Protein AF-0000000083318500 (afdb_homodimer)

Organism: Saccharibacillus brassicae (NCBI:txid2583377)

Nearest PDB structures (foldseek):
  2w7z-assembly1_A  TM=9.744E-01  e=2.035E-15  Enterococcus faecalis
  6fls-assembly1_A  TM=9.112E-01  e=9.725E-14  Clostridium botulinum
  4yc5-assembly1_A  TM=7.510E-01  e=2.225E-07  synthetic construct
  2bm6-assembly1_A  TM=4.290E-01  e=2.551E-08  Mycobacterium tuberculosis H37Rv
  4yei-assembly3_C  TM=3.466E-01  e=3.302E-08  synthetic construct

Solvent-accessible surface area (backbone atoms only — not comparable to full-atom values): 18486 Å² total; per-residue (Å²): 124,87,67,83,58,53,71,46,74,69,56,74,90,74,35,43,79,44,66,82,78,86,74,44,58,58,32,77,48,61,42,29,30,36,44,71,29,77,47,67,63,41,72,19,42,44,24,36,38,37,34,30,38,39,32,45,28,38,38,34,69,26,33,42,28,44,21,37,37,34,20,28,38,38,39,45,26,36,38,39,49,23,37,27,37,41,22,37,38,35,17,28,37,38,34,48,25,37,30,34,45,15,30,36,31,52,14,39,38,31,20,32,38,39,35,48,24,40,28,32,42,16,32,34,30,45,18,38,36,35,26,29,36,41,31,50,24,40,29,36,43,17,31,30,39,52,19,44,68,39,66,44,44,51,39,47,25,35,40,31,53,18,31,38,33,69,26,63,32,53,73,28,45,47,48,63,34,45,63,79,40,69,43,66,44,66,88,27,33,37,50,18,31,31,30,51,89,53,21,50,66,53,32,49,80,46,36,35,40,72,98,124,86,68,83,57,53,72,46,74,71,57,72,92,74,35,43,80,43,65,82,77,85,74,45,58,57,33,76,48,60,42,29,30,36,45,72,30,77,45,68,63,41,74,19,43,44,24,36,38,36,34,31,37,39,32,45,30,36,39,35,69,26,34,41,28,45,20,37,36,34,21,27,38,36,37,44,26,36,38,40,48,23,36,28,37,40,22,36,39,35,18,29,37,36,34,48,25,36,30,36,44,15,29,34,30,54,12,38,38,30,19,32,38,39,35,47,24,40,28,34,43,17,32,34,30,46,18,40,37,34,27,30,35,41,32,51,24,39,29,35,41,16,32,31,39,51,20,43,66,39,67,44,42,51,39,48,24,34,39,32,54,17,32,38,33,70,26,64,31,53,74,28,46,48,47,64,34,46,63,78,40,69,41,66,43,67,87,28,32,36,50,18,31,32,30,52,87,53,21,48,66,53,32,50,80,45,36,35,39,71,97

Radius of gyration: 33.33 Å; Cα contacts (8 Å, |Δi|>4): 1406; chains: 2; bounding box: 39×99×61 Å

pLDDT: mean 95.99, std 6.58, range [42.66, 98.94]

Secondary structure (DSSP, 8-state):
----PPPP---GGGSEEES-----TT-EEEEEEEES-EEES-B--S-EEEEEEEES-EEES-B-TT-EEEEEEEES-B-TT-B-TT-EEEEEEEES-B-TT-B-TT-EEEEEEEES-B-TT-B-TT-EEEEEEEES-B-TT-B-TT-EEEEEEEES-B-TTEE-TT---TT-B-TTSB-S-EE--GGG-TT-EE-GGGGGGTGGGGT-EE-/----PPPP---GGGSEEES-----TT-EEEEEEEES-EEES-B--S-EEEEEEEES-EEES-B-TT-EEEEEEEES-B-TT-B-TT-EEEEEEEES-B-TT-B-TT-EEEEEEEES-B-TT-B-TT-EEEEEEEES-B-TT-B-TT-EEEEEEEES-B-TTEE-TT---TT-B-TTSB-S-EE--GGG-TT-EE-GGGGGGTGGGGT-EE-

InterPro domains:
  IPR001646 Pentapeptide repeat [PF13599] (89-164)
  IPR052949 Peptide antibiotic immunity-related [PTHR42999] (43-199)

Structure (mmCIF, N/CA/C/O backbone):
data_AF-0000000083318500-model_v1
#
loop_
_entity.id
_entity.type
_entity.pdbx_description
1 polymer 'Pentapeptide repeat-containing protein'
#
loop_
_atom_site.group_PDB
_atom_site.id
_atom_site.type_symbol
_atom_site.label_atom_id
_atom_site.label_alt_id
_atom_site.label_comp_id
_atom_site.label_asym_id
_atom_site.label_entity_id
_atom_site.label_seq_id
_atom_site.pdbx_PDB_ins_code
_atom_site.Cartn_x
_atom_site.Cartn_y
_atom_site.Cartn_z
_atom_site.occupancy
_atom_site.B_iso_or_equiv
_atom_site.auth_seq_id
_atom_site.auth_comp_id
_atom_site.auth_asym_id
_atom_site.auth_atom_id
_atom_site.pdbx_PDB_model_num
ATOM 1 N N . MET A 1 1 ? 16.219 15.797 8.562 1 42.66 1 MET A N 1
ATOM 2 C CA . MET A 1 1 ? 16.812 17.094 8.867 1 42.66 1 MET A CA 1
ATOM 3 C C . MET A 1 1 ? 15.867 17.953 9.695 1 42.66 1 MET A C 1
ATOM 5 O O . MET A 1 1 ? 14.688 18.078 9.359 1 42.66 1 MET A O 1
ATOM 9 N N . THR A 1 2 ? 16.25 18.094 10.883 1 51.34 2 THR A N 1
ATOM 10 C CA . THR A 1 2 ? 15.492 18.906 11.828 1 51.34 2 THR A CA 1
ATOM 11 C C . THR A 1 2 ? 15.18 20.281 11.219 1 51.34 2 THR A C 1
ATOM 13 O O . THR A 1 2 ? 16.094 21 10.797 1 51.34 2 THR A O 1
ATOM 16 N N . GLN A 1 3 ? 14.188 20.406 10.422 1 66.38 3 GLN A N 1
ATOM 17 C CA . GLN A 1 3 ? 13.758 21.641 9.773 1 66.38 3 GLN A CA 1
ATOM 18 C C . GLN A 1 3 ? 13.789 22.812 10.75 1 66.38 3 GLN A C 1
ATOM 20 O O . GLN A 1 3 ? 13.359 22.672 11.898 1 66.38 3 GLN A O 1
ATOM 25 N N . LYS A 1 4 ? 14.609 23.719 10.344 1 83.44 4 LYS A N 1
ATOM 26 C CA . LYS A 1 4 ? 14.789 24.844 11.258 1 83.44 4 LYS A CA 1
ATOM 27 C C . LYS A 1 4 ? 13.539 25.719 11.297 1 83.44 4 LYS A C 1
ATOM 29 O O . LYS A 1 4 ? 13.094 26.219 10.258 1 83.44 4 LYS A O 1
ATOM 34 N N . ILE A 1 5 ? 12.578 25.734 12.234 1 97.19 5 ILE A N 1
ATOM 35 C CA . ILE A 1 5 ? 11.453 26.609 12.547 1 97.19 5 ILE A CA 1
ATOM 36 C C . ILE A 1 5 ? 11.914 27.703 13.516 1 97.19 5 ILE A C 1
ATOM 38 O O . ILE A 1 5 ? 12.469 27.406 14.57 1 97.19 5 ILE A O 1
ATOM 42 N N . THR A 1 6 ? 11.648 28.953 13.117 1 97.94 6 THR A N 1
ATOM 43 C CA . THR A 1 6 ? 12 30.078 13.961 1 97.94 6 THR A CA 1
ATOM 44 C C . THR A 1 6 ? 10.898 30.375 14.969 1 97.94 6 THR A C 1
ATOM 46 O O . THR A 1 6 ? 9.734 30.547 14.602 1 97.94 6 THR A O 1
ATOM 49 N N . ALA A 1 7 ? 11.25 30.375 16.234 1 97.5 7 ALA A N 1
ATOM 50 C CA . ALA A 1 7 ? 10.281 30.641 17.297 1 97.5 7 ALA A CA 1
ATOM 51 C C . ALA A 1 7 ? 9.883 32.094 17.328 1 97.5 7 ALA A C 1
ATOM 53 O O . ALA A 1 7 ? 10.602 32.969 16.812 1 97.5 7 ALA A O 1
ATOM 54 N N . PRO A 1 8 ? 8.742 32.344 17.922 1 98.44 8 PRO A N 1
ATOM 55 C CA . PRO A 1 8 ? 8.336 33.75 18.062 1 98.44 8 PRO A CA 1
ATOM 56 C C . PRO A 1 8 ? 9.344 34.562 18.875 1 98.44 8 PRO A C 1
ATOM 58 O O . PRO A 1 8 ? 9.898 34.094 19.859 1 98.44 8 PRO A O 1
ATOM 61 N N . ARG A 1 9 ? 9.516 35.781 18.391 1 97.56 9 ARG A N 1
ATOM 62 C CA . ARG A 1 9 ? 10.375 36.719 19.125 1 97.56 9 ARG A CA 1
ATOM 63 C C . ARG A 1 9 ? 9.586 37.469 20.203 1 97.56 9 ARG A C 1
ATOM 65 O O . ARG A 1 9 ? 9.078 38.562 19.953 1 97.56 9 ARG A O 1
ATOM 72 N N . LEU A 1 10 ? 9.516 36.875 21.328 1 97 10 LEU A N 1
ATOM 73 C CA . LEU A 1 10 ? 8.672 37.375 22.406 1 97 10 LEU A CA 1
ATOM 74 C C . LEU A 1 10 ? 9.461 37.469 23.719 1 97 10 LEU A C 1
ATOM 76 O O . LEU A 1 10 ? 10.25 36.562 24.016 1 97 10 LEU A O 1
ATOM 80 N N . ARG A 1 11 ? 9.289 38.562 24.406 1 94.31 11 ARG A N 1
ATOM 81 C CA . ARG A 1 11 ? 9.695 38.719 25.797 1 94.31 11 ARG A CA 1
ATOM 82 C C . ARG A 1 11 ? 8.516 39.125 26.656 1 94.31 11 ARG A C 1
ATOM 84 O O . ARG A 1 11 ? 8.094 40.281 26.641 1 94.31 11 ARG A O 1
ATOM 91 N N . GLU A 1 12 ? 8.078 38.156 27.359 1 95 12 GLU A N 1
ATOM 92 C CA . GLU A 1 12 ? 6.848 38.375 28.109 1 95 12 GLU A CA 1
ATOM 93 C C . GLU A 1 12 ? 6.969 39.594 29.016 1 95 12 GLU A C 1
ATOM 95 O O . GLU A 1 12 ? 6.016 40.344 29.172 1 95 12 GLU A O 1
ATOM 100 N N . GLU A 1 13 ? 8.133 39.75 29.547 1 94.31 13 GLU A N 1
ATOM 101 C CA . GLU A 1 13 ? 8.352 40.812 30.531 1 94.31 13 GLU A CA 1
ATOM 102 C C . GLU A 1 13 ? 8.211 42.188 29.875 1 94.31 13 GLU A C 1
ATOM 104 O O . GLU A 1 13 ? 8.055 43.188 30.562 1 94.31 13 GLU A O 1
ATOM 109 N N . GLN A 1 14 ? 8.188 42.219 28.578 1 95.25 14 GLN A N 1
ATOM 110 C CA . GLN A 1 14 ? 8.141 43.5 27.859 1 95.25 14 GLN A CA 1
ATOM 111 C C . GLN A 1 14 ? 6.727 43.781 27.375 1 95.25 14 GLN A C 1
ATOM 113 O O . GLN A 1 14 ? 6.469 44.844 26.812 1 95.25 14 GLN A O 1
ATOM 118 N N . LEU A 1 15 ? 5.781 42.844 27.609 1 96.44 15 LEU A N 1
ATOM 119 C CA . LEU A 1 15 ? 4.422 43 27.094 1 96.44 15 LEU A CA 1
ATOM 120 C C . LEU A 1 15 ? 3.527 43.688 28.109 1 96.44 15 LEU A C 1
ATOM 122 O O . LEU A 1 15 ? 3.715 43.531 29.312 1 96.44 15 LEU A O 1
ATOM 126 N N . GLU A 1 16 ? 2.639 44.5 27.625 1 95.12 16 GLU A N 1
ATOM 127 C CA . GLU A 1 16 ? 1.655 45.156 28.469 1 95.12 16 GLU A CA 1
ATOM 128 C C . GLU A 1 16 ? 0.404 44.312 28.641 1 95.12 16 GLU A C 1
ATOM 130 O O . GLU A 1 16 ? -0.212 43.906 27.656 1 95.12 16 GLU A O 1
ATOM 135 N N . ALA A 1 17 ? 0.038 44.125 29.906 1 93.12 17 ALA A N 1
ATOM 136 C CA . ALA A 1 17 ? -1.149 43.344 30.188 1 93.12 17 ALA A CA 1
ATOM 137 C C . ALA A 1 17 ? -2.424 44.094 29.828 1 93.12 17 ALA A C 1
ATOM 139 O O . ALA A 1 17 ? -2.529 45.312 30.078 1 93.12 17 ALA A O 1
ATOM 140 N N . GLU A 1 18 ? -3.258 43.344 29.141 1 86.75 18 GLU A N 1
ATOM 141 C CA . GLU A 1 18 ? -4.559 43.906 28.766 1 86.75 18 GLU A CA 1
ATOM 142 C C . GLU A 1 18 ? -5.656 42.844 28.875 1 86.75 18 GLU A C 1
ATOM 144 O O . GLU A 1 18 ? -5.469 41.719 28.422 1 86.75 18 GLU A O 1
ATOM 149 N N . THR A 1 19 ? -6.766 43.156 29.562 1 74.94 19 THR A N 1
ATOM 150 C CA . THR A 1 19 ? -7.832 42.188 29.734 1 74.94 19 THR A CA 1
ATOM 151 C C . THR A 1 19 ? -8.984 42.469 28.781 1 74.94 19 THR A C 1
ATOM 153 O O . THR A 1 19 ? -9.75 41.562 28.422 1 74.94 19 THR A O 1
ATOM 156 N N . ASP A 1 20 ? -9.172 43.688 28.453 1 74.19 20 ASP A N 1
ATOM 157 C CA . ASP A 1 20 ? -10.32 44.062 27.641 1 74.19 20 ASP A CA 1
ATOM 158 C C . ASP A 1 20 ? -9.883 44.688 26.328 1 74.19 20 ASP A C 1
ATOM 160 O O . ASP A 1 20 ? -9.625 45.906 26.25 1 74.19 20 ASP A O 1
ATOM 164 N N . VAL A 1 21 ? -9.617 43.844 25.422 1 76.19 21 VAL A N 1
ATOM 165 C CA . VAL A 1 21 ? -9.195 44.406 24.141 1 76.19 21 VAL A CA 1
ATOM 166 C C . VAL A 1 21 ? -10.352 44.312 23.141 1 76.19 21 VAL A C 1
ATOM 168 O O . VAL A 1 21 ? -10.992 43.281 22.984 1 76.19 21 VAL A O 1
ATOM 171 N N . TYR A 1 22 ? -10.781 45.469 22.656 1 77.81 22 TYR A N 1
ATOM 172 C CA . TYR A 1 22 ? -11.75 45.5 21.562 1 77.81 22 TYR A CA 1
ATOM 173 C C . TYR A 1 22 ? -11.055 45.375 20.203 1 77.81 22 TYR A C 1
ATOM 175 O O . TYR A 1 22 ? -10.203 46.219 19.875 1 77.81 22 TYR A O 1
ATOM 183 N N . VAL A 1 23 ? -11.383 44.281 19.547 1 84.12 23 VAL A N 1
ATOM 184 C CA . VAL A 1 23 ? -10.75 44.094 18.25 1 84.12 23 VAL A CA 1
ATOM 185 C C . VAL A 1 23 ? -11.734 44.438 17.141 1 84.12 23 VAL A C 1
ATOM 187 O O . VAL A 1 23 ? -12.789 43.812 17.016 1 84.12 23 VAL A O 1
ATOM 190 N N . GLU A 1 24 ? -11.414 45.469 16.406 1 89.88 24 GLU A N 1
ATOM 191 C CA . GLU A 1 24 ? -12.18 45.844 15.219 1 89.88 24 GLU A CA 1
ATOM 192 C C . GLU A 1 24 ? -11.406 45.562 13.945 1 89.88 24 GLU A C 1
ATOM 194 O O . GLU A 1 24 ? -10.219 45.219 13.992 1 89.88 24 GLU A O 1
ATOM 199 N N . SER A 1 25 ? -12.125 45.656 12.805 1 94.12 25 SER A N 1
ATOM 200 C CA . SER A 1 25 ? -11.445 45.438 11.531 1 94.12 25 SER A CA 1
ATOM 201 C C . SER A 1 25 ? -10.266 46.406 11.375 1 94.12 25 SER A C 1
ATOM 203 O O . SER A 1 25 ? -10.367 47.594 11.734 1 94.12 25 SER A O 1
ATOM 205 N N . ARG A 1 26 ? -9.125 45.969 11.023 1 95.5 26 ARG A N 1
ATOM 206 C CA . ARG A 1 26 ? -7.902 46.719 10.711 1 95.5 26 ARG A CA 1
ATOM 207 C C . ARG A 1 26 ? -7.234 47.219 11.984 1 95.5 26 ARG A C 1
ATOM 209 O O . ARG A 1 26 ? -6.348 48.094 11.93 1 95.5 26 ARG A O 1
ATOM 216 N N . ALA A 1 27 ? -7.77 46.562 13.039 1 93.19 27 ALA A N 1
ATOM 217 C CA . ALA A 1 27 ? -7.109 46.938 14.281 1 93.19 27 ALA A CA 1
ATOM 218 C C . ALA A 1 27 ? -5.668 46.438 14.312 1 93.19 27 ALA A C 1
ATOM 220 O O . ALA A 1 27 ? -5.352 45.406 13.719 1 93.19 27 ALA A O 1
ATOM 221 N N . GLU A 1 28 ? -4.789 47.25 14.914 1 95.88 28 GLU A N 1
ATOM 222 C CA . GLU A 1 28 ? -3.404 46.875 15.148 1 95.88 28 GLU A CA 1
ATOM 223 C C . GLU A 1 28 ? -3.111 46.75 16.641 1 95.88 28 GLU A C 1
ATOM 225 O O . GLU A 1 28 ? -3.219 47.75 17.375 1 95.88 28 GLU A O 1
ATOM 230 N N . ILE A 1 29 ? -2.805 45.688 17.047 1 94.81 29 ILE A N 1
ATOM 231 C CA . ILE A 1 29 ? -2.516 45.438 18.453 1 94.81 29 ILE A CA 1
ATOM 232 C C . ILE A 1 29 ? -1.095 44.906 18.594 1 94.81 29 ILE A C 1
ATOM 234 O O . ILE A 1 29 ? -0.723 43.938 17.938 1 94.81 29 ILE A O 1
ATOM 238 N N . ALA A 1 30 ? -0.296 45.562 19.391 1 96.19 30 ALA A N 1
ATOM 239 C CA . ALA A 1 30 ? 1.088 45.125 19.547 1 96.19 30 ALA A CA 1
ATOM 240 C C . ALA A 1 30 ? 1.514 45.156 21 1 96.19 30 ALA A C 1
ATOM 242 O O . ALA A 1 30 ? 0.96 45.938 21.797 1 96.19 30 ALA A O 1
ATOM 243 N N . ASP A 1 31 ? 2.41 44.281 21.359 1 97.31 31 ASP A N 1
ATOM 244 C CA . ASP A 1 31 ? 3.088 44.281 22.656 1 97.31 31 ASP A CA 1
ATOM 245 C C . ASP A 1 31 ? 2.086 44.156 23.797 1 97.31 31 ASP A C 1
ATOM 247 O O . ASP A 1 31 ? 2.117 44.938 24.75 1 97.31 31 ASP A O 1
ATOM 251 N N . ARG A 1 32 ? 1.298 43.125 23.625 1 96.44 32 ARG A N 1
ATOM 252 C CA . ARG A 1 32 ? 0.253 42.969 24.625 1 96.44 32 ARG A CA 1
ATOM 253 C C . ARG A 1 32 ? 0.259 41.531 25.172 1 96.44 32 ARG A C 1
ATOM 255 O O . ARG A 1 32 ? 0.624 40.594 24.469 1 96.44 32 ARG A O 1
ATOM 262 N N . LEU A 1 33 ? -0.005 41.406 26.375 1 97.19 33 LEU A N 1
ATOM 263 C CA . LEU A 1 33 ? -0.391 40.156 27.031 1 97.19 33 LEU A CA 1
ATOM 264 C C . LEU A 1 33 ? -1.884 40.156 27.344 1 97.19 33 LEU A C 1
ATOM 266 O O . LEU A 1 33 ? -2.35 40.906 28.188 1 97.19 33 LEU A O 1
ATOM 270 N N . ILE A 1 34 ? -2.564 39.406 26.656 1 94.56 34 ILE A N 1
ATOM 271 C CA . ILE A 1 34 ? -4.008 39.312 26.844 1 94.56 34 ILE A CA 1
ATOM 272 C C . ILE A 1 34 ? -4.348 38 27.531 1 94.56 34 ILE A C 1
ATOM 274 O O . ILE A 1 34 ? -4.191 36.906 26.953 1 94.56 34 ILE A O 1
ATOM 278 N N . GLU A 1 35 ? -4.793 38.094 28.734 1 93.31 35 GLU A N 1
ATOM 279 C CA . GLU A 1 35 ? -4.98 36.875 29.547 1 93.31 35 GLU A CA 1
ATOM 280 C C . GLU A 1 35 ? -6.414 36.781 30.047 1 93.31 35 GLU A C 1
ATOM 282 O O . GLU A 1 35 ? -7.047 37.781 30.359 1 93.31 35 GLU A O 1
ATOM 287 N N . GLN A 1 36 ? -6.895 35.562 30.062 1 91.75 36 GLN A N 1
ATOM 288 C CA . GLN A 1 36 ? -8.148 35.219 30.719 1 91.75 36 GLN A CA 1
ATOM 289 C C . GLN A 1 36 ? -9.297 36.094 30.188 1 91.75 36 GLN A C 1
ATOM 291 O O . GLN A 1 36 ? -10.055 36.656 30.969 1 91.75 36 GLN A O 1
ATOM 296 N N . ALA A 1 37 ? -9.266 36.125 28.938 1 88.5 37 ALA A N 1
ATOM 297 C CA . ALA A 1 37 ? -10.305 36.906 28.297 1 88.5 37 ALA A CA 1
ATOM 298 C C . ALA A 1 37 ? -11.195 36.062 27.406 1 88.5 37 ALA A C 1
ATOM 300 O O . ALA A 1 37 ? -10.805 34.969 27.016 1 88.5 37 ALA A O 1
ATOM 301 N N . GLU A 1 38 ? -12.461 36.5 27.219 1 90.88 38 GLU A N 1
ATOM 302 C CA . GLU A 1 38 ? -13.422 35.844 26.344 1 90.88 38 GLU A CA 1
ATOM 303 C C . GLU A 1 38 ? -13.914 36.812 25.266 1 90.88 38 GLU A C 1
ATOM 305 O O . GLU A 1 38 ? -14.383 37.906 25.562 1 90.88 38 GLU A O 1
ATOM 310 N N . TRP A 1 39 ? -13.711 36.469 24.094 1 88.56 39 TRP A N 1
ATOM 311 C CA . TRP A 1 39 ? -14.188 37.219 22.938 1 88.56 39 TRP A CA 1
ATOM 312 C C . TRP A 1 39 ? -15.312 36.469 22.234 1 88.56 39 TRP A C 1
ATOM 314 O O . TRP A 1 39 ? -15.133 35.344 21.781 1 88.56 39 TRP A O 1
ATOM 324 N N . THR A 1 40 ? -16.469 37 22.188 1 90.75 40 THR A N 1
ATOM 325 C CA . THR A 1 40 ? -17.609 36.375 21.547 1 90.75 40 THR A CA 1
ATOM 326 C C . THR A 1 40 ? -18.234 37.312 20.5 1 90.75 40 THR A C 1
ATOM 328 O O . THR A 1 40 ? -18.422 38.5 20.766 1 90.75 40 THR A O 1
ATOM 331 N N . GLY A 1 41 ? -18.484 36.781 19.375 1 89.94 41 GLY A N 1
ATOM 332 C CA . GLY A 1 41 ? -19.266 37.5 18.375 1 89.94 41 GLY A CA 1
ATOM 333 C C . GLY A 1 41 ? -18.453 38.562 17.641 1 89.94 41 GLY A C 1
ATOM 334 O O . GLY A 1 41 ? -19 39.594 17.219 1 89.94 41 GLY A O 1
ATOM 335 N N . PHE A 1 42 ? -17.203 38.375 17.609 1 87.19 42 PHE A N 1
ATOM 336 C CA . PHE A 1 42 ? -16.359 39.312 16.891 1 87.19 42 PHE A CA 1
ATOM 337 C C . PHE A 1 42 ? -16.375 39.062 15.391 1 87.19 42 PHE A C 1
ATOM 339 O O . PHE A 1 42 ? -16.375 37.906 14.969 1 87.19 42 PHE A O 1
ATOM 346 N N . ASP A 1 43 ? -16.5 40.031 14.703 1 92.25 43 ASP A N 1
ATOM 347 C CA . ASP A 1 43 ? -16.312 40.031 13.258 1 92.25 43 ASP A CA 1
ATOM 348 C C . ASP A 1 43 ? -15.297 41.094 12.828 1 92.25 43 ASP A C 1
ATOM 350 O O . ASP A 1 43 ? -15.648 42.25 12.664 1 92.25 43 ASP A O 1
ATOM 354 N N . ALA A 1 44 ? -14.102 40.719 12.828 1 93.12 44 ALA A N 1
ATOM 355 C CA . ALA A 1 44 ? -13.016 41.656 12.516 1 93.12 44 ALA A CA 1
ATOM 356 C C . ALA A 1 44 ? -12.164 41.125 11.367 1 93.12 44 ALA A C 1
ATOM 358 O O . ALA A 1 44 ? -11.688 39.969 11.414 1 93.12 44 ALA A O 1
ATOM 359 N N . ASP A 1 45 ? -11.992 41.906 10.32 1 95.75 45 ASP A N 1
ATOM 360 C CA . ASP A 1 45 ? -11.148 41.531 9.188 1 95.75 45 ASP A CA 1
ATOM 361 C C . ASP A 1 45 ? -9.852 42.344 9.188 1 95.75 45 ASP A C 1
ATOM 363 O O . ASP A 1 45 ? -9.828 43.5 9.602 1 95.75 45 ASP A O 1
ATOM 367 N N . ARG A 1 46 ? -8.781 41.781 8.828 1 97.56 46 ARG A N 1
ATOM 368 C CA . ARG A 1 46 ? -7.512 42.438 8.547 1 97.56 46 ARG A CA 1
ATOM 369 C C . ARG A 1 46 ? -6.938 43.094 9.797 1 97.56 46 ARG A C 1
ATOM 371 O O . ARG A 1 46 ? -6.363 44.156 9.727 1 97.56 46 ARG A O 1
ATOM 378 N N . ALA A 1 47 ? -7.312 42.5 10.898 1 95.94 47 ALA A N 1
ATOM 379 C CA . ALA A 1 47 ? -6.613 42.906 12.109 1 95.94 47 ALA A CA 1
ATOM 380 C C . ALA A 1 47 ? -5.188 42.375 12.141 1 95.94 47 ALA A C 1
ATOM 382 O O . ALA A 1 47 ? -4.859 41.438 11.406 1 95.94 47 ALA A O 1
ATOM 383 N N . SER A 1 48 ? -4.324 43.062 12.836 1 97.69 48 SER A N 1
ATOM 384 C CA . SER A 1 48 ? -2.938 42.625 12.945 1 97.69 48 SER A CA 1
ATOM 385 C C . SER A 1 48 ? -2.504 42.562 14.406 1 97.69 48 SER A C 1
ATOM 387 O O . SER A 1 48 ? -2.828 43.438 15.211 1 97.69 48 SER A O 1
ATOM 389 N N . PHE A 1 49 ? -1.861 41.531 14.734 1 96.94 49 PHE A N 1
ATOM 390 C CA . PHE A 1 49 ? -1.302 41.312 16.062 1 96.94 49 PHE A CA 1
ATOM 391 C C . PHE A 1 49 ? 0.201 41.062 15.977 1 96.94 49 PHE A C 1
ATOM 393 O O . PHE A 1 49 ? 0.661 40.188 15.234 1 96.94 49 PHE A O 1
ATOM 400 N N . ASP A 1 50 ? 0.938 41.906 16.672 1 98.25 50 ASP A N 1
ATOM 401 C CA . ASP A 1 50 ? 2.395 41.812 16.656 1 98.25 50 ASP A CA 1
ATOM 402 C C . ASP A 1 50 ? 2.961 41.75 18.078 1 98.25 50 ASP A C 1
ATOM 404 O O . ASP A 1 50 ? 2.74 42.688 18.875 1 98.25 50 ASP A O 1
ATOM 408 N N . ARG A 1 51 ? 3.689 40.688 18.375 1 98.38 51 ARG A N 1
ATOM 409 C CA . ARG A 1 51 ? 4.25 40.5 19.719 1 98.38 51 ARG A CA 1
ATOM 410 C C . ARG A 1 51 ? 3.15 40.469 20.766 1 98.38 51 ARG A C 1
ATOM 412 O O . ARG A 1 51 ? 3.146 41.312 21.672 1 98.38 51 ARG A O 1
ATOM 419 N N . VAL A 1 52 ? 2.391 39.531 20.641 1 97.62 52 VAL A N 1
ATOM 420 C CA . VAL A 1 52 ? 1.267 39.375 21.562 1 97.62 52 VAL A CA 1
ATOM 421 C C . VAL A 1 52 ? 1.243 37.969 22.125 1 97.62 52 VAL A C 1
ATOM 423 O O . VAL A 1 52 ? 1.552 37 21.422 1 97.62 52 VAL A O 1
ATOM 426 N N . ILE A 1 53 ? 0.987 37.812 23.344 1 98 53 ILE A N 1
ATOM 427 C CA . ILE A 1 53 ? 0.683 36.5 23.969 1 98 53 ILE A CA 1
ATOM 428 C C . ILE A 1 53 ? -0.796 36.469 24.344 1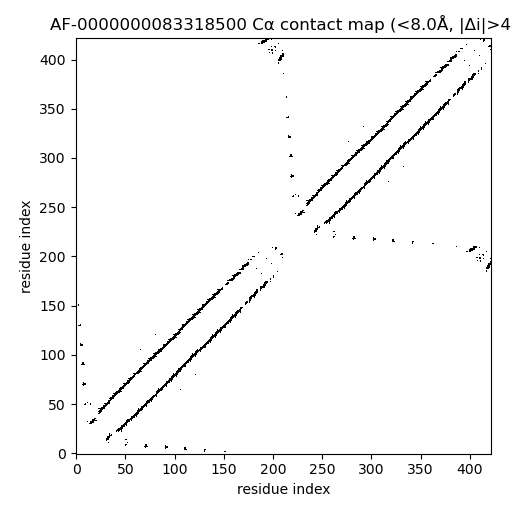 98 53 ILE A C 1
ATOM 430 O O . ILE A 1 53 ? -1.301 37.344 25.047 1 98 53 ILE A O 1
ATOM 434 N N . PHE A 1 54 ? -1.441 35.531 23.844 1 96.81 54 PHE A N 1
ATOM 435 C CA . PHE A 1 54 ? -2.779 35.188 24.312 1 96.81 54 PHE A CA 1
ATOM 436 C C . PHE A 1 54 ? -2.727 34 25.266 1 96.81 54 PHE A C 1
ATOM 438 O O . PHE A 1 54 ? -2.193 32.938 24.938 1 96.81 54 PHE A O 1
ATOM 445 N N . ARG A 1 55 ? -3.17 34.188 26.422 1 96.94 55 ARG A N 1
ATOM 446 C CA . ARG A 1 55 ? -3.115 33.125 27.422 1 96.94 55 ARG A CA 1
ATOM 447 C C . ARG A 1 55 ? -4.488 32.906 28.047 1 96.94 55 ARG A C 1
ATOM 449 O O . ARG A 1 55 ? -5.117 33.844 28.547 1 96.94 55 ARG A O 1
ATOM 456 N N . GLN A 1 56 ? -4.984 31.656 27.953 1 96.25 56 GLN A N 1
ATOM 457 C CA . GLN A 1 56 ? -6.266 31.266 28.531 1 96.25 56 GLN A CA 1
ATOM 458 C C . GLN A 1 56 ? -7.402 32.125 28 1 96.25 56 GLN A C 1
ATOM 460 O O . GLN A 1 56 ? -8.203 32.656 28.766 1 96.25 56 GLN A O 1
ATOM 465 N N . MET A 1 57 ? -7.348 32.188 26.734 1 94.06 57 MET A N 1
ATOM 466 C CA . MET A 1 57 ? -8.359 32.969 26.031 1 94.06 57 MET A CA 1
ATOM 467 C C . MET A 1 57 ? -9.344 32.062 25.297 1 94.06 57 MET A C 1
ATOM 469 O O . MET A 1 57 ? -8.961 31.016 24.781 1 94.06 57 MET A O 1
ATOM 473 N N . THR A 1 58 ? -10.617 32.5 25.266 1 95.25 58 THR A N 1
ATOM 474 C CA . THR A 1 58 ? -11.633 31.828 24.469 1 95.25 58 THR A CA 1
ATOM 475 C C . THR A 1 58 ? -12.25 32.781 23.453 1 95.25 58 THR A C 1
ATOM 477 O O . THR A 1 58 ? -12.609 33.906 23.797 1 95.25 58 THR A O 1
ATOM 480 N N . ILE A 1 59 ? -12.25 32.406 22.297 1 93.56 59 ILE A N 1
ATOM 481 C CA . ILE A 1 59 ? -12.984 33.094 21.25 1 93.56 59 ILE A CA 1
ATOM 482 C C . ILE A 1 59 ? -14.102 32.219 20.703 1 93.56 59 ILE A C 1
ATOM 484 O O . ILE A 1 59 ? -13.875 31.031 20.422 1 93.56 59 ILE A O 1
ATOM 488 N N . SER A 1 60 ? -15.281 32.75 20.609 1 93.56 60 SER A N 1
ATOM 489 C CA . SER A 1 60 ? -16.406 31.969 20.109 1 93.56 60 SER A CA 1
ATOM 490 C C . SER A 1 60 ? -17.281 32.781 19.156 1 93.56 60 SER A C 1
ATOM 492 O O . SER A 1 60 ? -17.328 34 19.25 1 93.56 60 SER A O 1
ATOM 494 N N . GLU A 1 61 ? -17.891 32.062 18.234 1 94.5 61 GLU A N 1
ATOM 495 C CA . GLU A 1 61 ? -18.844 32.625 17.297 1 94.5 61 GLU A CA 1
ATOM 496 C C . GLU A 1 61 ? -18.266 33.875 16.609 1 94.5 61 GLU A C 1
ATOM 498 O O . GLU A 1 61 ? -18.906 34.938 16.562 1 94.5 61 GLU A O 1
ATOM 503 N N . SER A 1 62 ? -17.062 33.781 16.234 1 95.25 62 SER A N 1
ATOM 504 C CA . SER A 1 62 ? -16.359 34.969 15.734 1 95.25 62 SER A CA 1
ATOM 505 C C . SER A 1 62 ? -15.68 34.656 14.391 1 95.25 62 SER A C 1
ATOM 507 O O . SER A 1 62 ? -15.461 33.5 14.039 1 95.25 62 SER A O 1
ATOM 509 N N . ALA A 1 63 ? -15.523 35.75 13.641 1 96.75 63 ALA A N 1
ATOM 510 C CA . ALA A 1 63 ? -14.781 35.719 12.383 1 96.75 63 ALA A CA 1
ATOM 511 C C . ALA A 1 63 ? -13.641 36.719 12.398 1 96.75 63 ALA A C 1
ATOM 513 O O . ALA A 1 63 ? -13.875 37.938 12.578 1 96.75 63 ALA A O 1
ATOM 514 N N . LEU A 1 64 ? -12.484 36.25 12.289 1 95.62 64 LEU A N 1
ATOM 515 C CA . LEU A 1 64 ? -11.289 37.094 12.188 1 95.62 64 LEU A CA 1
ATOM 516 C C . LEU A 1 64 ? -10.539 36.812 10.891 1 95.62 64 LEU A C 1
ATOM 518 O O . LEU A 1 64 ? -9.398 36.375 10.914 1 95.62 64 LEU A O 1
ATOM 522 N N . ARG A 1 65 ? -11.125 37.219 9.789 1 97.62 65 ARG A N 1
ATOM 523 C CA . ARG A 1 65 ? -10.617 36.875 8.469 1 97.62 65 ARG A CA 1
ATOM 524 C C . ARG A 1 65 ? -9.453 37.781 8.07 1 97.62 65 ARG A C 1
ATOM 526 O O . ARG A 1 65 ? -9.383 38.938 8.508 1 97.62 65 ARG A O 1
ATOM 533 N N . GLU A 1 66 ? -8.547 37.281 7.273 1 98.31 66 GLU A N 1
ATOM 534 C CA . GLU A 1 66 ? -7.414 38.031 6.719 1 98.31 66 GLU A CA 1
ATOM 535 C C . GLU A 1 66 ? -6.602 38.688 7.816 1 98.31 66 GLU A C 1
ATOM 537 O O . GLU A 1 66 ? -6.09 39.812 7.625 1 98.31 66 GLU A O 1
ATOM 542 N N . THR A 1 67 ? -6.582 38.094 8.984 1 97.75 67 THR A N 1
ATOM 543 C CA . THR A 1 67 ? -5.852 38.625 10.109 1 97.75 67 THR A CA 1
ATOM 544 C C . THR A 1 67 ? -4.391 38.188 10.086 1 97.75 67 THR A C 1
ATOM 546 O O . THR A 1 67 ? -4.07 37.125 9.555 1 97.75 67 THR A O 1
ATOM 549 N N . GLU A 1 68 ? -3.539 39.031 10.578 1 98.62 68 GLU A N 1
ATOM 550 C CA . GLU A 1 68 ? -2.105 38.75 10.594 1 98.62 68 GLU A CA 1
ATOM 551 C C . GLU A 1 68 ? -1.588 38.594 12.023 1 98.62 68 GLU A C 1
ATOM 553 O O . GLU A 1 68 ? -1.861 39.469 12.875 1 98.62 68 GLU A O 1
ATOM 558 N N . PHE A 1 69 ? -0.859 37.562 12.242 1 98.62 69 PHE A N 1
ATOM 559 C CA . PHE A 1 69 ? -0.192 37.344 13.516 1 98.62 69 PHE A CA 1
ATOM 560 C C . PHE A 1 69 ? 1.31 37.156 13.32 1 98.62 69 PHE A C 1
ATOM 562 O O . PHE A 1 69 ? 1.746 36.312 12.555 1 98.62 69 PHE A O 1
ATOM 569 N N . THR A 1 70 ? 2.059 38 13.883 1 98.75 70 THR A N 1
ATOM 570 C CA . THR A 1 70 ? 3.514 37.906 13.828 1 98.75 70 THR A CA 1
ATOM 571 C C . THR A 1 70 ? 4.109 37.938 15.234 1 98.75 70 THR A C 1
ATOM 573 O O . THR A 1 70 ? 3.84 38.844 16.031 1 98.75 70 THR A O 1
ATOM 576 N N . ASP A 1 71 ? 4.934 36.938 15.531 1 98.75 71 ASP A N 1
ATOM 577 C CA . ASP A 1 71 ? 5.504 36.812 16.875 1 98.75 71 ASP A CA 1
ATOM 578 C C . ASP A 1 71 ? 4.406 36.688 17.922 1 98.75 71 ASP A C 1
ATOM 580 O O . ASP A 1 71 ? 4.309 37.562 18.797 1 98.75 71 ASP A O 1
ATOM 584 N N . VAL A 1 72 ? 3.699 35.625 17.875 1 98.75 72 VAL A N 1
ATOM 585 C CA . VAL A 1 72 ? 2.541 35.5 18.75 1 98.75 72 VAL A CA 1
ATOM 586 C C . VAL A 1 72 ? 2.541 34.094 19.375 1 98.75 72 VAL A C 1
ATOM 588 O O . VAL A 1 72 ? 2.934 33.125 18.734 1 98.75 72 VAL A O 1
ATOM 591 N N . LEU A 1 73 ? 2.209 34 20.625 1 98.81 73 LEU A N 1
ATOM 592 C CA . LEU A 1 73 ? 1.978 32.75 21.344 1 98.81 73 LEU A CA 1
ATOM 593 C C . LEU A 1 73 ? 0.522 32.625 21.781 1 98.81 73 LEU A C 1
ATOM 595 O O . LEU A 1 73 ? -0.002 33.531 22.438 1 98.81 73 LEU A O 1
ATOM 599 N N . PHE A 1 74 ? -0.109 31.625 21.359 1 98.56 74 PHE A N 1
ATOM 600 C CA . PHE A 1 74 ? -1.386 31.219 21.938 1 98.56 74 PHE A CA 1
ATOM 601 C C . PHE A 1 74 ? -1.187 30.109 22.953 1 98.56 74 PHE A C 1
ATOM 603 O O . PHE A 1 74 ? -0.73 29.016 22.625 1 98.56 74 PHE A O 1
ATOM 610 N N . ASP A 1 75 ? -1.437 30.375 24.203 1 98.62 75 ASP A N 1
ATOM 611 C CA . ASP A 1 75 ? -1.2 29.438 25.312 1 98.62 75 ASP A CA 1
ATOM 612 C C . ASP A 1 75 ? -2.508 29.062 26 1 98.62 75 ASP A C 1
ATOM 614 O O . ASP A 1 75 ? -3.129 29.906 26.656 1 98.62 75 ASP A O 1
ATOM 618 N N . ARG A 1 76 ? -3.004 27.875 25.844 1 98.44 76 ARG A N 1
ATOM 619 C CA . ARG A 1 76 ? -4.219 27.375 26.484 1 98.44 76 ARG A CA 1
ATOM 620 C C . ARG A 1 76 ? -5.43 28.203 26.078 1 98.44 76 ARG A C 1
ATOM 622 O O . ARG A 1 76 ? -6.184 28.672 26.938 1 98.44 76 ARG A O 1
ATOM 629 N N . CYS A 1 77 ? -5.527 28.281 24.781 1 98.31 77 CYS A N 1
ATOM 630 C CA . CYS A 1 77 ? -6.652 29.031 24.234 1 98.31 77 CYS A CA 1
ATOM 631 C C . CYS A 1 77 ? -7.672 28.094 23.594 1 98.31 77 CYS A C 1
ATOM 633 O O . CYS A 1 77 ? -7.344 26.969 23.234 1 98.31 77 CYS A O 1
ATOM 635 N N . ASP A 1 78 ? -8.977 28.547 23.531 1 98.31 78 ASP A N 1
ATOM 636 C CA . ASP A 1 78 ? -10.039 27.844 22.828 1 98.31 78 ASP A CA 1
ATOM 637 C C . ASP A 1 78 ? -10.602 28.688 21.688 1 98.31 78 ASP A C 1
ATOM 639 O O . ASP A 1 78 ? -11.352 29.641 21.922 1 98.31 78 ASP A O 1
ATOM 643 N N . PHE A 1 79 ? -10.258 28.328 20.531 1 97.44 79 PHE A N 1
ATOM 644 C CA . PHE A 1 79 ? -10.711 29.031 19.328 1 97.44 79 PHE A CA 1
ATOM 645 C C . PHE A 1 79 ? -11.547 28.094 18.453 1 97.44 79 PHE A C 1
ATOM 647 O O . PHE A 1 79 ? -11.492 28.188 17.219 1 97.44 79 PHE A O 1
ATOM 654 N N . SER A 1 80 ? -12.266 27.203 19.062 1 97.88 80 SER A N 1
ATOM 655 C CA . SER A 1 80 ? -13.07 26.234 18.328 1 97.88 80 SER A CA 1
ATOM 656 C C . SER A 1 80 ? -14.133 26.922 17.484 1 97.88 80 SER A C 1
ATOM 658 O O . SER A 1 80 ? -14.805 27.844 17.938 1 97.88 80 SER A O 1
ATOM 660 N N . ASN A 1 81 ? -14.203 26.484 16.219 1 97.94 81 ASN A N 1
ATOM 661 C CA . ASN A 1 81 ? -15.211 26.922 15.25 1 97.94 81 ASN A CA 1
ATOM 662 C C . ASN A 1 81 ? -15.07 28.422 14.93 1 97.94 81 ASN A C 1
ATOM 664 O O . ASN A 1 81 ? -16.062 29.094 14.688 1 97.94 81 ASN A O 1
ATOM 668 N N . VAL A 1 82 ? -13.938 28.922 15.078 1 97.94 82 VAL A N 1
ATOM 669 C CA . VAL A 1 82 ? -13.68 30.312 14.695 1 97.94 82 VAL A CA 1
ATOM 670 C C . VAL A 1 82 ? -13.258 30.375 13.234 1 97.94 82 VAL A C 1
ATOM 672 O O . VAL A 1 82 ? -12.555 29.484 12.742 1 97.94 82 VAL A O 1
ATOM 675 N N . ASN A 1 83 ? -13.758 31.391 12.5 1 98.56 83 ASN A N 1
ATOM 676 C CA . ASN A 1 83 ? -13.406 31.594 11.102 1 98.56 83 ASN A CA 1
ATOM 677 C C . ASN A 1 83 ? -12.156 32.438 10.945 1 98.56 83 ASN A C 1
ATOM 679 O O . ASN A 1 83 ? -12.219 33.656 11.078 1 98.56 83 ASN A O 1
ATOM 683 N N . PHE A 1 84 ? -11 31.859 10.617 1 98.19 84 PHE A N 1
ATOM 684 C CA . PHE A 1 84 ? -9.734 32.562 10.398 1 98.19 84 PHE A CA 1
ATOM 685 C C . PHE A 1 84 ? -9.352 32.531 8.922 1 98.19 84 PHE A C 1
ATOM 687 O O . PHE A 1 84 ? -8.164 32.531 8.594 1 98.19 84 PHE A O 1
ATOM 694 N N . ALA A 1 85 ? -10.289 32.438 8.008 1 98.56 85 ALA A N 1
ATOM 695 C CA . ALA A 1 85 ? -10.016 32.281 6.578 1 98.56 85 ALA A CA 1
ATOM 696 C C . ALA A 1 85 ? -9 33.344 6.121 1 98.56 85 ALA A C 1
ATOM 698 O O . ALA A 1 85 ? -9.07 34.5 6.527 1 98.56 85 ALA A O 1
ATOM 699 N N . ASP A 1 86 ? -7.992 32.969 5.312 1 98.69 86 ASP A N 1
ATOM 700 C CA . ASP A 1 86 ? -6.961 33.781 4.711 1 98.69 86 ASP A CA 1
ATOM 701 C C . ASP A 1 86 ? -6.086 34.438 5.785 1 98.69 86 ASP A C 1
ATOM 703 O O . ASP A 1 86 ? -5.656 35.594 5.637 1 98.69 86 ASP A O 1
ATOM 707 N N . ILE A 1 87 ? -5.926 33.781 6.848 1 98.56 87 ILE A N 1
ATOM 708 C CA . ILE A 1 87 ? -5.082 34.219 7.957 1 98.56 87 ILE A CA 1
ATOM 709 C C . ILE A 1 87 ? -3.617 34.156 7.531 1 98.56 87 ILE A C 1
ATOM 711 O O . ILE A 1 87 ? -3.238 33.406 6.645 1 98.56 87 ILE A O 1
ATOM 715 N N . PHE A 1 88 ? -2.834 35.031 8.117 1 98.81 88 PHE A N 1
ATOM 716 C CA . PHE A 1 88 ? -1.386 35 7.953 1 98.81 88 PHE A CA 1
ATOM 717 C C . PHE A 1 88 ? -0.689 34.844 9.297 1 98.81 88 PHE A C 1
ATOM 719 O O . PHE A 1 88 ? -0.856 35.656 10.195 1 98.81 88 PHE A O 1
ATOM 726 N N . LEU A 1 89 ? 0.106 33.781 9.422 1 98.88 89 LEU A N 1
ATOM 727 C CA . LEU A 1 89 ? 0.872 33.5 10.633 1 98.88 89 LEU A CA 1
ATOM 728 C C . LEU A 1 89 ? 2.369 33.5 10.336 1 98.88 89 LEU A C 1
ATOM 730 O O . LEU A 1 89 ? 2.814 32.844 9.383 1 98.88 89 LEU A O 1
ATOM 734 N N . ASN A 1 90 ? 3.133 34.25 11.078 1 98.88 90 ASN A N 1
ATOM 735 C CA . ASN A 1 90 ? 4.59 34.25 11 1 98.88 90 ASN A CA 1
ATOM 736 C C . ASN A 1 90 ? 5.227 34.188 12.383 1 98.88 90 ASN A C 1
ATOM 738 O O . ASN A 1 90 ? 5.082 35.125 13.18 1 98.88 90 ASN A O 1
ATOM 742 N N . ARG A 1 91 ? 6.004 33.156 12.617 1 98.75 91 ARG A N 1
ATOM 743 C CA . ARG A 1 91 ? 6.582 32.938 13.938 1 98.75 91 ARG A CA 1
ATOM 744 C C . ARG A 1 91 ? 5.5 32.906 15.008 1 98.75 91 ARG A C 1
ATOM 746 O O . ARG A 1 91 ? 5.469 33.781 15.891 1 98.75 91 ARG A O 1
ATOM 753 N N . VAL A 1 92 ? 4.711 31.906 14.969 1 98.88 92 VAL A N 1
ATOM 754 C CA . VAL A 1 92 ? 3.572 31.75 15.867 1 98.88 92 VAL A CA 1
ATOM 755 C C . VAL A 1 92 ? 3.59 30.359 16.5 1 98.88 92 VAL A C 1
ATOM 757 O O . VAL A 1 92 ? 3.984 29.391 15.844 1 98.88 92 VAL A O 1
ATOM 760 N N . GLU A 1 93 ? 3.219 30.234 17.719 1 98.88 93 GLU A N 1
ATOM 761 C CA . GLU A 1 93 ? 3.062 28.953 18.406 1 98.88 93 GLU A CA 1
ATOM 762 C C . GLU A 1 93 ? 1.677 28.812 19.031 1 98.88 93 GLU A C 1
ATOM 764 O O . GLU A 1 93 ? 1.168 29.766 19.625 1 98.88 93 GLU A O 1
ATOM 769 N N . PHE A 1 94 ? 1.036 27.766 18.781 1 98.88 94 PHE A N 1
ATOM 770 C CA . PHE A 1 94 ? -0.149 27.328 19.516 1 98.88 94 PHE A CA 1
ATOM 771 C C . PHE A 1 94 ? 0.201 26.219 20.5 1 98.88 94 PHE A C 1
ATOM 773 O O . PHE A 1 94 ? 0.71 25.172 20.109 1 98.88 94 PHE A O 1
ATOM 780 N N . ARG A 1 95 ? 0.008 26.469 21.766 1 98.88 95 ARG A N 1
ATOM 781 C CA . ARG A 1 95 ? 0.301 25.484 22.797 1 98.88 95 ARG A CA 1
ATOM 782 C C . ARG A 1 95 ? -0.951 25.141 23.594 1 98.88 95 ARG A C 1
ATOM 784 O O . ARG A 1 95 ? -1.556 26 24.219 1 98.88 95 ARG A O 1
ATOM 791 N N . ASP A 1 96 ? -1.313 23.844 23.594 1 98.81 96 ASP A N 1
ATOM 792 C CA . ASP A 1 96 ? -2.438 23.375 24.391 1 98.81 96 ASP A CA 1
ATOM 793 C C . ASP A 1 96 ? -3.713 24.156 24.047 1 98.81 96 ASP A C 1
ATOM 795 O O . ASP A 1 96 ? -4.41 24.641 24.938 1 98.81 96 ASP A O 1
ATOM 799 N N . CYS A 1 97 ? -3.924 24.281 22.766 1 98.88 97 CYS A N 1
ATOM 800 C CA . CYS A 1 97 ? -5.094 25.016 22.312 1 98.88 97 CYS A CA 1
ATOM 801 C C . CYS A 1 97 ? -6.145 24.078 21.734 1 98.88 97 CYS A C 1
ATOM 803 O O . CYS A 1 97 ? -5.816 22.969 21.297 1 98.88 97 CYS A O 1
ATOM 805 N N . ARG A 1 98 ? -7.41 24.5 21.797 1 98.75 98 ARG A N 1
ATOM 806 C CA . ARG A 1 98 ? -8.523 23.844 21.109 1 98.75 98 ARG A CA 1
ATOM 807 C C . ARG A 1 98 ? -8.914 24.625 19.859 1 98.75 98 ARG A C 1
ATOM 809 O O . ARG A 1 98 ? -9.258 25.812 19.938 1 98.75 98 ARG A O 1
ATOM 816 N N . LEU A 1 99 ? -8.836 23.969 18.781 1 98.69 99 LEU A N 1
ATOM 817 C CA . LEU A 1 99 ? -9.102 24.578 17.469 1 98.69 99 LEU A CA 1
ATOM 818 C C . LEU A 1 99 ? -10.102 23.766 16.672 1 98.69 99 LEU A C 1
ATOM 820 O O . LEU A 1 99 ? -10.078 23.766 15.445 1 98.69 99 LEU A O 1
ATOM 824 N N . ILE A 1 100 ? -10.945 23.016 17.344 1 98.81 100 ILE A N 1
ATOM 825 C CA . ILE A 1 100 ? -11.883 22.094 16.719 1 98.81 100 ILE A CA 1
ATOM 826 C C . ILE A 1 100 ? -12.766 22.844 15.734 1 98.81 100 ILE A C 1
ATOM 828 O O . ILE A 1 100 ? -13.383 23.859 16.078 1 98.81 100 ILE A O 1
ATOM 832 N N . GLY A 1 101 ? -12.734 22.406 14.516 1 98.69 101 GLY A N 1
ATOM 833 C CA . GLY A 1 101 ? -13.656 22.938 13.531 1 98.69 101 GLY A CA 1
ATOM 834 C C . GLY A 1 101 ? -13.297 24.344 13.078 1 98.69 101 GLY A C 1
ATOM 835 O O . GLY A 1 101 ? -14.062 24.984 12.359 1 98.69 101 GLY A O 1
ATOM 836 N N . SER A 1 102 ? -12.211 24.859 13.5 1 98.75 102 SER A N 1
ATOM 837 C CA . SER A 1 102 ? -11.805 26.203 13.102 1 98.75 102 SER A CA 1
ATOM 838 C C . SER A 1 102 ? -11.414 26.25 11.633 1 98.75 102 SER A C 1
ATOM 840 O O . SER A 1 102 ? -10.961 25.25 11.07 1 98.75 102 SER A O 1
ATOM 842 N N . ASP A 1 103 ? -11.625 27.391 11.008 1 98.88 103 ASP A N 1
ATOM 843 C CA . ASP A 1 103 ? -11.391 27.531 9.57 1 98.88 103 ASP A CA 1
ATOM 844 C C . ASP A 1 103 ? -10.141 28.375 9.305 1 98.88 103 ASP A C 1
ATOM 846 O O . ASP A 1 103 ? -10.148 29.594 9.508 1 98.88 103 ASP A O 1
ATOM 850 N N . PHE A 1 104 ? -9.094 27.781 8.773 1 98.88 104 PHE A N 1
ATOM 851 C CA . PHE A 1 104 ? -7.875 28.484 8.398 1 98.88 104 PHE A CA 1
ATOM 852 C C . PHE A 1 104 ? -7.707 28.5 6.879 1 98.88 104 PHE A C 1
ATOM 854 O O . PHE A 1 104 ? -6.621 28.781 6.375 1 98.88 104 PHE A O 1
ATOM 861 N N . GLY A 1 105 ? -8.75 28.188 6.145 1 98.88 105 GLY A N 1
ATOM 862 C CA . GLY A 1 105 ? -8.68 28 4.703 1 98.88 105 GLY A CA 1
ATOM 863 C C . GLY A 1 105 ? -8.055 29.172 3.979 1 98.88 105 GLY A C 1
ATOM 864 O O . GLY A 1 105 ? -8.312 30.328 4.32 1 98.88 105 GLY A O 1
ATOM 865 N N . GLY A 1 106 ? -7.184 28.859 3.018 1 98.81 106 GLY A N 1
ATOM 866 C CA . GLY A 1 106 ? -6.582 29.906 2.203 1 98.81 106 GLY A CA 1
ATOM 867 C C . GLY A 1 106 ? -5.473 30.656 2.92 1 98.81 106 GLY A C 1
ATOM 868 O O . GLY A 1 106 ? -4.887 31.578 2.363 1 98.81 106 GLY A O 1
ATOM 869 N N . GLY A 1 107 ? -5.188 30.328 4.074 1 98.81 107 GLY A N 1
ATOM 870 C CA . GLY A 1 10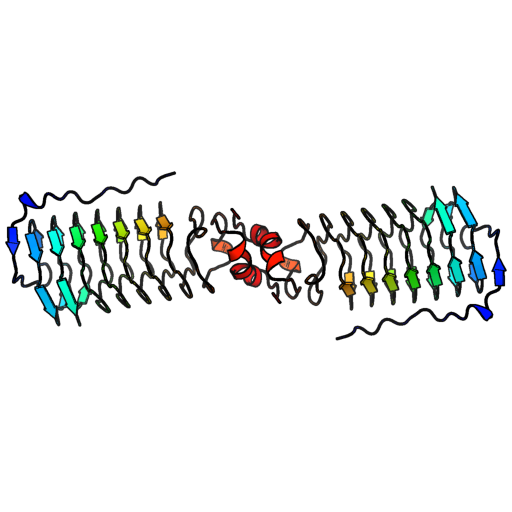7 ? -4.203 31.031 4.887 1 98.81 107 GLY A CA 1
ATOM 871 C C . GLY A 1 107 ? -2.773 30.75 4.469 1 98.81 107 GLY A C 1
ATOM 872 O O . GLY A 1 107 ? -2.533 29.953 3.553 1 98.81 107 GLY A O 1
ATOM 873 N N . ARG A 1 108 ? -1.833 31.469 5.137 1 98.88 108 ARG A N 1
ATOM 874 C CA . ARG A 1 108 ? -0.392 31.297 4.992 1 98.88 108 ARG A CA 1
ATOM 875 C C . ARG A 1 108 ? 0.288 31.203 6.355 1 98.88 108 ARG A C 1
ATOM 877 O O . ARG A 1 108 ? 0.078 32.062 7.215 1 98.88 108 ARG A O 1
ATOM 884 N N . MET A 1 109 ? 1.017 30.188 6.488 1 98.88 109 MET A N 1
ATOM 885 C CA . MET A 1 109 ? 1.706 29.969 7.754 1 98.88 109 MET A CA 1
ATOM 886 C C . MET A 1 109 ? 3.197 29.734 7.531 1 98.88 109 MET A C 1
ATOM 888 O O . MET A 1 109 ? 3.59 28.906 6.715 1 98.88 109 MET A O 1
ATOM 892 N N . GLN A 1 110 ? 3.979 30.5 8.172 1 98.69 110 GLN A N 1
ATOM 893 C CA . GLN A 1 110 ? 5.43 30.344 8.125 1 98.69 110 GLN A CA 1
ATOM 894 C C . GLN A 1 110 ? 6.031 30.359 9.531 1 98.69 110 GLN A C 1
ATOM 896 O O . GLN A 1 110 ? 5.691 31.234 10.344 1 98.69 110 GLN A O 1
ATOM 901 N N . HIS A 1 111 ? 6.875 29.406 9.797 1 98.75 111 HIS A N 1
ATOM 902 C CA . HIS A 1 111 ? 7.48 29.266 11.109 1 98.75 111 HIS A CA 1
ATOM 903 C C . HIS A 1 111 ? 6.414 29.156 12.203 1 98.75 111 HIS A C 1
ATOM 905 O O . HIS A 1 111 ? 6.359 30 13.102 1 98.75 111 HIS A O 1
ATOM 911 N N . VAL A 1 112 ? 5.648 28.109 12.125 1 98.88 112 VAL A N 1
ATOM 912 C CA . VAL A 1 112 ? 4.535 27.922 13.055 1 98.88 112 VAL A CA 1
ATOM 913 C C . VAL A 1 112 ? 4.621 26.531 13.688 1 98.88 112 VAL A C 1
ATOM 915 O O . VAL A 1 112 ? 4.965 25.562 13.023 1 98.88 112 VAL A O 1
ATOM 918 N N . VAL A 1 113 ? 4.363 26.453 14.961 1 98.88 113 VAL A N 1
ATOM 919 C CA . VAL A 1 113 ? 4.273 25.172 15.672 1 98.88 113 VAL A CA 1
ATOM 920 C C . VAL A 1 113 ? 2.912 25.047 16.344 1 98.88 113 VAL A C 1
ATOM 922 O O . VAL A 1 113 ? 2.475 25.969 17.047 1 98.88 113 VAL A O 1
ATOM 925 N N . PHE A 1 114 ? 2.225 24.031 16.078 1 98.88 114 PHE A N 1
ATOM 926 C CA . PHE A 1 114 ? 1.085 23.594 16.875 1 98.88 114 PHE A CA 1
ATOM 927 C C . PHE A 1 114 ? 1.486 22.469 17.828 1 98.88 114 PHE A C 1
ATOM 929 O O . PHE A 1 114 ? 1.876 21.375 17.375 1 98.88 114 PHE A O 1
ATOM 936 N N . ALA A 1 115 ? 1.481 22.688 19.109 1 98.88 115 ALA A N 1
ATOM 937 C CA . ALA A 1 115 ? 1.905 21.688 20.078 1 98.88 115 ALA A CA 1
ATOM 938 C C . ALA A 1 115 ? 0.778 21.359 21.062 1 98.88 115 ALA A C 1
ATOM 940 O O . ALA A 1 115 ? 0.202 22.25 21.672 1 98.88 115 ALA A O 1
ATOM 941 N N . ASP A 1 116 ? 0.449 20.062 21.172 1 98.88 116 ASP A N 1
ATOM 942 C CA . ASP A 1 116 ? -0.532 19.594 22.141 1 98.88 116 ASP A CA 1
ATOM 943 C C . ASP A 1 116 ? -1.889 20.266 21.922 1 98.88 116 ASP A C 1
ATOM 945 O O . ASP A 1 116 ? -2.529 20.703 22.875 1 98.88 116 ASP A O 1
ATOM 949 N N . CYS A 1 117 ? -2.268 20.328 20.656 1 98.94 117 CYS A N 1
ATOM 950 C CA . CYS A 1 117 ? -3.531 20.969 20.312 1 98.94 117 CYS A CA 1
ATOM 951 C C . CYS A 1 117 ? -4.562 19.922 19.875 1 98.94 117 CYS A C 1
ATOM 953 O O . CYS A 1 117 ? -4.203 18.828 19.453 1 98.94 117 CYS A O 1
ATOM 955 N N . ILE A 1 118 ? -5.824 20.234 20.094 1 98.94 118 ILE A N 1
ATOM 956 C CA . ILE A 1 118 ? -6.93 19.484 19.5 1 98.94 118 ILE A CA 1
ATOM 957 C C . ILE A 1 118 ? -7.539 20.297 18.344 1 98.94 118 ILE A C 1
ATOM 959 O O . ILE A 1 118 ? -8.18 21.328 18.578 1 98.94 118 ILE A O 1
ATOM 963 N N . ALA A 1 119 ? -7.332 19.891 17.219 1 98.88 119 ALA A N 1
ATOM 964 C CA . ALA A 1 119 ? -7.816 20.594 16.031 1 98.88 119 ALA A CA 1
ATOM 965 C C . ALA A 1 119 ? -8.609 19.672 15.125 1 98.88 119 ALA A C 1
ATOM 967 O O . ALA A 1 119 ? -8.461 19.719 13.898 1 98.88 119 ALA A O 1
ATOM 968 N N . ASP A 1 120 ? -9.43 18.828 15.711 1 98.94 120 ASP A N 1
ATOM 969 C CA . ASP A 1 120 ? -10.297 17.953 14.922 1 98.94 120 ASP A CA 1
ATOM 970 C C . ASP A 1 120 ? -11.219 18.766 14.016 1 98.94 120 ASP A C 1
ATOM 972 O O . ASP A 1 120 ? -11.742 19.812 14.43 1 98.94 120 ASP A O 1
ATOM 976 N N . TYR A 1 121 ? -11.32 18.297 12.758 1 98.88 121 TYR A N 1
ATOM 977 C CA . TYR A 1 121 ? -12.242 18.859 11.781 1 98.88 121 TYR A CA 1
ATOM 978 C C . TYR A 1 121 ? -11.836 20.281 11.406 1 98.88 121 TYR A C 1
ATOM 980 O O . TYR A 1 121 ? -12.625 21.031 10.836 1 98.88 121 TYR A O 1
ATOM 988 N N . ALA A 1 122 ? -10.711 20.719 11.789 1 98.88 122 ALA A N 1
ATOM 989 C CA . ALA A 1 122 ? -10.227 22.031 11.352 1 98.88 122 ALA A CA 1
ATOM 990 C C . ALA A 1 122 ? -10.008 22.062 9.844 1 98.88 122 ALA A C 1
ATOM 992 O O . ALA A 1 122 ? -9.648 21.062 9.242 1 98.88 122 ALA A O 1
ATOM 993 N N . ASN A 1 123 ? -10.273 23.188 9.273 1 98.94 123 ASN A N 1
ATOM 994 C CA . ASN A 1 123 ? -10.109 23.391 7.836 1 98.94 123 ASN A CA 1
ATOM 995 C C . ASN A 1 123 ? -8.781 24.078 7.516 1 98.94 123 ASN A C 1
ATOM 997 O O . ASN A 1 123 ? -8.547 25.219 7.91 1 98.94 123 ASN A O 1
ATOM 1001 N N . PHE A 1 124 ? -7.914 23.406 6.773 1 98.94 124 PHE A N 1
ATOM 1002 C CA . PHE A 1 124 ? -6.648 23.938 6.297 1 98.94 124 PHE A CA 1
ATOM 1003 C C . PHE A 1 124 ? -6.586 23.906 4.773 1 98.94 124 PHE A C 1
ATOM 1005 O O . PHE A 1 124 ? -5.504 23.812 4.191 1 98.94 124 PHE A O 1
ATOM 1012 N N . ARG A 1 125 ? -7.711 23.906 4.109 1 98.88 125 ARG A N 1
ATOM 1013 C CA . ARG A 1 125 ? -7.75 23.859 2.65 1 98.88 125 ARG A CA 1
ATOM 1014 C C . ARG A 1 125 ? -6.98 25.031 2.045 1 98.88 125 ARG A C 1
ATOM 1016 O O . ARG A 1 125 ? -7.105 26.172 2.502 1 98.88 125 ARG A O 1
ATOM 1023 N N . LEU A 1 126 ? -6.168 24.734 1.066 1 98.88 126 LEU A N 1
ATOM 1024 C CA . LEU A 1 126 ? -5.465 25.719 0.246 1 98.88 126 LEU A CA 1
ATOM 1025 C C . LEU A 1 126 ? -4.48 26.531 1.087 1 98.88 126 LEU A C 1
ATOM 1027 O O . LEU A 1 126 ? -3.992 27.562 0.648 1 98.88 126 LEU A O 1
ATOM 1031 N N . VAL A 1 127 ? -4.203 26.109 2.238 1 98.94 127 VAL A N 1
ATOM 1032 C CA . VAL A 1 127 ? -3.234 26.812 3.072 1 98.94 127 VAL A CA 1
ATOM 1033 C C . VAL A 1 127 ? -1.824 26.578 2.533 1 98.94 127 VAL A C 1
ATOM 1035 O O . VAL A 1 127 ? -1.507 25.484 2.061 1 98.94 127 VAL A O 1
ATOM 1038 N N . LYS A 1 128 ? -0.954 27.562 2.566 1 98.94 128 LYS A N 1
ATOM 1039 C CA . LYS A 1 128 ? 0.472 27.438 2.277 1 98.94 128 LYS A CA 1
ATOM 1040 C C . LYS A 1 128 ? 1.283 27.281 3.561 1 98.94 128 LYS A C 1
ATOM 1042 O O . LYS A 1 128 ? 1.417 28.25 4.328 1 98.94 128 LYS A O 1
ATOM 1047 N N . PHE A 1 129 ? 1.817 26.141 3.732 1 98.62 129 PHE A N 1
ATOM 1048 C CA . PHE A 1 129 ? 2.646 25.875 4.902 1 98.62 129 PHE A CA 1
ATOM 1049 C C . PHE A 1 129 ? 4.125 25.953 4.543 1 98.62 129 PHE A C 1
ATOM 1051 O O . PHE A 1 129 ? 4.59 25.281 3.619 1 98.62 129 PHE A O 1
ATOM 1058 N N . LYS A 1 130 ? 4.801 26.766 5.215 1 98.44 130 LYS A N 1
ATOM 1059 C CA . LYS A 1 130 ? 6.254 26.828 5.082 1 98.44 130 LYS A CA 1
ATOM 1060 C C . LYS A 1 130 ? 6.934 26.781 6.449 1 98.44 130 LYS A C 1
ATOM 1062 O O . LYS A 1 130 ? 6.836 27.734 7.227 1 98.44 130 LYS A O 1
ATOM 1067 N N . SER A 1 131 ? 7.684 25.703 6.75 1 98.31 131 SER A N 1
ATOM 1068 C CA . SER A 1 131 ? 8.344 25.516 8.039 1 98.31 131 SER A CA 1
ATOM 1069 C C . SER A 1 131 ? 7.328 25.469 9.18 1 98.31 131 SER A C 1
ATOM 1071 O O . SER A 1 131 ? 7.371 26.281 10.102 1 98.31 131 SER A O 1
ATOM 1073 N N . VAL A 1 132 ? 6.496 24.484 9.117 1 98.62 132 VAL A N 1
ATOM 1074 C CA . VAL A 1 132 ? 5.402 24.312 10.07 1 98.62 132 VAL A CA 1
ATOM 1075 C C . VAL A 1 132 ? 5.418 22.891 10.633 1 98.62 132 VAL A C 1
ATOM 1077 O O . VAL A 1 132 ? 5.742 21.938 9.914 1 98.62 132 VAL A O 1
ATOM 1080 N N . ARG A 1 133 ? 5.109 22.781 11.914 1 98.5 133 ARG A N 1
ATOM 1081 C CA . ARG A 1 133 ? 5.047 21.469 12.562 1 98.5 133 ARG A CA 1
ATOM 1082 C C . ARG A 1 133 ? 3.807 21.344 13.438 1 98.5 133 ARG A C 1
ATOM 1084 O O . ARG A 1 133 ? 3.488 22.266 14.203 1 98.5 133 ARG A O 1
ATOM 1091 N N . PHE A 1 134 ? 3.096 20.312 13.242 1 98.75 134 PHE A N 1
ATOM 1092 C CA . PHE A 1 134 ? 2.125 19.828 14.219 1 98.75 134 PHE A CA 1
ATOM 1093 C C . PHE A 1 134 ? 2.73 18.75 15.094 1 98.75 134 PHE A C 1
ATOM 1095 O O . PHE A 1 134 ? 3.314 17.781 14.594 1 98.75 134 PHE A O 1
ATOM 1102 N N . GLU A 1 135 ? 2.674 18.875 16.359 1 98.69 135 GLU A N 1
ATOM 1103 C CA . GLU A 1 135 ? 3.248 17.875 17.266 1 98.69 135 GLU A CA 1
ATOM 1104 C C . GLU A 1 135 ? 2.279 17.516 18.391 1 98.69 135 GLU A C 1
ATOM 1106 O O . GLU A 1 135 ? 1.732 18.406 19.047 1 98.69 135 GLU A O 1
ATOM 1111 N N . ASP A 1 136 ? 2.012 16.234 18.562 1 98.88 136 ASP A N 1
ATOM 1112 C CA . ASP A 1 136 ? 1.146 15.742 19.625 1 98.88 136 ASP A CA 1
ATOM 1113 C C . ASP A 1 136 ? -0.236 16.391 19.547 1 98.88 136 ASP A C 1
ATOM 1115 O O . ASP A 1 136 ? -0.754 16.875 20.562 1 98.88 136 ASP A O 1
ATOM 1119 N N . CYS A 1 137 ? -0.747 16.391 18.344 1 98.94 137 CYS A N 1
ATOM 1120 C CA . CYS A 1 137 ? -2.049 17 18.109 1 98.94 137 CYS A CA 1
ATOM 1121 C C . CYS A 1 137 ? -3.076 15.961 17.688 1 98.94 137 CYS A C 1
ATOM 1123 O O . CYS A 1 137 ? -2.715 14.914 17.141 1 98.94 137 CYS A O 1
ATOM 1125 N N . SER A 1 138 ? -4.32 16.188 18.062 1 98.94 138 SER A N 1
ATOM 1126 C CA . SER A 1 138 ? -5.434 15.508 17.406 1 98.94 138 SER A CA 1
ATOM 1127 C C . SER A 1 138 ? -5.93 16.297 16.203 1 98.94 138 SER A C 1
ATOM 1129 O O . SER A 1 138 ? -6.328 17.453 16.328 1 98.94 138 SER A O 1
ATOM 1131 N N . LEU A 1 139 ? -5.891 15.711 15.086 1 98.94 139 LEU A N 1
ATOM 1132 C CA . LEU A 1 139 ? -6.25 16.344 13.82 1 98.94 139 LEU A CA 1
ATOM 1133 C C . LEU A 1 139 ? -7.246 15.477 13.047 1 98.94 139 LEU A C 1
ATOM 1135 O O . LEU A 1 139 ? -7.234 15.453 11.812 1 98.94 139 LEU A O 1
ATOM 1139 N N . ILE A 1 140 ? -8.016 14.75 13.805 1 98.94 140 ILE A N 1
ATOM 1140 C CA . ILE A 1 140 ? -8.984 13.828 13.227 1 98.94 140 ILE A CA 1
ATOM 1141 C C . ILE A 1 140 ? -9.938 14.594 12.312 1 98.94 140 ILE A C 1
ATOM 1143 O O . ILE A 1 140 ? -10.492 15.625 12.711 1 98.94 140 ILE A O 1
ATOM 1147 N N . GLY A 1 141 ? -10.047 14.125 11.125 1 98.88 141 GLY A N 1
ATOM 1148 C CA . GLY A 1 141 ? -11.008 14.703 10.195 1 98.88 141 GLY A CA 1
ATOM 1149 C C . GLY A 1 141 ? -10.594 16.078 9.688 1 98.88 141 GLY A C 1
ATOM 1150 O O . GLY A 1 141 ? -11.398 16.766 9.062 1 98.88 141 GLY A O 1
ATOM 1151 N N . SER A 1 142 ? -9.453 16.5 9.914 1 98.94 142 SER A N 1
ATOM 1152 C CA . SER A 1 142 ? -8.977 17.797 9.406 1 98.94 142 SER A CA 1
ATOM 1153 C C . SER A 1 142 ? -8.828 17.766 7.887 1 98.94 142 SER A C 1
ATOM 1155 O O . SER A 1 142 ? -8.711 16.688 7.289 1 98.94 142 SER A O 1
ATOM 1157 N N . ASP A 1 143 ? -8.906 18.922 7.242 1 98.94 143 ASP A N 1
ATOM 1158 C CA . ASP A 1 143 ? -8.961 19.016 5.785 1 98.94 143 ASP A CA 1
ATOM 1159 C C . ASP A 1 143 ? -7.793 19.844 5.25 1 98.94 143 ASP A C 1
ATOM 1161 O O . ASP A 1 143 ? -7.715 21.047 5.504 1 98.94 143 ASP A O 1
ATOM 1165 N N . TYR A 1 144 ? -6.883 19.188 4.48 1 98.88 144 TYR A N 1
ATOM 1166 C CA . TYR A 1 144 ? -5.719 19.875 3.924 1 98.88 144 TYR A CA 1
ATOM 1167 C C . TYR A 1 144 ? -5.809 19.953 2.404 1 98.88 144 TYR A C 1
ATOM 1169 O O . TYR A 1 144 ? -4.793 20.094 1.722 1 98.88 144 TYR A O 1
ATOM 1177 N N . TYR A 1 145 ? -7.008 19.844 1.836 1 98.88 145 TYR A N 1
ATOM 1178 C CA . TYR A 1 145 ? -7.176 19.812 0.387 1 98.88 145 TYR A CA 1
ATOM 1179 C C . TYR A 1 145 ? -6.348 20.906 -0.287 1 98.88 145 TYR A C 1
ATOM 1181 O O . TYR A 1 145 ? -6.438 22.078 0.08 1 98.88 145 TYR A O 1
ATOM 1189 N N . ALA A 1 146 ? -5.465 20.547 -1.272 1 98.81 146 ALA A N 1
ATOM 1190 C CA . ALA A 1 146 ? -4.695 21.406 -2.158 1 98.81 146 ALA A CA 1
ATOM 1191 C C . ALA A 1 146 ? -3.795 22.344 -1.361 1 98.81 146 ALA A C 1
ATOM 1193 O O . ALA A 1 146 ? -3.447 23.438 -1.833 1 98.81 146 ALA A O 1
ATOM 1194 N N . ALA A 1 147 ? -3.49 22.031 -0.121 1 98.81 147 ALA A N 1
ATOM 1195 C CA . ALA A 1 147 ? -2.508 22.797 0.642 1 98.81 147 ALA A CA 1
ATOM 1196 C C . ALA A 1 147 ? -1.101 22.594 0.092 1 98.81 147 ALA A C 1
ATOM 1198 O O . ALA A 1 147 ? -0.816 21.562 -0.526 1 98.81 147 ALA A O 1
ATOM 1199 N N . SER A 1 148 ? -0.25 23.547 0.224 1 98.69 148 SER A N 1
ATOM 1200 C CA . SER A 1 148 ? 1.166 23.453 -0.112 1 98.69 148 SER A CA 1
ATOM 1201 C C . SER A 1 148 ? 2.018 23.25 1.137 1 98.69 148 SER A C 1
ATOM 1203 O O . SER A 1 148 ? 1.896 24 2.107 1 98.69 148 SER A O 1
ATOM 1205 N N . VAL A 1 149 ? 2.932 22.281 1.033 1 97.75 149 VAL A N 1
ATOM 1206 C CA . VAL A 1 149 ? 3.713 21.969 2.225 1 97.75 149 VAL A CA 1
ATOM 1207 C C . VAL A 1 149 ? 5.203 22.031 1.897 1 97.75 149 VAL A C 1
ATOM 1209 O O . VAL A 1 149 ? 5.676 21.328 1.002 1 97.75 149 VAL A O 1
ATOM 1212 N N . GLN A 1 150 ? 5.879 22.953 2.43 1 97.19 150 GLN A N 1
ATOM 1213 C CA . GLN A 1 150 ? 7.332 23.078 2.367 1 97.19 150 GLN A CA 1
ATOM 1214 C C . GLN A 1 150 ? 7.945 23.047 3.762 1 97.19 150 GLN A C 1
ATOM 1216 O O . GLN A 1 150 ? 7.625 23.891 4.609 1 97.19 150 GLN A O 1
ATOM 1221 N N . HIS A 1 151 ? 8.953 22.125 4.055 1 96.56 151 HIS A N 1
ATOM 1222 C CA . HIS A 1 151 ? 9.492 21.953 5.395 1 96.56 151 HIS A CA 1
ATOM 1223 C C . HIS A 1 151 ? 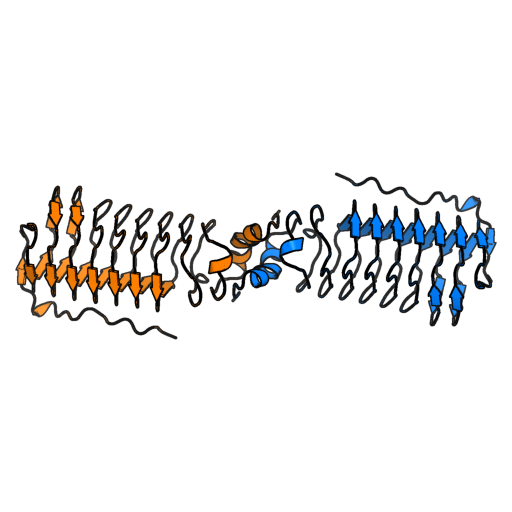8.383 21.766 6.426 1 96.56 151 HIS A C 1
ATOM 1225 O O . HIS A 1 1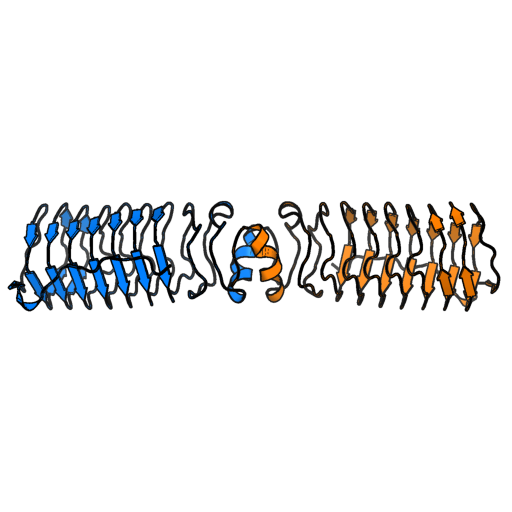51 ? 8.289 22.531 7.387 1 96.56 151 HIS A O 1
ATOM 1231 N N . PHE A 1 152 ? 7.66 20.797 6.211 1 97.56 152 PHE A N 1
ATOM 1232 C CA . PHE A 1 152 ? 6.41 20.547 6.926 1 97.56 152 PHE A CA 1
ATOM 1233 C C . PHE A 1 152 ? 6.438 19.203 7.617 1 97.56 152 PHE A C 1
ATOM 1235 O O . PHE A 1 152 ? 6.922 18.219 7.051 1 97.56 152 PHE A O 1
ATOM 1242 N N . GLN A 1 153 ? 5.816 19.125 8.93 1 96.62 153 GLN A N 1
ATOM 1243 C CA . GLN A 1 153 ? 5.887 17.875 9.664 1 96.62 153 GLN A CA 1
ATOM 1244 C C . GLN A 1 153 ? 4.625 17.641 10.492 1 96.62 153 GLN A C 1
ATOM 1246 O O . GLN A 1 153 ? 4.125 18.562 11.133 1 96.62 153 GLN A O 1
ATOM 1251 N N . TRP A 1 154 ? 4.086 16.422 10.398 1 97.62 154 TRP A N 1
ATOM 1252 C CA . TRP A 1 154 ? 3.24 15.844 11.438 1 97.62 154 TRP A CA 1
ATOM 1253 C C . TRP A 1 154 ? 4.039 14.906 12.344 1 97.62 154 TRP A C 1
ATOM 1255 O O . TRP A 1 154 ? 4.652 13.945 11.867 1 97.62 154 TRP A O 1
ATOM 1265 N N . GLU A 1 155 ? 4.105 15.195 13.57 1 98 155 GLU A N 1
ATOM 1266 C CA . GLU A 1 155 ? 4.84 14.367 14.523 1 98 155 GLU A CA 1
ATOM 1267 C C . GLU A 1 155 ? 3.932 13.867 15.641 1 98 155 GLU A C 1
ATOM 1269 O O . GLU A 1 155 ? 3.43 14.664 16.438 1 98 155 GLU A O 1
ATOM 1274 N N . ARG A 1 156 ? 3.689 12.57 15.719 1 98.62 156 ARG A N 1
ATOM 1275 C CA . ARG A 1 156 ? 2.881 11.945 16.766 1 98.62 156 ARG A CA 1
ATOM 1276 C C . ARG A 1 156 ? 1.487 12.562 16.812 1 98.62 156 ARG A C 1
ATOM 1278 O O . ARG A 1 156 ? 1.012 12.945 17.891 1 98.62 156 ARG A O 1
ATOM 1285 N N . CYS A 1 157 ? 0.872 12.656 15.672 1 98.81 157 CYS A N 1
ATOM 1286 C CA . CYS A 1 157 ? -0.468 13.219 15.562 1 98.81 157 CYS A CA 1
ATOM 1287 C C . CYS A 1 157 ? -1.494 12.141 15.25 1 98.81 157 CYS A C 1
ATOM 1289 O O . CYS A 1 157 ? -1.136 11.047 14.805 1 98.81 157 CYS A O 1
ATOM 1291 N N . LYS A 1 158 ? -2.666 12.359 15.578 1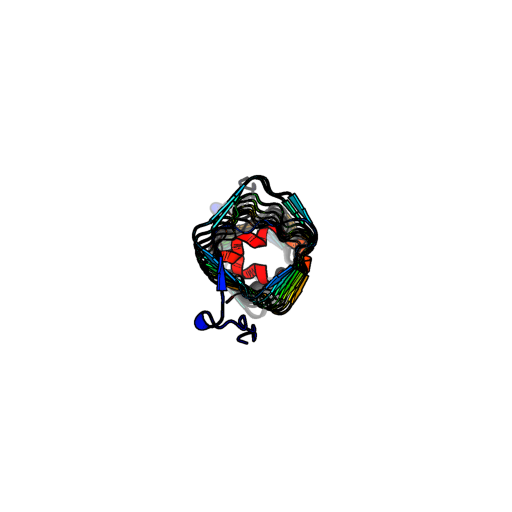 98.88 158 LYS A N 1
ATOM 1292 C CA . LYS A 1 158 ? -3.799 11.555 15.133 1 98.88 158 LYS A CA 1
ATOM 1293 C C . LYS A 1 158 ? -4.434 12.156 13.875 1 98.88 158 LYS A C 1
ATOM 1295 O O . LYS A 1 158 ? -5.055 13.211 13.938 1 98.88 158 LYS A O 1
ATOM 1300 N N . LEU A 1 159 ? -4.359 11.492 12.797 1 98.81 159 LEU A N 1
ATOM 1301 C CA . LEU A 1 159 ? -4.73 12.07 11.516 1 98.81 159 LEU A CA 1
ATOM 1302 C C . LEU A 1 159 ? -5.906 11.32 10.898 1 98.81 159 LEU A C 1
ATOM 1304 O O . LEU A 1 159 ? -6.203 11.484 9.711 1 98.81 159 LEU A O 1
ATOM 1308 N N . ASP A 1 160 ? -6.578 10.469 11.758 1 98.81 160 ASP A N 1
ATOM 1309 C CA . ASP A 1 160 ? -7.633 9.617 11.219 1 98.81 160 ASP A CA 1
ATOM 1310 C C . ASP A 1 160 ? -8.664 10.438 10.445 1 98.81 160 ASP A C 1
ATOM 1312 O O . ASP A 1 160 ? -9.117 11.477 10.93 1 98.81 160 ASP A O 1
ATOM 1316 N N . GLN A 1 161 ? -8.984 10.023 9.219 1 98.69 161 GLN A N 1
ATOM 1317 C CA . GLN A 1 161 ? -10.008 10.609 8.359 1 98.69 161 GLN A CA 1
ATOM 1318 C C . GLN A 1 161 ? -9.594 11.992 7.863 1 98.69 161 GLN A C 1
ATOM 1320 O O . GLN A 1 161 ? -10.438 12.781 7.441 1 98.69 161 GLN A O 1
ATOM 1325 N N . ALA A 1 162 ? -8.398 12.367 7.941 1 98.88 162 ALA A N 1
ATOM 1326 C CA . ALA A 1 162 ? -7.938 13.633 7.375 1 98.88 162 ALA A CA 1
ATOM 1327 C C . ALA A 1 162 ? -7.957 13.586 5.852 1 98.88 162 ALA A C 1
ATOM 1329 O O . ALA A 1 162 ? -7.82 12.516 5.25 1 98.88 162 ALA A O 1
ATOM 1330 N N . ASN A 1 163 ? -8.219 14.695 5.242 1 98.88 163 ASN A N 1
ATOM 1331 C CA . ASN A 1 163 ? -8.211 14.852 3.791 1 98.88 163 ASN A CA 1
ATOM 1332 C C . ASN A 1 163 ? -6.922 15.5 3.307 1 98.88 163 ASN A C 1
ATOM 1334 O O . ASN A 1 163 ? -6.695 16.688 3.545 1 98.88 163 ASN A O 1
ATOM 1338 N N . LEU A 1 164 ? -6.066 14.781 2.639 1 98.75 164 LEU A N 1
ATOM 1339 C CA . LEU A 1 164 ? -4.801 15.273 2.113 1 98.75 164 LEU A CA 1
ATOM 1340 C C . LEU A 1 164 ? -4.801 15.266 0.588 1 98.75 164 LEU A C 1
ATOM 1342 O O . LEU A 1 164 ? -3.742 15.195 -0.038 1 98.75 164 LEU A O 1
ATOM 1346 N N . SER A 1 165 ? -6.004 15.25 -0.017 1 98.44 165 SER A N 1
ATOM 1347 C CA . SER A 1 165 ? -6.09 15.273 -1.474 1 98.44 165 SER A CA 1
ATOM 1348 C C . SER A 1 165 ? -5.379 16.484 -2.055 1 98.44 165 SER A C 1
ATOM 1350 O O . SER A 1 165 ? -5.477 17.594 -1.51 1 98.44 165 SER A O 1
ATOM 1352 N N . GLU A 1 166 ? -4.652 16.312 -3.18 1 98.38 166 GLU A N 1
ATOM 1353 C CA . GLU A 1 166 ? -3.947 17.344 -3.918 1 98.38 166 GLU A CA 1
ATOM 1354 C C . GLU A 1 166 ? -2.812 17.938 -3.088 1 98.38 166 GLU A C 1
ATOM 1356 O O . GLU A 1 166 ? -2.418 19.094 -3.301 1 98.38 166 GLU A O 1
ATOM 1361 N N . VAL A 1 167 ? -2.371 17.297 -2.092 1 98.69 167 VAL A N 1
ATOM 1362 C CA . VAL A 1 167 ? -1.197 17.703 -1.327 1 98.69 167 VAL A CA 1
ATOM 1363 C C . VAL A 1 167 ? 0.005 16.859 -1.73 1 98.69 167 VAL A C 1
ATOM 1365 O O . VAL A 1 167 ? -0.03 15.625 -1.622 1 98.69 167 VAL A O 1
ATOM 1368 N N . LYS A 1 168 ? 1.098 17.438 -2.271 1 98.5 168 LYS A N 1
ATOM 1369 C CA . LYS A 1 168 ? 2.334 16.719 -2.572 1 98.5 168 LYS A CA 1
ATOM 1370 C C . LYS A 1 168 ? 3.07 16.328 -1.294 1 98.5 168 LYS A C 1
ATOM 1372 O O . LYS A 1 168 ? 3.645 17.188 -0.617 1 98.5 168 LYS A O 1
ATOM 1377 N N . LEU A 1 169 ? 3.154 15.094 -1.042 1 97.81 169 LEU A N 1
ATOM 1378 C CA . LEU A 1 169 ? 3.582 14.648 0.28 1 97.81 169 LEU A CA 1
ATOM 1379 C C . LEU A 1 169 ? 5.059 14.258 0.273 1 97.81 169 LEU A C 1
ATOM 1381 O O . LEU A 1 169 ? 5.574 13.75 1.271 1 97.81 169 LEU A O 1
ATOM 1385 N N . SER A 1 170 ? 5.684 14.469 -0.896 1 97.06 170 SER A N 1
ATOM 1386 C CA . SER A 1 170 ? 7.109 14.164 -0.956 1 97.06 170 SER A CA 1
ATOM 1387 C C . SER A 1 170 ? 7.867 14.836 0.183 1 97.06 170 SER A C 1
ATOM 1389 O O . SER A 1 170 ? 7.711 16.031 0.417 1 97.06 170 SER A O 1
ATOM 1391 N N . GLY A 1 171 ? 8.633 14.039 0.945 1 95.31 171 GLY A N 1
ATOM 1392 C CA . GLY A 1 171 ? 9.461 14.57 2.016 1 95.31 171 GLY A CA 1
ATOM 1393 C C . GLY A 1 171 ? 8.734 14.656 3.346 1 95.31 171 GLY A C 1
ATOM 1394 O O . GLY A 1 171 ? 9.328 15.031 4.359 1 95.31 171 GLY A O 1
ATOM 1395 N N . THR A 1 172 ? 7.516 14.359 3.387 1 96.75 172 THR A N 1
ATOM 1396 C CA . THR A 1 172 ? 6.777 14.367 4.645 1 96.75 172 THR A CA 1
ATOM 1397 C C . THR A 1 172 ? 6.875 13.008 5.332 1 96.75 172 THR A C 1
ATOM 1399 O O . THR A 1 172 ? 7.246 12.016 4.707 1 96.75 172 THR A O 1
ATOM 1402 N N . ASP A 1 173 ? 6.633 12.992 6.625 1 97.44 173 ASP A N 1
ATOM 1403 C CA . ASP A 1 173 ? 6.762 11.781 7.441 1 97.44 173 ASP A CA 1
ATOM 1404 C C . ASP A 1 173 ? 5.504 11.555 8.281 1 97.44 173 ASP A C 1
ATOM 1406 O O . ASP A 1 173 ? 5.191 12.344 9.172 1 97.44 173 ASP A O 1
ATOM 1410 N N . LEU A 1 174 ? 4.832 10.5 7.957 1 97.88 174 LEU A N 1
ATOM 1411 C CA . LEU A 1 174 ? 3.619 10.148 8.688 1 97.88 174 LEU A CA 1
ATOM 1412 C C . LEU A 1 174 ? 3.885 9.008 9.672 1 97.88 174 LEU A C 1
ATOM 1414 O O . LEU A 1 174 ? 2.982 8.586 10.398 1 97.88 174 LEU A O 1
ATOM 1418 N N . SER A 1 175 ? 5.109 8.539 9.75 1 97.75 175 SER A N 1
ATOM 1419 C CA . SER A 1 175 ? 5.43 7.262 10.391 1 97.75 175 SER A CA 1
ATOM 1420 C C . SER A 1 175 ? 5.113 7.297 11.875 1 97.75 175 SER A C 1
ATOM 1422 O O . SER A 1 175 ? 4.848 6.258 12.484 1 97.75 175 SER A O 1
ATOM 1424 N N . SER A 1 176 ? 5.168 8.453 12.539 1 98 176 SER A N 1
ATOM 1425 C CA . SER A 1 176 ? 4.922 8.539 13.969 1 98 176 SER A CA 1
ATOM 1426 C C . SER A 1 176 ? 3.445 8.789 14.266 1 98 176 SER A C 1
ATOM 1428 O O . SER A 1 176 ? 3.025 8.773 15.422 1 98 176 SER A O 1
ATOM 1430 N N . SER A 1 177 ? 2.697 9.109 13.273 1 98.31 177 SER A N 1
ATOM 1431 C CA . SER A 1 177 ? 1.296 9.477 13.445 1 98.31 177 SER A CA 1
ATOM 1432 C C . SER A 1 177 ? 0.382 8.266 13.281 1 98.31 177 SER A C 1
ATOM 1434 O O . SER A 1 177 ? 0.84 7.184 12.914 1 98.31 177 SER A O 1
ATOM 1436 N N . THR A 1 178 ? -0.846 8.414 13.664 1 98.44 178 THR A N 1
ATOM 1437 C CA . THR A 1 178 ? -1.79 7.301 13.609 1 98.44 178 THR A CA 1
ATOM 1438 C C . THR A 1 178 ? -3.008 7.672 12.766 1 98.44 178 THR A C 1
ATOM 1440 O O . THR A 1 178 ? -3.451 8.82 12.773 1 98.44 178 THR A O 1
ATOM 1443 N N . PHE A 1 179 ? -3.531 6.77 12.086 1 98.19 179 PHE A N 1
ATOM 1444 C CA . PHE A 1 179 ? -4.73 6.922 11.273 1 98.19 179 PHE A CA 1
ATOM 1445 C C . PHE A 1 179 ? -5.219 5.566 10.773 1 98.19 179 PHE A C 1
ATOM 1447 O O . PHE A 1 179 ? -4.414 4.68 10.484 1 98.19 179 PHE A O 1
ATOM 1454 N N . ASP A 1 180 ? -6.512 5.453 10.617 1 96.56 180 ASP A N 1
ATOM 1455 C CA . ASP A 1 180 ? -7.125 4.285 10 1 96.56 180 ASP A CA 1
ATOM 1456 C C . ASP A 1 180 ? -7.492 4.566 8.539 1 96.56 180 ASP A C 1
ATOM 1458 O O . ASP A 1 180 ? -7.605 3.641 7.734 1 96.56 180 ASP A O 1
ATOM 1462 N N . SER A 1 181 ? -7.707 5.801 8.297 1 96.88 181 SER A N 1
ATOM 1463 C CA . SER A 1 181 ? -8.117 6.219 6.957 1 96.88 181 SER A CA 1
ATOM 1464 C C . SER A 1 181 ? -7.613 7.621 6.637 1 96.88 181 SER A C 1
ATOM 1466 O O . SER A 1 181 ? -7.621 8.5 7.5 1 96.88 181 SER A O 1
ATOM 1468 N N . LEU A 1 182 ? -7.184 7.758 5.418 1 98 182 LEU A N 1
ATOM 1469 C CA . LEU A 1 182 ? -6.809 9.047 4.855 1 98 182 LEU A CA 1
ATOM 1470 C C . LEU A 1 182 ? -7.348 9.203 3.438 1 98 182 LEU A C 1
ATOM 1472 O O . LEU A 1 182 ? -7.52 8.211 2.725 1 98 182 LEU A O 1
ATOM 1476 N N . THR A 1 183 ? -7.711 10.344 3.08 1 98.44 183 THR A N 1
ATOM 1477 C CA . THR A 1 183 ? -7.977 10.641 1.677 1 98.44 183 THR A CA 1
ATOM 1478 C C . THR A 1 183 ? -6.742 11.227 1.004 1 98.44 183 THR A C 1
ATOM 1480 O O . THR A 1 183 ? -6.258 12.289 1.404 1 98.44 183 THR A O 1
ATOM 1483 N N . VAL A 1 184 ? -6.152 10.562 0.036 1 98.19 184 VAL A N 1
ATOM 1484 C CA . VAL A 1 184 ? -4.93 10.984 -0.642 1 98.19 184 VAL A CA 1
ATOM 1485 C C . VAL A 1 184 ? -5.008 10.625 -2.123 1 98.19 184 VAL A C 1
ATOM 1487 O O . VAL A 1 184 ? -5.715 9.688 -2.504 1 98.19 184 VAL A O 1
ATOM 1490 N N . ASN A 1 185 ? -4.379 11.391 -2.941 1 97.5 185 ASN A N 1
ATOM 1491 C CA . ASN A 1 185 ? -4.137 10.984 -4.324 1 97.5 185 ASN A CA 1
ATOM 1492 C C . ASN A 1 185 ? -2.879 10.133 -4.445 1 97.5 185 ASN A C 1
ATOM 1494 O O . ASN A 1 185 ? -1.816 10.508 -3.953 1 97.5 185 ASN A O 1
ATOM 1498 N N . PRO A 1 186 ? -2.979 8.984 -5.184 1 96.19 186 PRO A N 1
ATOM 1499 C CA . PRO A 1 186 ? -1.815 8.102 -5.301 1 96.19 186 PRO A CA 1
ATOM 1500 C C . PRO A 1 186 ? -0.583 8.82 -5.848 1 96.19 186 PRO A C 1
ATOM 1502 O O . PRO A 1 186 ? 0.536 8.562 -5.398 1 96.19 186 PRO A O 1
ATOM 1505 N N . GLU A 1 187 ? -0.764 9.719 -6.797 1 96.12 187 GLU A N 1
ATOM 1506 C CA . GLU A 1 187 ? 0.351 10.391 -7.457 1 96.12 187 GLU A CA 1
ATOM 1507 C C . GLU A 1 187 ? 1.079 11.328 -6.496 1 96.12 187 GLU A C 1
ATOM 1509 O O . GLU A 1 187 ? 2.201 11.758 -6.773 1 96.12 187 GLU A O 1
ATOM 1514 N N . ASP A 1 188 ? 0.457 11.68 -5.402 1 97.81 188 ASP A N 1
ATOM 1515 C CA . ASP A 1 188 ? 1.038 12.648 -4.477 1 97.81 188 ASP A CA 1
ATOM 1516 C C . ASP A 1 188 ? 1.753 11.945 -3.324 1 97.81 188 ASP A C 1
ATOM 1518 O O . ASP A 1 188 ? 2.322 12.602 -2.449 1 97.81 188 ASP A O 1
ATOM 1522 N N . LEU A 1 189 ? 1.86 10.648 -3.365 1 97.88 189 LEU A N 1
ATOM 1523 C CA . LEU A 1 189 ? 2.344 9.875 -2.227 1 97.88 189 LEU A CA 1
ATOM 1524 C C . LEU A 1 189 ? 3.852 9.664 -2.314 1 97.88 189 LEU A C 1
ATOM 1526 O O . LEU A 1 189 ? 4.492 9.32 -1.317 1 97.88 189 LEU A O 1
ATOM 1530 N N . ALA A 1 190 ? 4.359 9.805 -3.541 1 97.62 190 ALA A N 1
ATOM 1531 C CA . ALA A 1 190 ? 5.766 9.469 -3.758 1 97.62 190 ALA A CA 1
ATOM 1532 C C . ALA A 1 190 ? 6.672 10.273 -2.832 1 97.62 190 ALA A C 1
ATOM 1534 O O . ALA A 1 190 ? 6.566 11.5 -2.766 1 97.62 190 ALA A O 1
ATOM 1535 N N . GLY A 1 191 ? 7.566 9.547 -2.072 1 97.5 191 GLY A N 1
ATOM 1536 C CA . GLY A 1 191 ? 8.531 10.195 -1.203 1 97.5 191 GLY A CA 1
ATOM 1537 C C . GLY A 1 191 ? 8.039 10.367 0.219 1 97.5 191 GLY A C 1
ATOM 1538 O O . GLY A 1 191 ? 8.789 10.781 1.1 1 97.5 191 GLY A O 1
ATOM 1539 N N . CYS A 1 192 ? 6.82 10.109 0.485 1 97.88 192 CYS A N 1
ATOM 1540 C CA . CYS A 1 192 ? 6.262 10.188 1.83 1 97.88 192 CYS A CA 1
ATOM 1541 C C . CYS A 1 192 ? 6.672 8.977 2.66 1 97.88 192 CYS A C 1
ATOM 1543 O O . CYS A 1 192 ? 6.672 7.844 2.162 1 97.88 192 CYS A O 1
ATOM 1545 N N . ARG A 1 193 ? 7 9.141 3.852 1 98.19 193 ARG A N 1
ATOM 1546 C CA . ARG A 1 193 ? 7.441 8.07 4.738 1 98.19 193 ARG A CA 1
ATOM 1547 C C . ARG A 1 193 ? 6.297 7.586 5.621 1 98.19 193 ARG A C 1
ATOM 1549 O O . ARG A 1 193 ? 5.512 8.391 6.133 1 98.19 193 ARG A O 1
ATOM 1556 N N . ILE A 1 194 ? 6.16 6.289 5.805 1 98.06 194 ILE A N 1
ATOM 1557 C CA . ILE A 1 194 ? 5.168 5.68 6.684 1 98.06 194 ILE A CA 1
ATOM 1558 C C . ILE A 1 194 ? 5.809 4.535 7.465 1 98.06 194 ILE A C 1
ATOM 1560 O O . ILE A 1 194 ? 6.914 4.09 7.141 1 98.06 194 ILE A O 1
ATOM 1564 N N . SER A 1 195 ? 5.141 4.117 8.5 1 96.44 195 SER A N 1
ATOM 1565 C CA . SER A 1 195 ? 5.516 2.877 9.172 1 96.44 195 SER A CA 1
ATOM 1566 C C . SER A 1 195 ? 4.934 1.663 8.453 1 96.44 195 SER A C 1
ATOM 1568 O O . SER A 1 195 ? 3.979 1.791 7.684 1 96.44 195 SER A O 1
ATOM 1570 N N . SER A 1 196 ? 5.492 0.447 8.758 1 94.44 196 SER A N 1
ATOM 1571 C CA . SER A 1 196 ? 5.016 -0.778 8.125 1 94.44 196 SER A CA 1
ATOM 1572 C C . SER A 1 196 ? 3.564 -1.062 8.492 1 94.44 196 SER A C 1
ATOM 1574 O O . SER A 1 196 ? 2.799 -1.571 7.668 1 94.44 196 SER A O 1
ATOM 1576 N N . SER A 1 197 ? 3.223 -0.758 9.688 1 94 197 SER A N 1
ATOM 1577 C CA . SER A 1 197 ? 1.879 -1.04 10.18 1 94 197 SER A CA 1
ATOM 1578 C C . SER A 1 197 ? 0.841 -0.161 9.484 1 94 197 SER A C 1
ATOM 1580 O O . SER A 1 197 ? -0.357 -0.447 9.539 1 94 197 SER A O 1
ATOM 1582 N N . GLN A 1 198 ? 1.32 0.909 8.898 1 96 198 GLN A N 1
ATOM 1583 C CA . GLN A 1 198 ? 0.421 1.854 8.25 1 96 198 GLN A CA 1
ATOM 1584 C C . GLN A 1 198 ? 0.198 1.482 6.785 1 96 198 GLN A C 1
ATOM 1586 O O . GLN A 1 198 ? -0.683 2.037 6.125 1 96 198 GLN A O 1
ATOM 1591 N N . ALA A 1 199 ? 0.902 0.514 6.301 1 96.56 199 ALA A N 1
ATOM 1592 C CA . ALA A 1 199 ? 0.934 0.203 4.871 1 96.56 199 ALA A CA 1
ATOM 1593 C C . ALA A 1 199 ? -0.448 -0.205 4.371 1 96.56 199 ALA A C 1
ATOM 1595 O O . ALA A 1 199 ? -0.837 0.144 3.254 1 96.56 199 ALA A O 1
ATOM 1596 N N . SER A 1 200 ? -1.182 -0.941 5.102 1 95.44 200 SER A N 1
ATOM 1597 C CA . SER A 1 200 ? -2.477 -1.483 4.707 1 95.44 200 SER A CA 1
ATOM 1598 C C . SER A 1 200 ? -3.453 -0.37 4.344 1 95.44 200 SER A C 1
ATOM 1600 O O . SER A 1 200 ? -4.379 -0.583 3.559 1 95.44 200 SER A O 1
ATOM 1602 N N . VAL A 1 201 ? -3.229 0.805 4.867 1 95.25 201 VAL A N 1
ATOM 1603 C CA . VAL A 1 201 ? -4.121 1.935 4.637 1 95.25 201 VAL A CA 1
ATOM 1604 C C . VAL A 1 201 ? -4.023 2.379 3.178 1 95.25 201 VAL A C 1
ATOM 1606 O O . VAL A 1 201 ? -4.996 2.889 2.613 1 95.25 201 VAL A O 1
ATOM 1609 N N . PHE A 1 202 ? -2.938 2.076 2.496 1 97.06 202 PHE A N 1
ATOM 1610 C CA . PHE A 1 202 ? -2.646 2.695 1.21 1 97.06 202 PHE A CA 1
ATOM 1611 C C . PHE A 1 202 ? -2.803 1.689 0.076 1 97.06 202 PHE A C 1
ATOM 1613 O O . PHE A 1 202 ? -2.93 2.072 -1.089 1 97.06 202 PHE A O 1
ATOM 1620 N N . VAL A 1 203 ? -2.768 0.408 0.333 1 96.81 203 VAL A N 1
ATOM 1621 C CA . VAL A 1 203 ? -2.67 -0.586 -0.731 1 96.81 203 VAL A CA 1
ATOM 1622 C C . VAL A 1 203 ? -3.975 -0.623 -1.525 1 96.81 203 VAL A C 1
ATOM 1624 O O . VAL A 1 203 ? -3.992 -1.053 -2.682 1 96.81 203 VAL A O 1
ATOM 1627 N N . GLY A 1 204 ? -5.047 -0.18 -0.924 1 95.88 204 GLY A N 1
ATOM 1628 C CA . GLY A 1 204 ? -6.289 -0.051 -1.671 1 95.88 204 GLY A CA 1
ATOM 1629 C C . GLY A 1 204 ? -6.16 0.845 -2.889 1 95.88 204 GLY A C 1
ATOM 1630 O O . GLY A 1 204 ? -6.895 0.681 -3.867 1 95.88 204 GLY A O 1
ATOM 1631 N N . LEU A 1 205 ? -5.309 1.816 -2.832 1 95.31 205 LEU A N 1
ATOM 1632 C CA . LEU A 1 205 ? -5.07 2.727 -3.947 1 95.31 205 LEU A CA 1
ATOM 1633 C C . LEU A 1 205 ? -4.52 1.976 -5.156 1 95.31 205 LEU A C 1
ATOM 1635 O O . LEU A 1 205 ? -4.598 2.465 -6.285 1 95.31 205 LEU A O 1
ATOM 1639 N N . LEU A 1 206 ? -3.986 0.806 -4.969 1 95.81 206 LEU A N 1
ATOM 1640 C CA . LEU A 1 206 ? -3.492 -0.067 -6.027 1 95.81 206 LEU A CA 1
ATOM 1641 C C . LEU A 1 206 ? -4.574 -1.046 -6.477 1 95.81 206 LEU A C 1
ATOM 1643 O O . LEU A 1 206 ? -4.332 -1.889 -7.344 1 95.81 206 LEU A O 1
ATOM 1647 N N . GLY A 1 207 ? -5.742 -0.943 -5.848 1 96.81 207 GLY A N 1
ATOM 1648 C CA . GLY A 1 207 ? -6.832 -1.852 -6.172 1 96.81 207 GLY A CA 1
ATOM 1649 C C . GLY A 1 207 ? -6.75 -3.17 -5.426 1 96.81 207 GLY A C 1
ATOM 1650 O O . GLY A 1 207 ? -7.539 -4.082 -5.68 1 96.81 207 GLY A O 1
ATOM 1651 N N . LEU A 1 208 ? -5.746 -3.371 -4.59 1 97.81 208 LEU A N 1
ATOM 1652 C CA . LEU A 1 208 ? -5.641 -4.586 -3.787 1 97.81 208 LEU A CA 1
ATOM 1653 C C . LEU A 1 208 ? -6.777 -4.664 -2.771 1 97.81 208 LEU A C 1
ATOM 1655 O O . LEU A 1 208 ? -7.258 -3.637 -2.289 1 97.81 208 LEU A O 1
ATOM 1659 N N . ILE A 1 209 ? -7.223 -5.777 -2.523 1 97.5 209 ILE A N 1
ATOM 1660 C CA . ILE A 1 209 ? -8.242 -6.039 -1.516 1 97.5 209 ILE A CA 1
ATOM 1661 C C . ILE A 1 209 ? -7.602 -6.668 -0.281 1 97.5 209 ILE A C 1
ATOM 1663 O O . ILE A 1 209 ? -6.941 -7.703 -0.377 1 97.5 209 ILE A O 1
ATOM 1667 N N . VAL A 1 210 ? -7.746 -6.051 0.823 1 95.38 210 VAL A N 1
ATOM 1668 C CA . VAL A 1 210 ? -7.113 -6.547 2.041 1 95.38 210 VAL A CA 1
ATOM 1669 C C . VAL A 1 210 ? -8.133 -7.328 2.871 1 95.38 210 VAL A C 1
ATOM 1671 O O . VAL A 1 210 ? -9.242 -6.852 3.111 1 95.38 210 VAL A O 1
ATOM 1674 N N . ASP A 1 211 ? -7.777 -8.555 3.197 1 85.12 211 ASP A N 1
ATOM 1675 C CA . ASP A 1 211 ? -8.594 -9.359 4.094 1 85.12 211 ASP A CA 1
ATOM 1676 C C . ASP A 1 211 ? -8.328 -9.008 5.555 1 85.12 211 ASP A C 1
ATOM 1678 O O . ASP A 1 211 ? -7.207 -8.633 5.91 1 85.12 211 ASP A O 1
ATOM 1682 N N . MET B 1 1 ? -15.148 -18.75 -4.383 1 42.88 1 MET B N 1
ATOM 1683 C CA . MET B 1 1 ? -15.789 -19.844 -5.102 1 42.88 1 MET B CA 1
ATOM 1684 C C . MET B 1 1 ? -14.781 -20.953 -5.402 1 42.88 1 MET B C 1
ATOM 1686 O O . MET B 1 1 ? -13.688 -20.688 -5.887 1 42.88 1 MET B O 1
ATOM 1690 N N . THR B 1 2 ? -14.984 -22 -4.711 1 51.59 2 THR B N 1
ATOM 1691 C CA . THR B 1 2 ? -14.156 -23.188 -4.887 1 51.59 2 THR B CA 1
ATOM 1692 C C . THR B 1 2 ? -14.047 -23.562 -6.359 1 51.59 2 THR B C 1
ATOM 1694 O O . THR B 1 2 ? -15.062 -23.75 -7.031 1 51.59 2 THR B O 1
ATOM 1697 N N . GLN B 1 3 ? -13.203 -22.953 -7.109 1 66.25 3 GLN B N 1
ATOM 1698 C CA . GLN B 1 3 ? -12.977 -23.203 -8.531 1 66.25 3 GLN B CA 1
ATOM 1699 C C . GLN B 1 3 ? -12.961 -24.703 -8.812 1 66.25 3 GLN B C 1
ATOM 1701 O O . GLN B 1 3 ? -12.359 -25.484 -8.062 1 66.25 3 GLN B O 1
ATOM 1706 N N . LYS B 1 4 ? -13.906 -25.016 -9.648 1 83.75 4 LYS B N 1
ATOM 1707 C CA . LYS B 1 4 ? -14.039 -26.438 -9.922 1 83.75 4 LYS B CA 1
ATOM 1708 C C . LYS B 1 4 ? -12.875 -26.953 -10.766 1 83.75 4 LYS B C 1
ATOM 1710 O O . LYS B 1 4 ? -12.625 -26.438 -11.859 1 83.75 4 LYS B O 1
ATOM 1715 N N . ILE B 1 5 ? -11.789 -27.609 -10.352 1 97.19 5 ILE B N 1
ATOM 1716 C CA . ILE B 1 5 ? -10.703 -28.328 -11 1 97.19 5 ILE B CA 1
ATOM 1717 C C . ILE B 1 5 ? -11.086 -29.797 -11.156 1 97.19 5 ILE B C 1
ATOM 1719 O O . ILE B 1 5 ? -11.453 -30.453 -10.18 1 97.19 5 ILE B O 1
ATOM 1723 N N . THR B 1 6 ? -10.977 -30.281 -12.398 1 97.94 6 THR B N 1
ATOM 1724 C CA . THR B 1 6 ? -11.281 -31.688 -12.672 1 97.94 6 THR B CA 1
ATOM 1725 C C . THR B 1 6 ? -10.055 -32.562 -12.445 1 97.94 6 THR B C 1
ATOM 1727 O O . THR B 1 6 ? -8.992 -32.312 -13 1 97.94 6 THR B O 1
ATOM 1730 N N . ALA B 1 7 ? -10.211 -33.562 -11.594 1 97.44 7 ALA B N 1
ATOM 1731 C CA . ALA B 1 7 ? -9.117 -34.469 -11.281 1 97.44 7 ALA B CA 1
ATOM 1732 C C . ALA B 1 7 ? -8.828 -35.406 -12.453 1 97.44 7 ALA B C 1
ATOM 1734 O O . ALA B 1 7 ? -9.695 -35.594 -13.312 1 97.44 7 ALA B O 1
ATOM 1735 N N . PRO B 1 8 ? -7.637 -35.938 -12.453 1 98.44 8 PRO B N 1
ATOM 1736 C CA . PRO B 1 8 ? -7.328 -36.938 -13.492 1 98.44 8 PRO B CA 1
ATOM 1737 C C . PRO B 1 8 ? -8.25 -38.125 -13.445 1 98.44 8 PRO B C 1
ATOM 1739 O O . PRO B 1 8 ? -8.602 -38.625 -12.367 1 98.44 8 PRO B O 1
ATOM 1742 N N . ARG B 1 9 ? -8.594 -38.562 -14.656 1 97.56 9 ARG B N 1
ATOM 1743 C CA . ARG B 1 9 ? -9.398 -39.781 -14.758 1 97.56 9 ARG B CA 1
ATOM 1744 C C . ARG B 1 9 ? -8.508 -41.031 -14.789 1 97.56 9 ARG B C 1
ATOM 1746 O O . ARG B 1 9 ? -8.133 -41.5 -15.859 1 97.56 9 ARG B O 1
ATOM 1753 N N . LEU B 1 10 ? -8.219 -41.5 -13.617 1 97.06 10 LEU B N 1
ATOM 1754 C CA . LEU B 1 10 ? -7.266 -42.594 -13.469 1 97.06 10 LEU B CA 1
ATOM 1755 C C . LEU B 1 10 ? -7.836 -43.688 -12.578 1 97.06 10 LEU B C 1
ATOM 1757 O O . LEU B 1 10 ? -8.492 -43.406 -11.578 1 97.06 10 LEU B O 1
ATOM 1761 N N . ARG B 1 11 ? -7.664 -44.875 -13.023 1 92.44 11 ARG B N 1
ATOM 1762 C CA . ARG B 1 11 ? -7.852 -46.062 -12.203 1 92.44 11 ARG B CA 1
ATOM 1763 C C . ARG B 1 11 ? -6.582 -46.906 -12.172 1 92.44 11 ARG B C 1
ATOM 1765 O O . ARG B 1 11 ? -6.27 -47.625 -13.141 1 92.44 11 ARG B O 1
ATOM 1772 N N . GLU B 1 12 ? -5.973 -46.844 -11.055 1 95.12 12 GLU B N 1
ATOM 1773 C CA . GLU B 1 12 ? -4.656 -47.438 -10.961 1 95.12 12 GLU B CA 1
ATOM 1774 C C . GLU B 1 12 ? -4.723 -48.938 -11.289 1 95.12 12 GLU B C 1
ATOM 1776 O O . GLU B 1 12 ? -3.824 -49.469 -11.938 1 95.12 12 GLU B O 1
ATOM 1781 N N . GLU B 1 13 ? -5.801 -49.531 -10.875 1 94.25 13 GLU B N 1
ATOM 1782 C CA . GLU B 1 13 ? -5.941 -51 -11.047 1 94.25 13 GLU B CA 1
ATOM 1783 C C . GLU B 1 13 ? -6.016 -51.375 -12.523 1 94.25 13 GLU B C 1
ATOM 1785 O O . GLU B 1 13 ? -5.836 -52.531 -12.883 1 94.25 13 GLU B O 1
ATOM 1790 N N . GLN B 1 14 ? -6.211 -50.406 -13.359 1 95.19 14 GLN B N 1
ATOM 1791 C CA . GLN B 1 14 ? -6.379 -50.656 -14.789 1 95.19 14 GLN B CA 1
ATOM 1792 C C . GLN B 1 14 ? -5.094 -50.375 -15.555 1 95.19 14 GLN B C 1
ATOM 1794 O O . GLN B 1 14 ? -5.02 -50.625 -16.766 1 95.19 14 GLN B O 1
ATOM 1799 N N . LEU B 1 15 ? -4.035 -49.875 -14.859 1 96.5 15 LEU B N 1
ATOM 1800 C CA . LEU B 1 15 ? -2.795 -49.469 -15.516 1 96.5 15 LEU B CA 1
ATOM 1801 C C . LEU B 1 15 ? -1.805 -50.625 -15.562 1 96.5 15 LEU B C 1
ATOM 1803 O O . LEU B 1 15 ? -1.781 -51.469 -14.664 1 96.5 15 LEU B O 1
ATOM 1807 N N . GLU B 1 16 ? -1.063 -50.719 -16.625 1 95.19 16 GLU B N 1
ATOM 1808 C CA . GLU B 1 16 ? -0.014 -51.719 -16.781 1 95.19 16 GLU B CA 1
ATOM 1809 C C . GLU B 1 16 ? 1.316 -51.188 -16.219 1 95.19 16 GLU B C 1
ATOM 1811 O O . GLU B 1 16 ? 1.794 -50.125 -16.625 1 95.19 16 GLU B O 1
ATOM 1816 N N . ALA B 1 17 ? 1.904 -52 -15.367 1 93.06 17 ALA B N 1
ATOM 1817 C CA . ALA B 1 17 ? 3.184 -51.625 -14.773 1 93.06 17 ALA B CA 1
ATOM 1818 C C . ALA B 1 17 ? 4.316 -51.75 -15.789 1 93.06 17 ALA B C 1
ATOM 1820 O O . ALA B 1 17 ? 4.363 -52.719 -16.578 1 93.06 17 ALA B O 1
ATOM 1821 N N . GLU B 1 18 ? 5.09 -50.688 -15.789 1 86.62 18 GLU B N 1
ATOM 1822 C CA . GLU B 1 18 ? 6.266 -50.656 -16.656 1 86.62 18 GLU B CA 1
ATOM 1823 C C . GLU B 1 18 ? 7.445 -50 -15.961 1 86.62 18 GLU B C 1
ATOM 1825 O O . GLU B 1 18 ? 7.289 -48.938 -15.359 1 86.62 18 GLU B O 1
ATOM 1830 N N . THR B 1 19 ? 8.633 -50.656 -15.922 1 75 19 THR B N 1
ATOM 1831 C CA . THR B 1 19 ? 9.781 -50.062 -15.234 1 75 19 THR B CA 1
ATOM 1832 C C . THR B 1 19 ? 10.75 -49.438 -16.234 1 75 19 THR B C 1
ATOM 1834 O O . THR B 1 19 ? 11.5 -48.531 -15.883 1 75 19 THR B O 1
ATOM 1837 N N . ASP B 1 20 ? 10.805 -49.938 -17.406 1 74.25 20 ASP B N 1
ATOM 1838 C CA . ASP B 1 20 ? 11.781 -49.469 -18.375 1 74.25 20 ASP B CA 1
ATOM 1839 C C . ASP B 1 20 ? 11.094 -48.906 -19.609 1 74.25 20 ASP B C 1
ATOM 1841 O O . ASP B 1 20 ? 10.719 -49.656 -20.531 1 74.25 20 ASP B O 1
ATOM 1845 N N . VAL B 1 21 ? 10.742 -47.688 -19.5 1 76.12 21 VAL B N 1
ATOM 1846 C CA . VAL B 1 21 ? 10.086 -47.094 -20.656 1 76.12 21 VAL B CA 1
ATOM 1847 C C . VAL B 1 21 ? 11.062 -46.219 -21.422 1 76.12 21 VAL B C 1
ATOM 1849 O O . VAL B 1 21 ? 11.75 -45.375 -20.812 1 76.12 21 VAL B O 1
ATOM 1852 N N . TYR B 1 22 ? 11.32 -46.531 -22.656 1 77.5 22 TYR B N 1
ATOM 1853 C CA . TYR B 1 22 ? 12.094 -45.656 -23.531 1 77.5 22 TYR B CA 1
ATOM 1854 C C . TYR B 1 22 ? 11.195 -44.625 -24.188 1 77.5 22 TYR B C 1
ATOM 1856 O O . TYR B 1 22 ? 10.242 -44.969 -24.891 1 77.5 22 TYR B O 1
ATOM 1864 N N . VAL B 1 23 ? 11.5 -43.375 -23.812 1 83.69 23 VAL B N 1
ATOM 1865 C CA . VAL B 1 23 ? 10.68 -42.312 -24.375 1 83.69 23 VAL B CA 1
ATOM 1866 C C . VAL B 1 23 ? 11.438 -41.625 -25.5 1 83.69 23 VAL B C 1
ATOM 1868 O O . VAL B 1 23 ? 12.5 -41.031 -25.266 1 83.69 23 VAL B O 1
ATOM 1871 N N . GLU B 1 24 ? 10.938 -41.75 -26.703 1 89.62 24 GLU B N 1
ATOM 1872 C CA . GLU B 1 24 ? 11.469 -41.031 -27.859 1 89.62 24 GLU B CA 1
ATOM 1873 C C . GLU B 1 24 ? 10.523 -39.906 -28.297 1 89.62 24 GLU B C 1
ATOM 1875 O O . GLU B 1 24 ? 9.391 -39.844 -27.812 1 89.62 24 GLU B O 1
ATOM 1880 N N . SER B 1 25 ? 11.055 -39.062 -29.188 1 94 25 SER B N 1
ATOM 1881 C CA . SER B 1 25 ? 10.195 -38 -29.734 1 94 25 SER B CA 1
ATOM 1882 C C . SER B 1 25 ? 8.938 -38.594 -30.359 1 94 25 SER B C 1
ATOM 1884 O O . SER B 1 25 ? 9 -39.594 -31.047 1 94 25 SER B O 1
ATOM 1886 N N . ARG B 1 26 ? 7.781 -38.125 -30.094 1 95.38 26 ARG B N 1
ATOM 1887 C CA . ARG B 1 26 ? 6.473 -38.469 -30.641 1 95.38 26 ARG B CA 1
ATOM 1888 C C . ARG B 1 26 ? 5.977 -39.812 -30.125 1 95.38 26 ARG B C 1
ATOM 1890 O O . ARG B 1 26 ? 5.027 -40.375 -30.672 1 95.38 26 ARG B O 1
ATOM 1897 N N . ALA B 1 27 ? 6.723 -40.156 -29.062 1 93.12 27 ALA B N 1
ATOM 1898 C CA . ALA B 1 27 ? 6.238 -41.406 -28.453 1 93.12 27 ALA B CA 1
ATOM 1899 C C . ALA B 1 27 ? 4.863 -41.188 -27.812 1 93.12 27 ALA B C 1
ATOM 1901 O O . ALA B 1 27 ? 4.535 -40.094 -27.359 1 93.12 27 ALA B O 1
ATOM 1902 N N . GLU B 1 28 ? 4.023 -42.25 -27.922 1 95.88 28 GLU B N 1
ATOM 1903 C CA . GLU B 1 28 ? 2.73 -42.25 -27.25 1 95.88 28 GLU B CA 1
ATOM 1904 C C . GLU B 1 28 ? 2.684 -43.344 -26.188 1 95.88 28 GLU B C 1
ATOM 1906 O O . GLU B 1 28 ? 2.822 -44.531 -26.484 1 95.88 28 GLU B O 1
ATOM 1911 N N . ILE B 1 29 ? 2.533 -43 -25.062 1 94.81 29 ILE B N 1
ATOM 1912 C CA . ILE B 1 29 ? 2.492 -43.938 -23.938 1 94.81 29 ILE B CA 1
ATOM 1913 C C . ILE B 1 29 ? 1.158 -43.781 -23.203 1 94.81 29 ILE B C 1
ATOM 1915 O O . ILE B 1 29 ? 0.765 -42.688 -22.812 1 94.81 29 ILE B O 1
ATOM 1919 N N . ALA B 1 30 ? 0.43 -44.875 -23.094 1 96.25 30 ALA B N 1
ATOM 1920 C CA . ALA B 1 30 ? -0.87 -44.812 -22.438 1 96.25 30 ALA B CA 1
ATOM 1921 C C . ALA B 1 30 ? -1.06 -45.969 -21.484 1 96.25 30 ALA B C 1
ATOM 1923 O O . ALA B 1 30 ? -0.452 -47.031 -21.656 1 96.25 30 ALA B O 1
ATOM 1924 N N . ASP B 1 31 ? -1.817 -45.75 -20.438 1 97.31 31 ASP B N 1
ATOM 1925 C CA . ASP B 1 31 ? -2.279 -46.781 -19.516 1 97.31 31 ASP B CA 1
ATOM 1926 C C . ASP B 1 31 ? -1.103 -47.5 -18.859 1 97.31 31 ASP B C 1
ATOM 1928 O O . ASP B 1 31 ? -1.049 -48.719 -18.859 1 97.31 31 ASP B O 1
ATOM 1932 N N . ARG B 1 32 ? -0.263 -46.656 -18.328 1 96.44 32 ARG B N 1
ATOM 1933 C CA . ARG B 1 32 ? 0.939 -47.25 -17.734 1 96.44 32 ARG B CA 1
ATOM 1934 C C . ARG B 1 32 ? 1.137 -46.75 -16.297 1 96.44 32 ARG B C 1
ATOM 1936 O O . ARG B 1 32 ? 0.73 -45.625 -15.961 1 96.44 32 ARG B O 1
ATOM 1943 N N . LEU B 1 33 ? 1.602 -47.562 -15.484 1 97.19 33 LEU B N 1
ATOM 1944 C CA . LEU B 1 33 ? 2.188 -47.219 -14.195 1 97.19 33 LEU B CA 1
ATOM 1945 C C . LEU B 1 33 ? 3.707 -47.344 -14.234 1 97.19 33 LEU B C 1
ATOM 1947 O O . LEU B 1 33 ? 4.242 -48.438 -14.367 1 97.19 33 LEU B O 1
ATOM 1951 N N . ILE B 1 34 ? 4.328 -46.312 -14.219 1 94.56 34 ILE B N 1
ATOM 1952 C CA . ILE B 1 34 ? 5.785 -46.281 -14.266 1 94.56 34 ILE B CA 1
ATOM 1953 C C . ILE B 1 34 ? 6.34 -45.938 -12.883 1 94.56 34 ILE B C 1
ATOM 1955 O O . ILE B 1 34 ? 6.172 -44.812 -12.406 1 94.56 34 ILE B O 1
ATOM 1959 N N . GLU B 1 35 ? 6.969 -46.906 -12.289 1 93.25 35 GLU B N 1
ATOM 1960 C CA . GLU B 1 35 ? 7.383 -46.719 -10.898 1 93.25 35 GLU B CA 1
ATOM 1961 C C . GLU B 1 35 ? 8.883 -46.938 -10.742 1 93.25 35 GLU B C 1
ATOM 1963 O O . GLU B 1 35 ? 9.477 -47.781 -11.43 1 93.25 35 GLU B O 1
ATOM 1968 N N . GLN B 1 36 ? 9.461 -46.094 -9.875 1 91.62 36 GLN B N 1
ATOM 1969 C CA . GLN B 1 36 ? 10.828 -46.312 -9.422 1 91.62 36 GLN B CA 1
ATOM 1970 C C . GLN B 1 36 ? 11.797 -46.375 -10.602 1 91.62 36 GLN B C 1
ATOM 1972 O O . GLN B 1 36 ? 12.633 -47.281 -10.672 1 91.62 36 GLN B O 1
ATOM 1977 N N . ALA B 1 37 ? 11.57 -45.438 -11.398 1 88.56 37 ALA B N 1
ATOM 1978 C CA . ALA B 1 37 ? 12.422 -45.375 -12.578 1 88.56 37 ALA B CA 1
ATOM 1979 C C . ALA B 1 37 ? 13.227 -44.094 -12.625 1 88.56 37 ALA B C 1
ATOM 1981 O O . ALA B 1 37 ? 12.875 -43.094 -11.969 1 88.56 37 ALA B O 1
ATOM 1982 N N . GLU B 1 38 ? 14.398 -44.125 -13.281 1 90.94 38 GLU B N 1
ATOM 1983 C CA . GLU B 1 38 ? 15.266 -42.969 -13.5 1 90.94 38 GLU B CA 1
ATOM 1984 C C . GLU B 1 38 ? 15.5 -42.75 -14.984 1 90.94 38 GLU B C 1
ATOM 1986 O O . GLU B 1 38 ? 15.906 -43.656 -15.711 1 90.94 38 GLU B O 1
ATOM 1991 N N . TRP B 1 39 ? 15.156 -41.625 -15.43 1 88.62 39 TRP B N 1
ATOM 1992 C CA . TRP B 1 39 ? 15.383 -41.188 -16.797 1 88.62 39 TRP B CA 1
ATOM 1993 C C . TRP B 1 39 ? 16.438 -40.094 -16.859 1 88.62 39 TRP B C 1
ATOM 1995 O O . TRP B 1 39 ? 16.266 -39.031 -16.266 1 88.62 39 TRP B O 1
ATOM 2005 N N . THR B 1 40 ? 17.531 -40.312 -17.469 1 90.81 40 THR B N 1
ATOM 2006 C CA . THR B 1 40 ? 18.594 -39.344 -17.562 1 90.81 40 THR B CA 1
ATOM 2007 C C . THR B 1 40 ? 18.984 -39.094 -19.031 1 90.81 40 THR B C 1
ATOM 2009 O O . THR B 1 40 ? 19.109 -40.031 -19.812 1 90.81 40 THR B O 1
ATOM 2012 N N . GLY B 1 41 ? 19.078 -37.875 -19.375 1 90.12 41 GLY B N 1
ATOM 2013 C CA . GLY B 1 41 ? 19.625 -37.531 -20.688 1 90.12 41 GLY B CA 1
ATOM 2014 C C . GLY B 1 41 ? 18.625 -37.688 -21.812 1 90.12 41 GLY B C 1
ATOM 2015 O O . GLY B 1 41 ? 19.016 -37.969 -22.953 1 90.12 41 GLY B O 1
ATOM 2016 N N . PHE B 1 42 ? 17.406 -37.656 -21.5 1 87.38 42 PHE B N 1
ATOM 2017 C CA . PHE B 1 42 ? 16.375 -37.781 -22.531 1 87.38 42 PHE B CA 1
ATOM 2018 C C . PHE B 1 42 ? 16.172 -36.469 -23.266 1 87.38 42 PHE B C 1
ATOM 2020 O O . PHE B 1 42 ? 16.188 -35.375 -22.656 1 87.38 42 PHE B O 1
ATOM 2027 N N . ASP B 1 43 ? 16.094 -36.562 -24.469 1 92.25 43 ASP B N 1
ATOM 2028 C CA . ASP B 1 43 ? 15.672 -35.469 -25.344 1 92.25 43 ASP B CA 1
ATOM 2029 C C . ASP B 1 43 ? 14.523 -35.906 -26.25 1 92.25 43 ASP B C 1
ATOM 2031 O O . ASP B 1 43 ? 14.75 -36.531 -27.297 1 92.25 43 ASP B O 1
ATOM 2035 N N . ALA B 1 44 ? 13.383 -35.781 -25.75 1 92.94 44 ALA B N 1
ATOM 2036 C CA . ALA B 1 44 ? 12.188 -36.219 -26.469 1 92.94 44 ALA B CA 1
ATOM 2037 C C . ALA B 1 44 ? 11.195 -35.062 -26.656 1 92.94 44 ALA B C 1
ATOM 2039 O O . ALA B 1 44 ? 10.805 -34.406 -25.672 1 92.94 44 ALA B O 1
ATOM 2040 N N . ASP B 1 45 ? 10.812 -34.781 -27.891 1 95.62 45 ASP B N 1
ATOM 2041 C CA . ASP B 1 45 ? 9.828 -33.719 -28.188 1 95.62 45 ASP B CA 1
ATOM 2042 C C . ASP B 1 45 ? 8.484 -34.344 -28.578 1 95.62 45 ASP B C 1
ATOM 2044 O O . ASP B 1 45 ? 8.438 -35.406 -29.203 1 95.62 45 ASP B O 1
ATOM 2048 N N . ARG B 1 46 ? 7.422 -33.781 -28.188 1 97.5 46 ARG B N 1
ATOM 2049 C CA . ARG B 1 46 ? 6.074 -34.094 -28.672 1 97.5 46 ARG B CA 1
ATOM 2050 C C . ARG B 1 46 ? 5.656 -35.5 -28.281 1 97.5 46 ARG B C 1
ATOM 2052 O O . ARG B 1 46 ? 4.977 -36.188 -29.062 1 97.5 46 ARG B O 1
ATOM 2059 N N . ALA B 1 47 ? 6.258 -35.938 -27.219 1 95.88 47 ALA B N 1
ATOM 2060 C CA . ALA B 1 47 ? 5.73 -37.188 -26.672 1 95.88 47 ALA B CA 1
ATOM 2061 C C . ALA B 1 47 ? 4.383 -36.938 -25.984 1 95.88 47 ALA B C 1
ATOM 2063 O O . ALA B 1 47 ? 4.031 -35.812 -25.656 1 95.88 47 ALA B O 1
ATOM 2064 N N . SER B 1 48 ? 3.57 -38 -25.953 1 97.69 48 SER B N 1
ATOM 2065 C CA . SER B 1 48 ? 2.26 -37.906 -25.328 1 97.69 48 SER B CA 1
ATOM 2066 C C . SER B 1 48 ? 2.07 -39 -24.281 1 97.69 48 SER B C 1
ATOM 2068 O O . SER B 1 48 ? 2.453 -40.125 -24.5 1 97.69 48 SER B O 1
ATOM 2070 N N . PHE B 1 49 ? 1.565 -38.625 -23.188 1 96.94 49 PHE B N 1
ATOM 2071 C CA . PHE B 1 49 ? 1.244 -39.531 -22.094 1 96.94 49 PHE B CA 1
ATOM 2072 C C . PHE B 1 49 ? -0.23 -39.438 -21.719 1 96.94 49 PHE B C 1
ATOM 2074 O O . PHE B 1 49 ? -0.732 -38.344 -21.453 1 96.94 49 PHE B O 1
ATOM 2081 N N . ASP B 1 50 ? -0.913 -40.531 -21.781 1 98.25 50 ASP B N 1
ATOM 2082 C CA . ASP B 1 50 ? -2.342 -40.562 -21.5 1 98.25 50 ASP B CA 1
ATOM 2083 C C . ASP B 1 50 ? -2.668 -41.656 -20.484 1 98.25 50 ASP B C 1
ATOM 2085 O O . ASP B 1 50 ? -2.377 -42.844 -20.703 1 98.25 50 ASP B O 1
ATOM 2089 N N . ARG B 1 51 ? -3.256 -41.25 -19.344 1 98.38 51 ARG B N 1
ATOM 2090 C CA . ARG B 1 51 ? -3.58 -42.188 -18.266 1 98.38 51 ARG B CA 1
ATOM 2091 C C . ARG B 1 51 ? -2.33 -42.906 -17.766 1 98.38 51 ARG B C 1
ATOM 2093 O O . ARG B 1 51 ? -2.248 -44.125 -17.828 1 98.38 51 ARG B O 1
ATOM 2100 N N . VAL B 1 52 ? -1.521 -42.156 -17.266 1 97.62 52 VAL B N 1
ATOM 2101 C CA . VAL B 1 52 ? -0.258 -42.688 -16.766 1 97.62 52 VAL B CA 1
ATOM 2102 C C . VAL B 1 52 ? -0.028 -42.188 -15.328 1 97.62 52 VAL B C 1
ATOM 2104 O O . VAL B 1 52 ? -0.366 -41.062 -14.984 1 97.62 52 VAL B O 1
ATOM 2107 N N . ILE B 1 53 ? 0.43 -43 -14.477 1 98.06 53 ILE B N 1
ATOM 2108 C CA . ILE B 1 53 ? 0.933 -42.656 -13.156 1 98.06 53 ILE B CA 1
ATOM 2109 C C . ILE B 1 53 ? 2.453 -42.781 -13.125 1 98.06 53 ILE B C 1
ATOM 2111 O O . ILE B 1 53 ? 2.986 -43.844 -13.453 1 98.06 53 ILE B O 1
ATOM 2115 N N . PHE B 1 54 ? 3.092 -41.75 -12.836 1 96.75 54 PHE B N 1
ATOM 2116 C CA . PHE B 1 54 ? 4.512 -41.781 -12.5 1 96.75 54 PHE B CA 1
ATOM 2117 C C . PHE B 1 54 ? 4.711 -41.781 -10.992 1 96.75 54 PHE B C 1
ATOM 2119 O O . PHE B 1 54 ? 4.211 -40.875 -10.305 1 96.75 54 PHE B O 1
ATOM 2126 N N . ARG B 1 55 ? 5.32 -42.75 -10.5 1 96.94 55 ARG B N 1
ATOM 2127 C CA . ARG B 1 55 ? 5.52 -42.844 -9.055 1 96.94 55 ARG B CA 1
ATOM 2128 C C . ARG B 1 55 ? 6.992 -43.062 -8.719 1 96.94 55 ARG B C 1
ATOM 2130 O O . ARG B 1 55 ? 7.617 -44 -9.219 1 96.94 55 ARG B O 1
ATOM 2137 N N . GLN B 1 56 ? 7.562 -42.156 -7.914 1 96.25 56 GLN B N 1
ATOM 2138 C CA . GLN B 1 56 ? 8.953 -42.25 -7.469 1 96.25 56 GLN B CA 1
ATOM 2139 C C . GLN B 1 56 ? 9.906 -42.281 -8.656 1 96.25 56 GLN B C 1
ATOM 2141 O O . GLN B 1 56 ? 10.789 -43.156 -8.711 1 96.25 56 GLN B O 1
ATOM 2146 N N . MET B 1 57 ? 9.648 -41.375 -9.484 1 94.19 57 MET B N 1
ATOM 2147 C CA . MET B 1 57 ? 10.469 -41.25 -10.688 1 94.19 57 MET B CA 1
ATOM 2148 C C . MET B 1 57 ? 11.391 -40.062 -10.609 1 94.19 57 MET B C 1
ATOM 2150 O O . MET B 1 57 ? 11.016 -39 -10.07 1 94.19 57 MET B O 1
ATOM 2154 N N . THR B 1 58 ? 12.609 -40.219 -11.164 1 95.31 58 THR B N 1
ATOM 2155 C CA . THR B 1 58 ? 13.531 -39.094 -11.312 1 95.31 58 THR B CA 1
ATOM 2156 C C . THR B 1 58 ? 13.906 -38.875 -12.781 1 95.31 58 THR B C 1
ATOM 2158 O O . THR B 1 58 ? 14.219 -39.844 -13.484 1 95.31 58 THR B O 1
ATOM 2161 N N . ILE B 1 59 ? 13.758 -37.75 -13.227 1 93.56 59 ILE B N 1
ATOM 2162 C CA . ILE B 1 59 ? 14.258 -37.344 -14.531 1 93.56 59 ILE B CA 1
ATOM 2163 C C . ILE B 1 59 ? 15.336 -36.281 -14.367 1 93.56 59 ILE B C 1
ATOM 2165 O O . ILE B 1 59 ? 15.164 -35.344 -13.609 1 93.56 59 ILE B O 1
ATOM 2169 N N . SER B 1 60 ? 16.438 -36.469 -15.039 1 93.75 60 SER B N 1
ATOM 2170 C CA . SER B 1 60 ? 17.531 -35.5 -14.922 1 93.75 60 SER B CA 1
ATOM 2171 C C . SER B 1 60 ? 18.156 -35.219 -16.281 1 93.75 60 SER B C 1
ATOM 2173 O O . SER B 1 60 ? 18.141 -36.094 -17.172 1 93.75 60 SER B O 1
ATOM 2175 N N . GLU B 1 61 ? 18.672 -34 -16.406 1 94.69 61 GLU B N 1
ATOM 2176 C CA . GLU B 1 61 ? 19.406 -33.594 -17.594 1 94.69 61 GLU B CA 1
ATOM 2177 C C . GLU B 1 61 ? 18.641 -33.906 -18.875 1 94.69 61 GLU B C 1
ATOM 2179 O O . GLU B 1 61 ? 19.188 -34.469 -19.812 1 94.69 61 GLU B O 1
ATOM 2184 N N . SER B 1 62 ? 17.391 -33.656 -18.844 1 95.25 62 SER B N 1
ATOM 2185 C CA . SER B 1 62 ? 16.531 -34.094 -19.938 1 95.25 62 SER B CA 1
ATOM 2186 C C . SER B 1 62 ? 15.672 -32.938 -20.453 1 95.25 62 SER B C 1
ATOM 2188 O O . SER B 1 62 ? 15.492 -31.922 -19.75 1 95.25 62 SER B O 1
ATOM 2190 N N . ALA B 1 63 ? 15.328 -33.062 -21.703 1 96.75 63 ALA B N 1
ATOM 2191 C CA . ALA B 1 63 ? 14.391 -32.125 -22.344 1 96.75 63 ALA B CA 1
ATOM 2192 C C . ALA B 1 63 ? 13.195 -32.875 -22.938 1 96.75 63 ALA B C 1
ATOM 2194 O O . ALA B 1 63 ? 13.359 -33.75 -23.766 1 96.75 63 ALA B O 1
ATOM 2195 N N . LEU B 1 64 ? 12.07 -32.594 -22.453 1 95.62 64 LEU B N 1
ATOM 2196 C CA . LEU B 1 64 ? 10.812 -33.125 -22.953 1 95.62 64 LEU B CA 1
ATOM 2197 C C . LEU B 1 64 ? 9.883 -32.031 -23.438 1 95.62 64 LEU B C 1
ATOM 2199 O O . LEU B 1 64 ? 8.805 -31.828 -22.875 1 95.62 64 LEU B O 1
ATOM 2203 N N . ARG B 1 65 ? 10.242 -31.391 -24.531 1 97.62 65 ARG B N 1
ATOM 2204 C CA . ARG B 1 65 ? 9.555 -30.203 -25.016 1 97.62 65 ARG B CA 1
ATOM 2205 C C . ARG B 1 65 ? 8.273 -30.562 -25.75 1 97.62 65 ARG B C 1
ATOM 2207 O O . ARG B 1 65 ? 8.18 -31.641 -26.344 1 97.62 65 ARG B O 1
ATOM 2214 N N . GLU B 1 66 ? 7.293 -29.719 -25.734 1 98.31 66 GLU B N 1
ATOM 2215 C CA . GLU B 1 66 ? 6.035 -29.844 -26.469 1 98.31 66 GLU B CA 1
ATOM 2216 C C . GLU B 1 66 ? 5.363 -31.188 -26.156 1 98.31 66 GLU B C 1
ATOM 2218 O O . GLU B 1 66 ? 4.746 -31.797 -27.031 1 98.31 66 GLU B O 1
ATOM 2223 N N . THR B 1 67 ? 5.57 -31.672 -24.953 1 97.81 67 THR B N 1
ATOM 2224 C CA . THR B 1 67 ? 4.988 -32.938 -24.547 1 97.81 67 THR B CA 1
ATOM 2225 C C . THR B 1 67 ? 3.578 -32.75 -24 1 97.81 67 THR B C 1
ATOM 2227 O O . THR B 1 67 ? 3.258 -31.672 -23.469 1 97.81 67 THR B O 1
ATOM 2230 N N . GLU B 1 68 ? 2.76 -33.719 -24.156 1 98.62 68 GLU B N 1
ATOM 2231 C CA . GLU B 1 68 ? 1.37 -33.656 -23.703 1 98.62 68 GLU B CA 1
ATOM 2232 C C . GLU B 1 68 ? 1.094 -34.688 -22.625 1 98.62 68 GLU B C 1
ATOM 2234 O O . GLU B 1 68 ? 1.429 -35.875 -22.781 1 98.62 68 GLU B O 1
ATOM 2239 N N . PHE B 1 69 ? 0.49 -34.25 -21.578 1 98.62 69 PHE B N 1
ATOM 2240 C CA . PHE B 1 69 ? 0.054 -35.125 -20.5 1 98.62 69 PHE B CA 1
ATOM 2241 C C . PHE B 1 69 ? -1.441 -34.969 -20.25 1 98.62 69 PHE B C 1
ATOM 2243 O O . PHE B 1 69 ? -1.927 -33.875 -20 1 98.62 69 PHE B O 1
ATOM 2250 N N . THR B 1 70 ? -2.158 -36 -20.391 1 98.75 70 THR B N 1
ATOM 2251 C CA . THR B 1 70 ? -3.592 -36 -20.125 1 98.75 70 THR B CA 1
ATOM 2252 C C . THR B 1 70 ? -3.953 -37.125 -19.156 1 98.75 70 THR B C 1
ATOM 2254 O O . THR B 1 70 ? -3.631 -38.281 -19.391 1 98.75 70 THR B O 1
ATOM 2257 N N . ASP B 1 71 ? -4.633 -36.781 -18.062 1 98.75 71 ASP B N 1
ATOM 2258 C CA . ASP B 1 71 ? -4.973 -37.75 -17.031 1 98.75 71 ASP B CA 1
ATOM 2259 C C . ASP B 1 71 ? -3.717 -38.406 -16.469 1 98.75 71 ASP B C 1
ATOM 2261 O O . ASP B 1 71 ? -3.551 -39.625 -16.594 1 98.75 71 ASP B O 1
ATOM 2265 N N . VAL B 1 72 ? -2.938 -37.625 -15.812 1 98.75 72 VAL B N 1
ATOM 2266 C CA . VAL B 1 72 ? -1.643 -38.125 -15.352 1 98.75 72 VAL B CA 1
ATOM 2267 C C . VAL B 1 72 ? -1.429 -37.688 -13.891 1 98.75 72 VAL B C 1
ATOM 2269 O O . VAL B 1 72 ? -1.837 -36.625 -13.484 1 98.75 72 VAL B O 1
ATOM 2272 N N . LEU B 1 73 ? -0.891 -38.562 -13.086 1 98.81 73 LEU B N 1
ATOM 2273 C CA . LEU B 1 73 ? -0.448 -38.281 -11.727 1 98.81 73 LEU B CA 1
ATOM 2274 C C . LEU B 1 73 ? 1.064 -38.438 -11.602 1 98.81 73 LEU B C 1
ATOM 2276 O O . LEU B 1 73 ? 1.615 -39.5 -11.961 1 98.81 73 LEU B O 1
ATOM 2280 N N . PHE B 1 74 ? 1.707 -37.438 -11.195 1 98.56 74 PHE B N 1
ATOM 2281 C CA . PHE B 1 74 ? 3.088 -37.531 -10.742 1 98.56 74 PHE B CA 1
ATOM 2282 C C . PHE B 1 74 ? 3.148 -37.625 -9.219 1 98.56 74 PHE B C 1
ATOM 2284 O O . PHE B 1 74 ? 2.734 -36.688 -8.523 1 98.56 74 PHE B O 1
ATOM 2291 N N . ASP B 1 75 ? 3.57 -38.719 -8.68 1 98.62 75 ASP B N 1
ATOM 2292 C CA . ASP B 1 75 ? 3.594 -38.969 -7.238 1 98.62 75 ASP B CA 1
ATOM 2293 C C . ASP B 1 75 ? 5.023 -39.188 -6.738 1 98.62 75 ASP B C 1
ATOM 2295 O O . ASP B 1 75 ? 5.676 -40.156 -7.078 1 98.62 75 ASP B O 1
ATOM 2299 N N . ARG B 1 76 ? 5.586 -38.25 -6.008 1 98.44 76 ARG B N 1
ATOM 2300 C CA . ARG B 1 76 ? 6.926 -38.312 -5.434 1 98.44 76 ARG B CA 1
ATOM 2301 C C . ARG B 1 76 ? 7.984 -38.469 -6.52 1 98.44 76 ARG B C 1
ATOM 2303 O O . ARG B 1 76 ? 8.828 -39.344 -6.465 1 98.44 76 ARG B O 1
ATOM 2310 N N . CYS B 1 77 ? 7.863 -37.5 -7.414 1 98.31 77 CYS B N 1
ATOM 2311 C CA . CYS B 1 77 ? 8.82 -37.469 -8.516 1 98.31 77 CYS B CA 1
ATOM 2312 C C . CYS B 1 77 ? 9.797 -36.312 -8.367 1 98.31 77 CYS B C 1
ATOM 2314 O O . CYS B 1 77 ? 9.508 -35.344 -7.676 1 98.31 77 CYS B O 1
ATOM 2316 N N . ASP B 1 78 ? 11.023 -36.469 -8.953 1 98.38 78 ASP B N 1
ATOM 2317 C CA . ASP B 1 78 ? 12.016 -35.406 -9.031 1 98.38 78 ASP B CA 1
ATOM 2318 C C . ASP B 1 78 ? 12.32 -35.031 -10.477 1 98.38 78 ASP B C 1
ATOM 2320 O O . ASP B 1 78 ? 13.016 -35.781 -11.18 1 98.38 78 ASP B O 1
ATOM 2324 N N . PHE B 1 79 ? 11.828 -33.938 -10.891 1 97.5 79 PHE B N 1
ATOM 2325 C CA . PHE B 1 79 ? 12.031 -33.438 -12.242 1 97.5 79 PHE B CA 1
ATOM 2326 C C . PHE B 1 79 ? 12.789 -32.125 -12.219 1 97.5 79 PHE B C 1
ATOM 2328 O O . PHE B 1 79 ? 12.539 -31.234 -13.047 1 97.5 79 PHE B O 1
ATOM 2335 N N . SER B 1 80 ? 13.664 -31.938 -11.266 1 97.94 80 SER B N 1
ATOM 2336 C CA . SER B 1 80 ? 14.422 -30.703 -11.109 1 97.94 80 SER B CA 1
ATOM 2337 C C . SER B 1 80 ? 15.273 -30.422 -12.344 1 97.94 80 SER B C 1
ATOM 2339 O O . SER B 1 80 ? 15.93 -31.312 -12.867 1 97.94 80 SER B O 1
ATOM 2341 N N . ASN B 1 81 ? 15.164 -29.188 -12.828 1 97.94 81 ASN B N 1
ATOM 2342 C CA . ASN B 1 81 ? 15.961 -28.656 -13.922 1 97.94 81 ASN B CA 1
ATOM 2343 C C . ASN B 1 81 ? 15.648 -29.375 -15.234 1 97.94 81 ASN B C 1
ATOM 2345 O O . ASN B 1 81 ? 16.531 -29.547 -16.078 1 97.94 81 ASN B O 1
ATOM 2349 N N . VAL B 1 82 ? 14.531 -29.891 -15.352 1 98 82 VAL B N 1
ATOM 2350 C CA . VAL B 1 82 ? 14.102 -30.516 -16.609 1 98 82 VAL B CA 1
ATOM 2351 C C . VAL B 1 82 ? 13.445 -29.469 -17.5 1 98 82 VAL B C 1
ATOM 2353 O O . VAL B 1 82 ? 12.75 -28.578 -17.016 1 98 82 VAL B O 1
ATOM 2356 N N . ASN B 1 83 ? 13.734 -29.531 -18.812 1 98.62 83 ASN B N 1
ATOM 2357 C CA . ASN B 1 83 ? 13.148 -28.609 -19.781 1 98.62 83 ASN B CA 1
ATOM 2358 C C . ASN B 1 83 ? 11.82 -29.141 -20.328 1 98.62 83 ASN B C 1
ATOM 2360 O O . ASN B 1 83 ? 11.805 -30.031 -21.188 1 98.62 83 ASN B O 1
ATOM 2364 N N . PHE B 1 84 ? 10.68 -28.594 -19.906 1 98.19 84 PHE B N 1
ATOM 2365 C CA . PHE B 1 84 ? 9.344 -28.969 -20.359 1 98.19 84 PHE B CA 1
ATOM 2366 C C . PHE B 1 84 ? 8.727 -27.844 -21.203 1 98.19 84 PHE B C 1
ATOM 2368 O O . PHE B 1 84 ? 7.508 -27.688 -21.219 1 98.19 84 PHE B O 1
ATOM 2375 N N . ALA B 1 85 ? 9.508 -27.016 -21.859 1 98.56 85 ALA B N 1
ATOM 2376 C CA . ALA B 1 85 ? 9.016 -25.859 -22.609 1 98.56 85 ALA B CA 1
ATOM 2377 C C . ALA B 1 85 ? 7.863 -26.25 -23.531 1 98.56 85 ALA B C 1
ATOM 2379 O O . ALA B 1 85 ? 7.91 -27.312 -24.172 1 98.56 85 ALA B O 1
ATOM 2380 N N . ASP B 1 86 ? 6.777 -25.469 -23.578 1 98.69 86 ASP B N 1
ATOM 2381 C CA . ASP B 1 86 ? 5.598 -25.641 -24.422 1 98.69 86 ASP B CA 1
ATOM 2382 C C . ASP B 1 86 ? 4.859 -26.938 -24.094 1 98.69 86 ASP B C 1
ATOM 2384 O O . ASP B 1 86 ? 4.316 -27.594 -24.984 1 98.69 86 ASP B O 1
ATOM 2388 N N . ILE B 1 87 ? 4.934 -27.328 -22.891 1 98.56 87 ILE B N 1
ATOM 2389 C CA . ILE B 1 87 ? 4.246 -28.516 -22.391 1 98.56 87 ILE B CA 1
ATOM 2390 C C . ILE B 1 87 ? 2.738 -28.266 -22.391 1 98.56 87 ILE B C 1
ATOM 2392 O O . ILE B 1 87 ? 2.285 -27.125 -22.297 1 98.56 87 ILE B O 1
ATOM 2396 N N . PHE B 1 88 ? 1.992 -29.328 -22.562 1 98.81 88 PHE B N 1
ATOM 2397 C CA . PHE B 1 88 ? 0.544 -29.281 -22.391 1 98.81 88 PHE B CA 1
ATOM 2398 C C . PHE B 1 88 ? 0.088 -30.266 -21.312 1 98.81 88 PHE B C 1
ATOM 2400 O O . PHE B 1 88 ? 0.335 -31.469 -21.422 1 98.81 88 PHE B O 1
ATOM 2407 N N . LEU B 1 89 ? -0.605 -29.734 -20.297 1 98.88 89 LEU B N 1
ATOM 2408 C CA . LEU B 1 89 ? -1.142 -30.531 -19.203 1 98.88 89 LEU B CA 1
ATOM 2409 C C . LEU B 1 89 ? -2.66 -30.406 -19.141 1 98.88 89 LEU B C 1
ATOM 2411 O O . LEU B 1 89 ? -3.199 -29.297 -19.172 1 98.88 89 LEU B O 1
ATOM 2415 N N . ASN B 1 90 ? -3.363 -31.516 -19.109 1 98.88 90 ASN B N 1
ATOM 2416 C CA . ASN B 1 90 ? -4.809 -31.562 -18.938 1 98.88 90 ASN B CA 1
ATOM 2417 C C . ASN B 1 90 ? -5.211 -32.625 -17.922 1 98.88 90 ASN B C 1
ATOM 2419 O O . ASN B 1 90 ? -5.016 -33.812 -18.156 1 98.88 90 ASN B O 1
ATOM 2423 N N . ARG B 1 91 ? -5.844 -32.219 -16.844 1 98.75 91 ARG B N 1
ATOM 2424 C CA . ARG B 1 91 ? -6.184 -33.094 -15.75 1 98.75 91 ARG B CA 1
ATOM 2425 C C . ARG B 1 91 ? -4.941 -33.844 -15.234 1 98.75 91 ARG B C 1
ATOM 2427 O O . ARG B 1 91 ? -4.844 -35.062 -15.352 1 98.75 91 ARG B O 1
ATOM 2434 N N . VAL B 1 92 ? -4.094 -33.094 -14.625 1 98.88 92 VAL B N 1
ATOM 2435 C CA . VAL B 1 92 ? -2.816 -33.594 -14.133 1 98.88 92 VAL B CA 1
ATOM 2436 C C . VAL B 1 92 ? -2.623 -33.188 -12.68 1 98.88 92 VAL B C 1
ATOM 2438 O O . VAL B 1 92 ? -3.033 -32.094 -12.281 1 98.88 92 VAL B O 1
ATOM 2441 N N . GLU B 1 93 ? -2.047 -34.031 -11.875 1 98.88 93 GLU B N 1
ATOM 2442 C CA . GLU B 1 93 ? -1.681 -33.688 -10.5 1 98.88 93 GLU B CA 1
ATOM 2443 C C . GLU B 1 93 ? -0.206 -34 -10.242 1 98.88 93 GLU B C 1
ATOM 2445 O O . GLU B 1 93 ? 0.316 -35.031 -10.672 1 98.88 93 GLU B O 1
ATOM 2450 N N . PHE B 1 94 ? 0.476 -33.094 -9.688 1 98.88 94 PHE B N 1
ATOM 2451 C CA . PHE B 1 94 ? 1.796 -33.281 -9.094 1 98.88 94 PHE B CA 1
ATOM 2452 C C . PHE B 1 94 ? 1.702 -33.344 -7.574 1 98.88 94 PHE B C 1
ATOM 2454 O O . PHE B 1 94 ? 1.223 -32.406 -6.934 1 98.88 94 PHE B O 1
ATOM 2461 N N . ARG B 1 95 ? 2.072 -34.469 -7.004 1 98.88 95 ARG B N 1
ATOM 2462 C CA . ARG B 1 95 ? 2.031 -34.625 -5.555 1 98.88 95 ARG B CA 1
ATOM 2463 C C . ARG B 1 95 ? 3.42 -34.906 -4.996 1 98.88 95 ARG B C 1
ATOM 2465 O O . ARG B 1 95 ? 4.051 -35.906 -5.375 1 98.88 95 ARG B O 1
ATOM 2472 N N . ASP B 1 96 ? 3.883 -34.062 -4.078 1 98.81 96 ASP B N 1
ATOM 2473 C CA . ASP B 1 96 ? 5.16 -34.281 -3.406 1 98.81 96 ASP B CA 1
ATOM 2474 C C . ASP B 1 96 ? 6.293 -34.438 -4.418 1 98.81 96 ASP B C 1
ATOM 2476 O O . ASP B 1 96 ? 7.086 -35.375 -4.344 1 98.81 96 ASP B O 1
ATOM 2480 N N . CYS B 1 97 ? 6.281 -33.531 -5.352 1 98.88 97 CYS B N 1
ATOM 2481 C CA . CYS B 1 97 ? 7.297 -33.562 -6.395 1 98.88 97 CYS B CA 1
ATOM 2482 C C . CYS B 1 97 ? 8.312 -32.438 -6.207 1 98.88 97 CYS B C 1
ATOM 2484 O O . CYS B 1 97 ? 8.008 -31.422 -5.578 1 98.88 97 CYS B O 1
ATOM 2486 N N . ARG B 1 98 ? 9.531 -32.656 -6.703 1 98.81 98 ARG B N 1
ATOM 2487 C CA . ARG B 1 98 ? 10.57 -31.641 -6.82 1 98.81 98 ARG B CA 1
ATOM 2488 C C . ARG B 1 98 ? 10.695 -31.156 -8.266 1 98.81 98 ARG B C 1
ATOM 2490 O O . ARG B 1 98 ? 10.945 -31.938 -9.172 1 98.81 98 ARG B O 1
ATOM 2497 N N . LEU B 1 99 ? 10.492 -29.906 -8.43 1 98.69 99 LEU B N 1
ATOM 2498 C CA . LEU B 1 99 ? 10.492 -29.297 -9.75 1 98.69 99 LEU B CA 1
ATOM 2499 C C . LEU B 1 99 ? 11.422 -28.078 -9.789 1 98.69 99 LEU B C 1
ATOM 2501 O O . LEU B 1 99 ? 11.195 -27.141 -10.562 1 98.69 99 LEU B O 1
ATOM 2505 N N . ILE B 1 100 ? 12.414 -28.047 -8.938 1 98.81 100 ILE B N 1
ATOM 2506 C CA . ILE B 1 100 ? 13.305 -26.906 -8.781 1 98.81 100 ILE B CA 1
ATOM 2507 C C . ILE B 1 100 ? 13.961 -26.562 -10.117 1 98.81 100 ILE B C 1
ATOM 2509 O O . ILE B 1 100 ? 14.539 -27.438 -10.766 1 98.81 100 ILE B O 1
ATOM 2513 N N . GLY B 1 101 ? 13.766 -25.359 -10.531 1 98.69 101 GLY B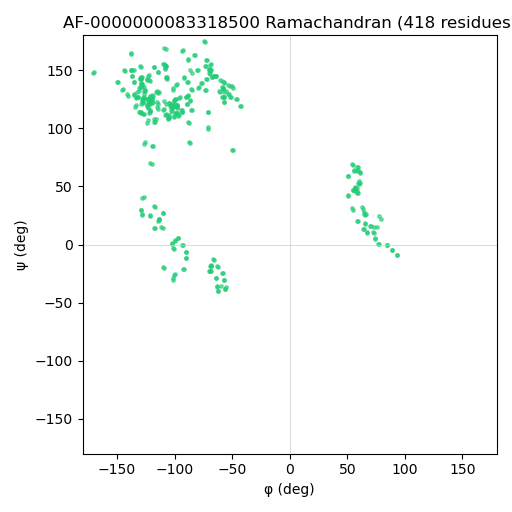 N 1
ATOM 2514 C CA . GLY B 1 101 ? 14.477 -24.891 -11.711 1 98.69 101 GLY B CA 1
ATOM 2515 C C . GLY B 1 101 ? 13.938 -25.469 -13 1 98.69 101 GLY B C 1
ATOM 2516 O O . GLY B 1 101 ? 14.523 -25.281 -14.062 1 98.69 101 GLY B O 1
ATOM 2517 N N . SER B 1 102 ? 12.898 -26.203 -12.961 1 98.75 102 SER B N 1
ATOM 2518 C CA . SER B 1 102 ? 12.336 -26.797 -14.172 1 98.75 102 SER B CA 1
ATOM 2519 C C . SER B 1 102 ? 11.703 -25.734 -15.062 1 98.75 102 SER B C 1
ATOM 2521 O O . SER B 1 102 ? 11.242 -24.688 -14.57 1 98.75 102 SER B O 1
ATOM 2523 N N . ASP B 1 103 ? 11.711 -25.969 -16.359 1 98.88 103 ASP B N 1
ATOM 2524 C CA . ASP B 1 103 ? 11.234 -24.984 -17.328 1 98.88 103 ASP B CA 1
ATOM 2525 C C . ASP B 1 103 ? 9.898 -25.406 -17.938 1 98.88 103 ASP B C 1
ATOM 2527 O O . ASP B 1 103 ? 9.844 -26.359 -18.734 1 98.88 103 ASP B O 1
ATOM 2531 N N . PHE B 1 104 ? 8.836 -24.719 -17.641 1 98.88 104 PHE B N 1
ATOM 2532 C CA . PHE B 1 104 ? 7.516 -24.953 -18.219 1 98.88 104 PHE B CA 1
ATOM 2533 C C . PHE B 1 104 ? 7.105 -23.828 -19.141 1 98.88 104 PHE B C 1
ATOM 2535 O O . PHE B 1 104 ? 5.93 -23.703 -19.5 1 98.88 104 PHE B O 1
ATOM 2542 N N . GLY B 1 105 ? 8.039 -22.969 -19.531 1 98.88 105 GLY B N 1
ATOM 2543 C CA . GLY B 1 105 ? 7.754 -21.766 -20.297 1 98.88 105 GLY B CA 1
ATOM 2544 C C . GLY B 1 105 ? 6.926 -22.016 -21.531 1 98.88 105 GLY B C 1
ATOM 2545 O O . GLY B 1 105 ? 7.148 -23 -22.25 1 98.88 105 GLY B O 1
ATOM 2546 N N . GLY B 1 106 ? 5.934 -21.156 -21.766 1 98.81 106 GLY B N 1
ATOM 2547 C CA . GLY B 1 106 ? 5.121 -21.25 -22.969 1 98.81 106 GLY B CA 1
ATOM 2548 C C . GLY B 1 106 ? 4.09 -22.359 -22.906 1 98.81 106 GLY B C 1
ATOM 2549 O O . GLY B 1 106 ? 3.346 -22.578 -23.859 1 98.81 106 GLY B O 1
ATOM 2550 N N . GLY B 1 107 ? 4.027 -23.047 -21.891 1 98.81 107 GLY B N 1
ATOM 2551 C CA . GLY B 1 107 ? 3.139 -24.188 -21.75 1 98.81 107 GLY B CA 1
ATOM 2552 C C . GLY B 1 107 ? 1.686 -23.797 -21.562 1 98.81 107 GLY B C 1
ATOM 2553 O O . GLY B 1 107 ? 1.362 -22.609 -21.5 1 98.81 107 GLY B O 1
ATOM 2554 N N . ARG B 1 108 ? 0.806 -24.844 -21.547 1 98.88 108 ARG B N 1
ATOM 2555 C CA . ARG B 1 108 ? -0.621 -24.719 -21.266 1 98.88 108 ARG B CA 1
ATOM 2556 C C . ARG B 1 108 ? -1.065 -25.75 -20.234 1 98.88 108 ARG B C 1
ATOM 2558 O O . ARG B 1 108 ? -0.79 -26.953 -20.375 1 98.88 108 ARG B O 1
ATOM 2565 N N . MET B 1 109 ? -1.679 -25.25 -19.25 1 98.88 109 MET B N 1
ATOM 2566 C CA . MET B 1 109 ? -2.135 -26.125 -18.172 1 98.88 109 MET B CA 1
ATOM 2567 C C . MET B 1 109 ? -3.621 -25.922 -17.891 1 98.88 109 MET B C 1
ATOM 2569 O O . MET B 1 109 ? -4.07 -24.781 -17.703 1 98.88 109 MET B O 1
ATOM 2573 N N . GLN B 1 110 ? -4.352 -26.953 -17.922 1 98.69 110 GLN B N 1
ATOM 2574 C CA . GLN B 1 110 ? -5.77 -26.922 -17.594 1 98.69 110 GLN B CA 1
ATOM 2575 C C . GLN B 1 110 ? -6.141 -28.047 -16.641 1 98.69 110 GLN B C 1
ATOM 2577 O O . GLN B 1 110 ? -5.758 -29.203 -16.859 1 98.69 110 GLN B O 1
ATOM 2582 N N . HIS B 1 111 ? -6.844 -27.703 -15.609 1 98.75 111 HIS B N 1
ATOM 2583 C CA . HIS B 1 111 ? -7.223 -28.656 -14.578 1 98.75 111 HIS B CA 1
ATOM 2584 C C . HIS B 1 111 ? -5.996 -29.344 -13.992 1 98.75 111 HIS B C 1
ATOM 2586 O O . HIS B 1 111 ? -5.863 -30.578 -14.062 1 98.75 111 HIS B O 1
ATOM 2592 N N . VAL B 1 112 ? -5.16 -28.562 -13.359 1 98.88 112 VAL B N 1
ATOM 2593 C CA . VAL B 1 112 ? -3.902 -29.062 -12.82 1 98.88 112 VAL B CA 1
ATOM 2594 C C . VAL B 1 112 ? -3.775 -28.672 -11.352 1 98.88 112 VAL B C 1
ATOM 2596 O O . VAL B 1 112 ? -4.145 -27.562 -10.969 1 98.88 112 VAL B O 1
ATOM 2599 N N . VAL B 1 113 ? -3.307 -29.562 -10.523 1 98.88 113 VAL B N 1
ATOM 2600 C CA . VAL B 1 113 ? -3.006 -29.281 -9.125 1 98.88 113 VAL B CA 1
ATOM 2601 C C . VAL B 1 113 ? -1.547 -29.625 -8.836 1 98.88 113 VAL B C 1
ATOM 2603 O O . VAL B 1 113 ? -1.078 -30.703 -9.172 1 98.88 113 VAL B O 1
ATOM 2606 N N . PHE B 1 114 ? -0.827 -28.703 -8.336 1 98.88 114 PHE B N 1
ATOM 2607 C CA . PHE B 1 114 ? 0.458 -28.953 -7.691 1 98.88 114 PHE B CA 1
ATOM 2608 C C . PHE B 1 114 ? 0.305 -28.969 -6.172 1 98.88 114 PHE B C 1
ATOM 2610 O O . PHE B 1 114 ? -0.065 -27.969 -5.562 1 98.88 114 PHE B O 1
ATOM 2617 N N . ALA B 1 115 ? 0.495 -30.109 -5.547 1 98.88 115 ALA B N 1
ATOM 2618 C CA . ALA B 1 115 ? 0.318 -30.234 -4.102 1 98.88 115 ALA B CA 1
ATOM 2619 C C . ALA B 1 115 ? 1.611 -30.688 -3.428 1 98.88 115 ALA B C 1
ATOM 2621 O O . ALA B 1 115 ? 2.209 -31.688 -3.822 1 98.88 115 ALA B O 1
ATOM 2622 N N . ASP B 1 116 ? 2.055 -29.906 -2.424 1 98.88 116 ASP B N 1
ATOM 2623 C CA . ASP B 1 116 ? 3.217 -30.281 -1.62 1 98.88 116 ASP B CA 1
ATOM 2624 C C . ASP B 1 116 ? 4.461 -30.438 -2.492 1 98.88 116 ASP B C 1
ATOM 2626 O O . ASP B 1 116 ? 5.203 -31.406 -2.35 1 98.88 116 ASP B O 1
ATOM 2630 N N . CYS B 1 117 ? 4.625 -29.484 -3.385 1 98.94 117 CYS B N 1
ATOM 2631 C CA . CYS B 1 117 ? 5.762 -29.531 -4.301 1 98.94 117 CYS B CA 1
ATOM 2632 C C . CYS B 1 117 ? 6.785 -28.469 -3.955 1 98.94 117 CYS B C 1
ATOM 2634 O O . CYS B 1 117 ? 6.457 -27.469 -3.305 1 98.94 117 CYS B O 1
ATOM 2636 N N . ILE B 1 118 ? 8.039 -28.719 -4.254 1 98.94 118 ILE B N 1
ATOM 2637 C CA . ILE B 1 118 ? 9.094 -27.703 -4.242 1 98.94 118 ILE B CA 1
ATOM 2638 C C . ILE B 1 118 ? 9.445 -27.312 -5.676 1 98.94 118 ILE B C 1
ATOM 2640 O O . ILE B 1 118 ? 10.031 -28.109 -6.418 1 98.94 118 ILE B O 1
ATOM 2644 N N . ALA B 1 119 ? 9.102 -26.188 -6.039 1 98.88 119 ALA B N 1
ATOM 2645 C CA . ALA B 1 119 ? 9.328 -25.719 -7.402 1 98.88 119 ALA B CA 1
ATOM 2646 C C . ALA B 1 119 ? 10.039 -24.375 -7.402 1 98.88 119 ALA B C 1
ATOM 2648 O O . ALA B 1 119 ? 9.688 -23.469 -8.18 1 98.88 119 ALA B O 1
ATOM 2649 N N . ASP B 1 120 ? 11 -24.219 -6.508 1 98.94 120 ASP B N 1
ATOM 2650 C CA . ASP B 1 120 ? 11.797 -23 -6.48 1 98.94 120 ASP B CA 1
ATOM 2651 C C . ASP B 1 120 ? 12.492 -22.766 -7.816 1 98.94 120 ASP B C 1
ATOM 2653 O O . ASP B 1 120 ? 12.992 -23.703 -8.438 1 98.94 120 ASP B O 1
ATOM 2657 N N . TYR B 1 121 ? 12.422 -21.5 -8.273 1 98.88 121 TYR B N 1
ATOM 2658 C CA . TYR B 1 121 ? 13.117 -21.047 -9.469 1 98.88 121 TYR B CA 1
ATOM 2659 C C . TYR B 1 121 ? 12.555 -21.703 -10.719 1 98.88 121 TYR B C 1
ATOM 2661 O O . TYR B 1 121 ? 13.18 -21.672 -11.781 1 98.88 121 TYR B O 1
ATOM 2669 N N . ALA B 1 122 ? 11.477 -22.359 -10.641 1 98.88 122 ALA B N 1
ATOM 2670 C CA . ALA B 1 122 ? 10.828 -22.906 -11.828 1 98.88 122 ALA B CA 1
ATOM 2671 C C . ALA B 1 122 ? 10.367 -21.781 -12.766 1 98.88 122 ALA B C 1
ATOM 2673 O O . ALA B 1 122 ? 9.992 -20.703 -12.312 1 98.88 122 ALA B O 1
ATOM 2674 N N . ASN B 1 123 ? 10.438 -22.047 -14.023 1 98.94 123 ASN B N 1
ATOM 2675 C CA . ASN B 1 123 ? 10.031 -21.094 -15.055 1 98.94 123 ASN B CA 1
ATOM 2676 C C . ASN B 1 123 ? 8.617 -21.391 -15.555 1 98.94 123 ASN B C 1
ATOM 2678 O O . ASN B 1 123 ? 8.359 -22.438 -16.141 1 98.94 123 ASN B O 1
ATOM 2682 N N . PHE B 1 124 ? 7.703 -20.453 -15.359 1 98.94 124 PHE B N 1
ATOM 2683 C CA . PHE B 1 124 ? 6.336 -20.531 -15.867 1 98.94 124 PHE B CA 1
ATOM 2684 C C . PHE B 1 124 ? 6.035 -19.344 -16.781 1 98.94 124 PHE B C 1
ATOM 2686 O O . PHE B 1 124 ? 4.883 -18.922 -16.906 1 98.94 124 PHE B O 1
ATOM 2693 N N . ARG B 1 125 ? 7.02 -18.75 -17.391 1 98.88 125 ARG B N 1
ATOM 2694 C CA . ARG B 1 125 ? 6.828 -17.609 -18.266 1 98.88 125 ARG B CA 1
ATOM 2695 C C . ARG B 1 125 ? 5.879 -17.953 -19.406 1 98.88 125 ARG B C 1
ATOM 2697 O O . ARG B 1 125 ? 5.98 -19.016 -20.016 1 98.88 125 ARG B O 1
ATOM 2704 N N . LEU B 1 126 ? 4.945 -17.078 -19.672 1 98.88 126 LEU B N 1
ATOM 2705 C CA . LEU B 1 126 ? 4.043 -17.141 -20.812 1 98.88 126 LEU B CA 1
ATOM 2706 C C . LEU B 1 126 ? 3.146 -18.375 -20.734 1 98.88 126 LEU B C 1
ATOM 2708 O O . LEU B 1 126 ? 2.508 -18.734 -21.719 1 98.88 126 LEU B O 1
ATOM 2712 N N . VAL B 1 127 ? 3.096 -19 -19.656 1 98.94 127 VAL B N 1
ATOM 2713 C CA . VAL B 1 127 ? 2.221 -20.156 -19.5 1 98.94 127 VAL B CA 1
ATOM 2714 C C . VAL B 1 127 ? 0.765 -19.703 -19.438 1 98.94 127 VAL B C 1
ATOM 2716 O O . VAL B 1 127 ? 0.463 -18.656 -18.844 1 98.94 127 VAL B O 1
ATOM 2719 N N . LYS B 1 128 ? -0.157 -20.422 -20.016 1 98.94 128 LYS B N 1
ATOM 2720 C CA . LYS B 1 128 ? -1.597 -20.234 -19.875 1 98.94 128 LYS B CA 1
ATOM 2721 C C . LYS B 1 128 ? -2.176 -21.172 -18.828 1 98.94 128 LYS B C 1
ATOM 2723 O O . LYS B 1 128 ? -2.26 -22.375 -19.047 1 98.94 128 LYS B O 1
ATOM 2728 N N . PHE B 1 129 ? -2.586 -20.609 -17.75 1 98.62 129 PHE B N 1
ATOM 2729 C CA . PHE B 1 129 ? -3.191 -21.391 -16.688 1 98.62 129 PHE B CA 1
ATOM 2730 C C . PHE B 1 129 ? -4.711 -21.281 -16.719 1 98.62 129 PHE B C 1
ATOM 2732 O O . PHE B 1 129 ? -5.262 -20.172 -16.719 1 98.62 129 PHE B O 1
ATOM 2739 N N . LYS B 1 130 ? -5.332 -22.359 -16.797 1 98.44 130 LYS B N 1
ATOM 2740 C CA . LYS B 1 130 ? -6.789 -22.406 -16.688 1 98.44 130 LYS B CA 1
ATOM 2741 C C . LYS B 1 130 ? -7.234 -23.469 -15.688 1 98.44 130 LYS B C 1
ATOM 2743 O O . LYS B 1 130 ? -7.09 -24.656 -15.945 1 98.44 130 LYS B O 1
ATOM 2748 N N . SER B 1 131 ? -7.844 -23.062 -14.555 1 98.31 131 SER B N 1
ATOM 2749 C CA . SER B 1 131 ? -8.266 -23.984 -13.5 1 98.31 131 SER B CA 1
ATOM 2750 C C . SER B 1 131 ? -7.082 -24.734 -12.914 1 98.31 131 SER B C 1
ATOM 2752 O O . SER B 1 131 ? -7.043 -25.969 -12.945 1 98.31 131 SER B O 1
ATOM 2754 N N . VAL B 1 132 ? -6.188 -24 -12.344 1 98.62 132 VAL B N 1
ATOM 2755 C CA . VAL B 1 132 ? -4.949 -24.531 -11.797 1 98.62 132 VAL B CA 1
ATOM 2756 C C . VAL B 1 132 ? -4.758 -24.047 -10.359 1 98.62 132 VAL B C 1
ATOM 2758 O O . VAL B 1 132 ? -5.121 -22.922 -10.031 1 98.62 132 VAL B O 1
ATOM 2761 N N . ARG B 1 133 ? -4.234 -24.938 -9.523 1 98.5 133 ARG B N 1
ATOM 2762 C CA . ARG B 1 133 ? -3.969 -24.578 -8.133 1 98.5 133 ARG B CA 1
ATOM 2763 C C . ARG B 1 133 ? -2.596 -25.078 -7.699 1 98.5 133 ARG B C 1
ATOM 2765 O O . ARG B 1 133 ? -2.23 -26.234 -7.965 1 98.5 133 ARG B O 1
ATOM 2772 N N . PHE B 1 134 ? -1.847 -24.219 -7.141 1 98.75 134 PHE B N 1
ATOM 2773 C CA . PHE B 1 134 ? -0.696 -24.578 -6.324 1 98.75 134 PHE B CA 1
ATOM 2774 C C . PHE B 1 134 ? -1.065 -24.594 -4.844 1 98.75 134 PHE B C 1
ATOM 2776 O O . PHE B 1 134 ? -1.651 -23.641 -4.332 1 98.75 134 PHE B O 1
ATOM 2783 N N . GLU B 1 135 ? -0.817 -25.641 -4.156 1 98.69 135 GLU B N 1
ATOM 2784 C CA . GLU B 1 135 ? -1.158 -25.734 -2.738 1 98.69 135 GLU B CA 1
ATOM 2785 C C . GLU B 1 135 ? 0.007 -26.297 -1.926 1 98.69 135 GLU B C 1
ATOM 2787 O O . GLU B 1 135 ? 0.583 -27.328 -2.281 1 98.69 135 GLU B O 1
ATOM 2792 N N . ASP B 1 136 ? 0.407 -25.562 -0.883 1 98.88 136 ASP B N 1
ATOM 2793 C CA . ASP B 1 136 ? 1.472 -26.016 0.014 1 98.88 136 ASP B CA 1
ATOM 2794 C C . ASP B 1 136 ? 2.766 -26.266 -0.754 1 98.88 136 ASP B C 1
ATOM 2796 O O . ASP B 1 136 ? 3.398 -27.312 -0.584 1 98.88 136 ASP B O 1
ATOM 2800 N N . CYS B 1 137 ? 3.066 -25.312 -1.588 1 98.94 137 CYS B N 1
ATOM 2801 C CA . CYS B 1 137 ? 4.262 -25.422 -2.418 1 98.94 137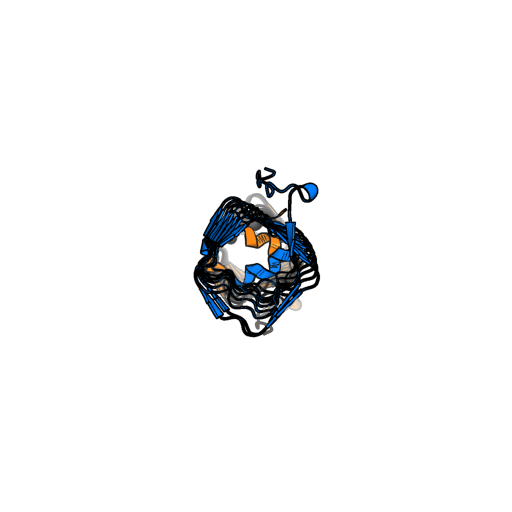 CYS B CA 1
ATOM 2802 C C . CYS B 1 137 ? 5.285 -24.359 -2.061 1 98.94 137 CYS B C 1
ATOM 2804 O O . CYS B 1 137 ? 4.922 -23.297 -1.543 1 98.94 137 CYS B O 1
ATOM 2806 N N . SER B 1 138 ? 6.559 -24.688 -2.213 1 98.94 138 SER B N 1
ATOM 2807 C CA . SER B 1 138 ? 7.602 -23.672 -2.279 1 98.94 138 SER B CA 1
ATOM 2808 C C . SER B 1 138 ? 7.836 -23.219 -3.715 1 98.94 138 SER B C 1
ATOM 2810 O O . SER B 1 138 ? 8.156 -24.031 -4.59 1 98.94 138 SER B O 1
ATOM 2812 N N . LEU B 1 139 ? 7.66 -22 -3.955 1 98.94 139 LEU B N 1
ATOM 2813 C CA . LEU B 1 139 ? 7.758 -21.406 -5.285 1 98.94 139 LEU B CA 1
ATOM 2814 C C . LEU B 1 139 ? 8.68 -20.188 -5.273 1 98.94 139 LEU B C 1
ATOM 2816 O O . LEU B 1 139 ? 8.477 -19.25 -6.031 1 98.94 139 LEU B O 1
ATOM 2820 N N . ILE B 1 140 ? 9.625 -20.25 -4.371 1 98.94 140 ILE B N 1
ATOM 2821 C CA . ILE B 1 140 ? 10.555 -19.141 -4.191 1 98.94 140 ILE B CA 1
ATOM 2822 C C . ILE B 1 140 ? 11.289 -18.875 -5.504 1 98.94 140 ILE B C 1
ATOM 2824 O O . ILE B 1 140 ? 11.82 -19.797 -6.129 1 98.94 140 ILE B O 1
ATOM 2828 N N . GLY B 1 141 ? 11.234 -17.656 -5.91 1 98.88 141 GLY B N 1
ATOM 2829 C CA . GLY B 1 141 ? 11.984 -17.25 -7.086 1 98.88 141 GLY B CA 1
ATOM 2830 C C . GLY B 1 141 ? 11.391 -17.766 -8.383 1 98.88 141 GLY B C 1
ATOM 2831 O O . GLY B 1 141 ? 12.016 -17.688 -9.438 1 98.88 141 GLY B O 1
ATOM 2832 N N . SER B 1 142 ? 10.266 -18.297 -8.391 1 98.94 142 SER B N 1
ATOM 2833 C CA . SER B 1 142 ? 9.617 -18.781 -9.609 1 98.94 142 SER B CA 1
ATOM 2834 C C . SER B 1 142 ? 9.219 -17.609 -10.508 1 98.94 142 SER B C 1
ATOM 2836 O O . SER B 1 142 ? 9.102 -16.469 -10.047 1 98.94 142 SER B O 1
ATOM 2838 N N . ASP B 1 143 ? 9.109 -17.859 -11.805 1 98.94 143 ASP B N 1
ATOM 2839 C CA . ASP B 1 143 ? 8.914 -16.797 -12.797 1 98.94 143 ASP B CA 1
ATOM 2840 C C . ASP B 1 143 ? 7.621 -17.016 -13.578 1 98.94 143 ASP B C 1
ATOM 2842 O O . ASP B 1 143 ? 7.488 -17.984 -14.32 1 98.94 143 ASP B O 1
ATOM 2846 N N . TYR B 1 144 ? 6.652 -16.078 -13.422 1 98.88 144 TYR B N 1
ATOM 2847 C CA . TYR B 1 144 ? 5.363 -16.172 -14.094 1 98.88 144 TYR B CA 1
ATOM 2848 C C . TYR B 1 144 ? 5.203 -15.055 -15.125 1 98.88 144 TYR B C 1
ATOM 2850 O O . TYR B 1 144 ? 4.082 -14.703 -15.492 1 98.88 144 TYR B O 1
ATOM 2858 N N . TYR B 1 145 ? 6.285 -14.477 -15.602 1 98.88 145 TYR B N 1
ATOM 2859 C CA . TYR B 1 145 ? 6.223 -13.336 -16.516 1 98.88 145 TYR B CA 1
ATOM 2860 C C . TYR B 1 145 ? 5.215 -13.578 -17.625 1 98.88 145 TYR B C 1
ATOM 2862 O O . TYR B 1 145 ? 5.266 -14.609 -18.297 1 98.88 145 TYR B O 1
ATOM 2870 N N . ALA B 1 146 ? 4.223 -12.664 -17.812 1 98.81 146 ALA B N 1
ATOM 2871 C CA . ALA B 1 146 ? 3.252 -12.602 -18.906 1 98.81 146 ALA B CA 1
ATOM 2872 C C . ALA B 1 146 ? 2.418 -13.875 -18.969 1 98.81 146 ALA B C 1
ATOM 2874 O O . ALA B 1 146 ? 1.915 -14.234 -20.047 1 98.81 146 ALA B O 1
ATOM 2875 N N . ALA B 1 147 ? 2.336 -14.641 -17.906 1 98.81 147 ALA B N 1
ATOM 2876 C CA . ALA B 1 147 ? 1.433 -15.789 -17.859 1 98.81 147 ALA B CA 1
ATOM 2877 C C . ALA B 1 147 ? -0.024 -15.336 -17.812 1 98.81 147 ALA B C 1
ATOM 2879 O O . ALA B 1 147 ? -0.322 -14.227 -17.359 1 98.81 147 ALA B O 1
ATOM 2880 N N . SER B 1 148 ? -0.91 -16.125 -18.328 1 98.69 148 SER B N 1
ATOM 2881 C CA . SER B 1 148 ? -2.35 -15.898 -18.219 1 98.69 148 SER B CA 1
ATOM 2882 C C . SER B 1 148 ? -2.969 -16.781 -17.141 1 98.69 148 SER B C 1
ATOM 2884 O O . SER B 1 148 ? -2.748 -18 -17.125 1 98.69 148 SER B O 1
ATOM 2886 N N . VAL B 1 149 ? -3.814 -16.156 -16.328 1 97.75 149 VAL B N 1
ATOM 2887 C CA . VAL B 1 149 ? -4.363 -16.906 -15.211 1 97.75 149 VAL B CA 1
ATOM 2888 C C . VAL B 1 149 ? -5.887 -16.812 -15.219 1 97.75 149 VAL B C 1
ATOM 2890 O O . VAL B 1 149 ? -6.445 -15.719 -15.156 1 97.75 149 VAL B O 1
ATOM 2893 N N . GLN B 1 150 ? -6.543 -17.875 -15.477 1 97.12 150 GLN B N 1
ATOM 2894 C CA . GLN B 1 150 ? -7.992 -18.016 -15.375 1 97.12 150 GLN B CA 1
ATOM 2895 C C . GLN B 1 150 ? -8.367 -19.094 -14.367 1 97.12 150 GLN B C 1
ATOM 2897 O O . GLN B 1 150 ? -7.988 -20.266 -14.531 1 97.12 150 GLN B O 1
ATOM 2902 N N . HIS B 1 151 ? -9.234 -18.781 -13.32 1 96.44 151 HIS B N 1
ATOM 2903 C CA . HIS B 1 151 ? -9.539 -19.734 -12.258 1 96.44 151 HIS B CA 1
ATOM 2904 C C . HIS B 1 151 ? -8.266 -20.328 -11.656 1 96.44 151 HIS B C 1
ATOM 2906 O O . HIS B 1 151 ? -8.078 -21.547 -11.656 1 96.44 151 HIS B O 1
ATOM 2912 N N . PHE B 1 152 ? -7.516 -19.484 -11.172 1 97.5 152 PHE B N 1
ATOM 2913 C CA . PHE B 1 152 ? -6.152 -19.781 -10.75 1 97.5 152 PHE B CA 1
ATOM 2914 C C . PHE B 1 152 ? -5.961 -19.453 -9.273 1 97.5 152 PHE B C 1
ATOM 2916 O O . PHE B 1 152 ? -6.445 -18.422 -8.797 1 97.5 152 PHE B O 1
ATOM 2923 N N . GLN B 1 153 ? -5.141 -20.375 -8.5 1 96.44 153 GLN B N 1
ATOM 2924 C CA . GLN B 1 153 ? -4.992 -20.125 -7.074 1 96.44 153 GLN B CA 1
ATOM 2925 C C . GLN B 1 153 ? -3.602 -20.516 -6.586 1 96.44 153 GLN B C 1
ATOM 2927 O O . GLN B 1 153 ? -3.076 -21.562 -6.973 1 96.44 153 GLN B O 1
ATOM 2932 N N . TRP B 1 154 ? -2.986 -19.625 -5.785 1 97.62 154 TRP B N 1
ATOM 2933 C CA . TRP B 1 154 ? -1.938 -19.984 -4.836 1 97.62 154 TRP B CA 1
ATOM 2934 C C . TRP B 1 154 ? -2.506 -20.141 -3.428 1 97.62 154 TRP B C 1
ATOM 2936 O O . TRP B 1 154 ? -3.113 -19.203 -2.895 1 97.62 154 TRP B O 1
ATOM 2946 N N . GLU B 1 155 ? -2.385 -21.266 -2.863 1 98 155 GLU B N 1
ATOM 2947 C CA . GLU B 1 155 ? -2.889 -21.516 -1.516 1 98 155 GLU B CA 1
ATOM 2948 C C . GLU B 1 155 ? -1.772 -21.984 -0.586 1 98 155 GLU B C 1
ATOM 2950 O O . GLU B 1 155 ? -1.215 -23.062 -0.774 1 98 155 GLU B O 1
ATOM 2955 N N . ARG B 1 156 ? -1.417 -21.172 0.414 1 98.62 156 ARG B N 1
ATOM 2956 C CA . ARG B 1 156 ? -0.403 -21.516 1.409 1 98.62 156 ARG B CA 1
ATOM 2957 C C . ARG B 1 156 ? 0.928 -21.844 0.744 1 98.62 156 ARG B C 1
ATOM 2959 O O . ARG B 1 156 ? 1.54 -22.875 1.049 1 98.62 156 ARG B O 1
ATOM 2966 N N . CYS B 1 157 ? 1.342 -20.984 -0.135 1 98.81 157 CYS B N 1
ATOM 2967 C CA . CYS B 1 157 ? 2.598 -21.172 -0.856 1 98.81 157 CYS B CA 1
ATOM 2968 C C . CYS B 1 157 ? 3.643 -20.156 -0.395 1 98.81 157 CYS B C 1
ATOM 2970 O O . CYS B 1 157 ? 3.305 -19.141 0.221 1 98.81 157 CYS B O 1
ATOM 2972 N N . LYS B 1 158 ? 4.832 -20.469 -0.552 1 98.88 158 LYS B N 1
ATOM 2973 C CA . LYS B 1 158 ? 5.934 -19.516 -0.409 1 98.88 158 LYS B CA 1
ATOM 2974 C C . LYS B 1 158 ? 6.305 -18.906 -1.754 1 98.88 158 LYS B C 1
ATOM 2976 O O . LYS B 1 158 ? 6.844 -19.578 -2.629 1 98.88 158 LYS B O 1
ATOM 2981 N N . LEU B 1 159 ? 6.102 -17.672 -1.921 1 98.81 159 LEU B N 1
ATOM 2982 C CA . LEU B 1 159 ? 6.215 -17.031 -3.229 1 98.81 159 LEU B CA 1
ATOM 2983 C C . LEU B 1 159 ? 7.328 -15.992 -3.23 1 98.81 159 LEU B C 1
ATOM 2985 O O . LEU B 1 159 ? 7.414 -15.172 -4.148 1 98.81 159 LEU B O 1
ATOM 2989 N N . ASP B 1 160 ? 8.203 -16.047 -2.15 1 98.81 160 ASP B N 1
ATOM 2990 C CA . ASP B 1 160 ? 9.219 -15.016 -2.016 1 98.81 160 ASP B CA 1
ATOM 2991 C C . ASP B 1 160 ? 10.047 -14.883 -3.293 1 98.81 160 ASP B C 1
ATOM 2993 O O . ASP B 1 160 ? 10.484 -15.883 -3.863 1 98.81 160 ASP B O 1
ATOM 2997 N N . GLN B 1 161 ? 10.188 -13.656 -3.801 1 98.69 161 GLN B N 1
ATOM 2998 C CA . GLN B 1 161 ? 11.016 -13.297 -4.949 1 98.69 161 GLN B CA 1
ATOM 2999 C C . GLN B 1 161 ? 10.414 -13.836 -6.246 1 98.69 161 GLN B C 1
ATOM 3001 O O . GLN B 1 161 ? 11.117 -13.969 -7.25 1 98.69 161 GLN B O 1
ATOM 3006 N N . ALA B 1 162 ? 9.234 -14.227 -6.285 1 98.81 162 ALA B N 1
ATOM 3007 C CA . ALA B 1 162 ? 8.586 -14.641 -7.523 1 98.81 162 ALA B CA 1
ATOM 3008 C C . ALA B 1 162 ? 8.367 -13.445 -8.453 1 98.81 162 ALA B C 1
ATOM 3010 O O . ALA B 1 162 ? 8.211 -12.312 -7.988 1 98.81 162 ALA B O 1
ATOM 3011 N N . ASN B 1 163 ? 8.438 -13.68 -9.727 1 98.88 163 ASN B N 1
ATOM 3012 C CA . ASN B 1 163 ? 8.18 -12.672 -10.75 1 98.88 163 ASN B CA 1
ATOM 3013 C C . ASN B 1 163 ? 6.785 -12.812 -11.344 1 98.88 163 ASN B C 1
ATOM 3015 O O . ASN B 1 163 ? 6.508 -13.773 -12.062 1 98.88 163 ASN B O 1
ATOM 3019 N N . LEU B 1 164 ? 5.902 -11.891 -11.078 1 98.75 164 LEU B N 1
ATOM 3020 C CA . LEU B 1 164 ? 4.531 -11.898 -11.57 1 98.75 164 LEU B CA 1
ATOM 3021 C C . LEU B 1 164 ? 4.289 -10.734 -12.523 1 98.75 164 LEU B C 1
ATOM 3023 O O . LEU B 1 164 ? 3.15 -10.297 -12.695 1 98.75 164 LEU B O 1
ATOM 3027 N N . SER B 1 165 ? 5.363 -10.18 -13.086 1 98.44 165 SER B N 1
ATOM 3028 C CA . SER B 1 165 ? 5.211 -9.07 -14.031 1 98.44 165 SER B CA 1
ATOM 3029 C C . SER B 1 165 ? 4.32 -9.461 -15.203 1 98.44 165 SER B C 1
ATOM 3031 O O . SER B 1 165 ? 4.414 -10.578 -15.719 1 98.44 165 SER B O 1
ATOM 3033 N N . GLU B 1 166 ? 3.436 -8.547 -15.641 1 98.38 166 GLU B N 1
ATOM 3034 C CA . GLU B 1 166 ? 2.537 -8.695 -16.781 1 98.38 166 GLU B CA 1
ATOM 3035 C C . GLU B 1 166 ? 1.502 -9.789 -16.531 1 98.38 166 GLU B C 1
ATOM 3037 O O . GLU B 1 166 ? 0.957 -10.367 -17.469 1 98.38 166 GLU B O 1
ATOM 3042 N N . VAL B 1 167 ? 1.302 -10.18 -15.352 1 98.69 167 VAL B N 1
ATOM 3043 C CA . VAL B 1 167 ? 0.238 -11.109 -14.992 1 98.69 167 VAL B CA 1
ATOM 3044 C C . VAL B 1 167 ? -0.943 -10.344 -14.398 1 98.69 167 VAL B C 1
ATOM 3046 O O . VAL B 1 167 ? -0.792 -9.633 -13.406 1 98.69 167 VAL B O 1
ATOM 3049 N N . LYS B 1 168 ? -2.154 -10.391 -15 1 98.5 168 LYS B N 1
ATOM 3050 C CA . LYS B 1 168 ? -3.361 -9.789 -14.438 1 98.5 168 LYS B CA 1
ATOM 3051 C C . LYS B 1 168 ? -3.85 -10.57 -13.219 1 98.5 168 LYS B C 1
ATOM 3053 O O . LYS B 1 168 ? -4.375 -11.68 -13.359 1 98.5 168 LYS B O 1
ATOM 3058 N N . LEU B 1 169 ? -3.795 -9.977 -12.102 1 97.81 169 LEU B N 1
ATOM 3059 C CA . LEU B 1 169 ? -3.967 -10.727 -10.867 1 97.81 169 LEU B CA 1
ATOM 3060 C C . LEU B 1 169 ? -5.391 -10.586 -10.328 1 97.81 169 LEU B C 1
ATOM 3062 O O . LEU B 1 169 ? -5.699 -11.055 -9.234 1 97.81 169 LEU B O 1
ATOM 3066 N N . SER B 1 170 ? -6.203 -9.875 -11.117 1 97.06 170 SER B N 1
ATOM 3067 C CA . SER B 1 170 ? -7.594 -9.734 -10.688 1 97.06 170 SER B CA 1
ATOM 3068 C C . SER B 1 170 ? -8.211 -11.094 -10.367 1 97.06 170 SER B C 1
ATOM 3070 O O . SER B 1 170 ? -8.109 -12.031 -11.164 1 97.06 170 SER B O 1
ATOM 3072 N N . GLY B 1 171 ? -8.781 -11.219 -9.164 1 95.25 171 GLY B N 1
ATOM 3073 C CA . GLY B 1 171 ? -9.461 -12.438 -8.766 1 95.25 171 GLY B CA 1
ATOM 3074 C C . GLY B 1 171 ? -8.539 -13.453 -8.117 1 95.25 171 GLY B C 1
ATOM 3075 O O . GLY B 1 171 ? -8.984 -14.508 -7.668 1 95.25 171 GLY B O 1
ATOM 3076 N N . THR B 1 172 ? -7.309 -13.211 -8.062 1 96.69 172 THR B N 1
ATOM 3077 C CA . THR B 1 172 ? -6.379 -14.117 -7.398 1 96.69 172 THR B CA 1
ATOM 3078 C C . THR B 1 172 ? -6.258 -13.773 -5.914 1 96.69 172 THR B C 1
ATOM 3080 O O . THR B 1 172 ? -6.645 -12.688 -5.488 1 96.69 172 THR B O 1
ATOM 3083 N N . ASP B 1 173 ? -5.816 -14.742 -5.133 1 97.38 173 ASP B N 1
ATOM 3084 C CA . ASP B 1 173 ? -5.715 -14.602 -3.682 1 97.38 173 ASP B CA 1
ATOM 3085 C C . ASP B 1 173 ? -4.328 -15 -3.188 1 97.38 173 ASP B C 1
ATOM 3087 O O . ASP B 1 173 ? -3.938 -16.172 -3.289 1 97.38 173 ASP B O 1
ATOM 3091 N N . LEU B 1 174 ? -3.631 -14.031 -2.693 1 97.88 174 LEU B N 1
ATOM 3092 C CA . LEU B 1 174 ? -2.291 -14.266 -2.168 1 97.88 174 LEU B CA 1
ATOM 3093 C C . LEU B 1 174 ? -2.307 -14.312 -0.643 1 97.88 174 LEU B C 1
ATOM 3095 O O . LEU B 1 174 ? -1.267 -14.523 -0.014 1 97.88 174 LEU B O 1
ATOM 3099 N N . SER B 1 175 ? -3.455 -14.156 -0.029 1 97.75 175 SER B N 1
ATOM 3100 C CA . SER B 1 175 ? -3.564 -13.844 1.393 1 97.75 175 SER B CA 1
ATOM 3101 C C . SER B 1 175 ? -3.016 -14.977 2.252 1 97.75 175 SER B C 1
ATOM 3103 O O . SER B 1 175 ? -2.574 -14.75 3.381 1 97.75 175 SER B O 1
ATOM 3105 N N . SER B 1 176 ? -3.059 -16.219 1.788 1 98 176 SER B N 1
ATOM 3106 C CA . SER B 1 176 ? -2.588 -17.359 2.586 1 98 176 SER B CA 1
ATOM 3107 C C . SER B 1 176 ? -1.106 -17.625 2.34 1 98 176 SER B C 1
ATOM 3109 O O . SER B 1 176 ? -0.505 -18.469 3.008 1 98 176 SER B O 1
ATOM 3111 N N . SER B 1 177 ? -0.557 -17.016 1.358 1 98.38 177 SER B N 1
ATOM 3112 C CA . SER B 1 177 ? 0.82 -17.281 0.955 1 98.38 177 SER B CA 1
ATOM 3113 C C . SER B 1 177 ? 1.787 -16.312 1.621 1 98.38 177 SER B C 1
ATOM 3115 O O . SER B 1 177 ? 1.363 -15.359 2.287 1 98.38 177 SER B O 1
ATOM 3117 N N . THR B 1 178 ? 3.041 -16.609 1.558 1 98.44 178 THR B N 1
ATOM 3118 C CA . THR B 1 178 ? 4.047 -15.773 2.209 1 98.44 178 THR B CA 1
ATOM 3119 C C . THR B 1 178 ? 5.078 -15.273 1.198 1 98.44 178 THR B C 1
ATOM 3121 O O . THR B 1 178 ? 5.422 -15.992 0.254 1 98.44 178 THR B O 1
ATOM 3124 N N . PHE B 1 179 ? 5.555 -14.141 1.379 1 98.19 179 PHE B N 1
ATOM 3125 C CA . PHE B 1 179 ? 6.59 -13.523 0.552 1 98.19 179 PHE B CA 1
ATOM 3126 C C . PHE B 1 179 ? 7.098 -12.234 1.188 1 98.19 179 PHE B C 1
ATOM 3128 O O . PHE B 1 179 ? 6.332 -11.508 1.818 1 98.19 179 PHE B O 1
ATOM 3135 N N . ASP B 1 180 ? 8.359 -11.961 0.965 1 96.56 180 ASP B N 1
ATOM 3136 C CA . ASP B 1 180 ? 8.953 -10.695 1.368 1 96.56 180 ASP B CA 1
ATOM 3137 C C . ASP B 1 180 ? 9.055 -9.734 0.184 1 96.56 180 ASP B C 1
ATOM 3139 O O . ASP B 1 180 ? 9.109 -8.516 0.367 1 96.56 180 ASP B O 1
ATOM 3143 N N . SER B 1 181 ? 9.117 -10.32 -0.949 1 96.88 181 SER B N 1
ATOM 3144 C CA . SER B 1 181 ? 9.273 -9.539 -2.172 1 96.88 181 SER B CA 1
ATOM 3145 C C . SER B 1 181 ? 8.617 -10.234 -3.359 1 96.88 181 SER B C 1
ATOM 3147 O O . SER B 1 181 ? 8.695 -11.461 -3.488 1 96.88 181 SER B O 1
ATOM 3149 N N . LEU B 1 182 ? 7.988 -9.43 -4.16 1 97.94 182 LEU B N 1
ATOM 3150 C CA . LEU B 1 182 ? 7.426 -9.859 -5.438 1 97.94 182 LEU B CA 1
ATOM 3151 C C . LEU B 1 182 ? 7.723 -8.836 -6.527 1 97.94 182 LEU B C 1
ATOM 3153 O O . LEU B 1 182 ? 7.867 -7.645 -6.246 1 97.94 182 LEU B O 1
ATOM 3157 N N . THR B 1 183 ? 7.938 -9.273 -7.684 1 98.44 183 THR B N 1
ATOM 3158 C CA . THR B 1 183 ? 7.953 -8.375 -8.836 1 98.44 183 THR B CA 1
ATOM 3159 C C . THR B 1 183 ? 6.582 -8.328 -9.5 1 98.44 183 THR B C 1
ATOM 3161 O O . THR B 1 183 ? 6.082 -9.352 -9.977 1 98.44 183 THR B O 1
ATOM 3164 N N . VAL B 1 184 ? 5.906 -7.199 -9.508 1 98.12 184 VAL B N 1
ATOM 3165 C CA . VAL B 1 184 ? 4.562 -7.043 -10.047 1 98.12 184 VAL B CA 1
ATOM 3166 C C . VAL B 1 184 ? 4.43 -5.672 -10.711 1 98.12 184 VAL B C 1
ATOM 3168 O O . VAL B 1 184 ? 5.137 -4.73 -10.344 1 98.12 184 VAL B O 1
ATOM 3171 N N . ASN B 1 185 ? 3.613 -5.574 -11.695 1 97.44 185 ASN B N 1
ATOM 3172 C CA . ASN B 1 185 ? 3.189 -4.277 -12.203 1 97.44 185 ASN B CA 1
ATOM 3173 C C . ASN B 1 185 ? 1.992 -3.732 -11.43 1 97.44 185 ASN B C 1
ATOM 3175 O O . ASN B 1 185 ? 0.994 -4.434 -11.25 1 97.44 185 ASN B O 1
ATOM 3179 N N . PRO B 1 186 ? 2.061 -2.428 -11.039 1 96.19 186 PRO B N 1
ATOM 3180 C CA . PRO B 1 186 ? 0.964 -1.859 -10.25 1 96.19 186 PRO B CA 1
ATOM 3181 C C . PRO B 1 186 ? -0.392 -1.995 -10.938 1 96.19 186 PRO B C 1
ATOM 3183 O O . PRO B 1 186 ? -1.4 -2.256 -10.281 1 96.19 186 PRO B O 1
ATOM 3186 N N . GLU B 1 187 ? -0.439 -1.836 -12.242 1 96.12 187 GLU B N 1
ATOM 3187 C CA . GLU B 1 187 ? -1.693 -1.846 -12.984 1 96.12 187 GLU B CA 1
ATOM 3188 C C . GLU B 1 187 ? -2.33 -3.232 -12.977 1 96.12 187 GLU B C 1
ATOM 3190 O O . GLU B 1 187 ? -3.512 -3.381 -13.289 1 96.12 187 GLU B O 1
ATOM 3195 N N . ASP B 1 188 ? -1.57 -4.246 -12.672 1 97.75 188 ASP B N 1
ATOM 3196 C CA . ASP B 1 188 ? -2.07 -5.617 -12.742 1 97.75 188 ASP B CA 1
ATOM 3197 C C . ASP B 1 188 ? -2.531 -6.102 -11.367 1 97.75 188 ASP B C 1
ATOM 3199 O O . ASP B 1 188 ? -3.004 -7.23 -11.234 1 97.75 188 ASP B O 1
ATOM 3203 N N . LEU B 1 189 ? -2.543 -5.254 -10.383 1 97.88 189 LEU B N 1
ATOM 3204 C CA . LEU B 1 189 ? -2.775 -5.668 -9 1 97.88 189 LEU B CA 1
ATOM 3205 C C . LEU B 1 189 ? -4.258 -5.578 -8.648 1 97.88 189 LEU B C 1
ATOM 3207 O O . LEU B 1 189 ? -4.703 -6.168 -7.664 1 97.88 189 LEU B O 1
ATOM 3211 N N . ALA B 1 190 ? -4.961 -4.762 -9.438 1 97.56 190 ALA B N 1
ATOM 3212 C CA . ALA B 1 190 ? -6.352 -4.484 -9.086 1 97.56 190 ALA B CA 1
ATOM 3213 C C . ALA B 1 190 ? -7.156 -5.773 -8.984 1 97.56 190 ALA B C 1
ATOM 3215 O O . ALA B 1 190 ? -7.141 -6.602 -9.898 1 97.56 190 ALA B O 1
ATOM 3216 N N . GLY B 1 191 ? -7.855 -5.938 -7.797 1 97.5 191 GLY B N 1
ATOM 3217 C CA . GLY B 1 191 ? -8.719 -7.09 -7.594 1 97.5 191 GLY B CA 1
ATOM 3218 C C . GLY B 1 191 ? -8.016 -8.25 -6.914 1 97.5 191 GLY B C 1
ATOM 3219 O O . GLY B 1 191 ? -8.648 -9.25 -6.566 1 97.5 191 GLY B O 1
ATOM 3220 N N . CYS B 1 192 ? -6.754 -8.211 -6.75 1 97.88 192 CYS B N 1
ATOM 3221 C CA . CYS B 1 192 ? -5.996 -9.242 -6.059 1 97.88 192 CYS B CA 1
ATOM 3222 C C . CYS B 1 192 ? -6.172 -9.133 -4.547 1 97.88 192 CYS B C 1
ATOM 3224 O O . CYS B 1 192 ? -6.164 -8.031 -3.996 1 97.88 192 CYS B O 1
ATOM 3226 N N . ARG B 1 193 ? -6.316 -10.18 -3.885 1 98.12 193 ARG B N 1
ATOM 3227 C CA . ARG B 1 193 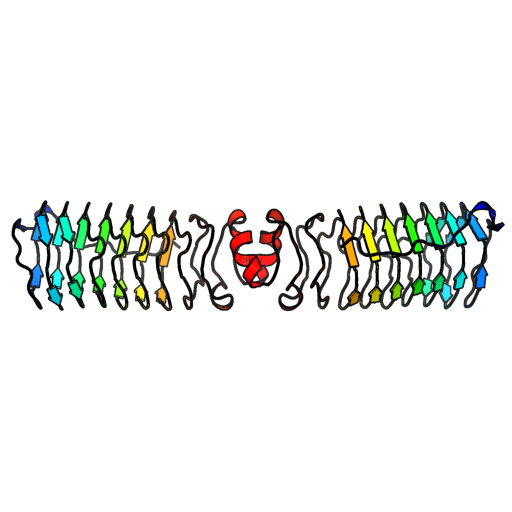? -6.523 -10.203 -2.441 1 98.12 193 ARG B CA 1
ATOM 3228 C C . ARG B 1 193 ? -5.219 -10.477 -1.703 1 98.12 193 ARG B C 1
ATOM 3230 O O . ARG B 1 193 ? -4.43 -11.328 -2.125 1 98.12 193 ARG B O 1
ATOM 3237 N N . ILE B 1 194 ? -4.965 -9.781 -0.617 1 98.06 194 ILE B N 1
ATOM 3238 C CA . ILE B 1 194 ? -3.799 -9.984 0.238 1 98.06 194 ILE B CA 1
ATOM 3239 C C . ILE B 1 194 ? -4.215 -9.898 1.705 1 98.06 194 ILE B C 1
ATOM 3241 O O . ILE B 1 194 ? -5.316 -9.445 2.018 1 98.06 194 ILE B O 1
ATOM 3245 N N . SER B 1 195 ? -3.354 -10.359 2.566 1 96.44 195 SER B N 1
ATOM 3246 C CA . SER B 1 195 ? -3.521 -10.102 3.992 1 96.44 195 SER B CA 1
ATOM 3247 C C . SER B 1 195 ? -2.967 -8.734 4.375 1 96.44 195 SER B C 1
ATOM 3249 O O . SER B 1 195 ? -2.166 -8.156 3.641 1 96.44 195 SER B O 1
ATOM 3251 N N . SER B 1 196 ? -3.379 -8.234 5.582 1 94.44 196 SER B N 1
ATOM 3252 C CA . SER B 1 196 ? -2.916 -6.93 6.043 1 94.44 196 SER B CA 1
ATOM 3253 C C . SER B 1 196 ? -1.407 -6.922 6.258 1 94.44 196 SER B C 1
ATOM 3255 O O . SER B 1 196 ? -0.746 -5.91 6.016 1 94.44 196 SER B O 1
ATOM 3257 N N . SER B 1 197 ? -0.891 -8.008 6.703 1 94 197 SER B N 1
ATOM 3258 C CA . SER B 1 197 ? 0.533 -8.102 7.008 1 94 197 SER B CA 1
ATOM 3259 C C . SER B 1 197 ? 1.376 -8.062 5.738 1 94 197 SER B C 1
ATOM 3261 O O . SER B 1 197 ? 2.586 -7.828 5.797 1 94 197 SER B O 1
ATOM 3263 N N . GLN B 1 198 ? 0.723 -8.328 4.633 1 96 198 GLN B N 1
ATOM 3264 C CA . GLN B 1 198 ? 1.431 -8.367 3.359 1 96 198 GLN B CA 1
ATOM 3265 C C . GLN B 1 198 ? 1.445 -6.992 2.693 1 96 198 GLN B C 1
ATOM 3267 O O . GLN B 1 198 ? 2.166 -6.777 1.716 1 96 198 GLN B O 1
ATOM 3272 N N . ALA B 1 199 ? 0.741 -6.055 3.248 1 96.56 199 ALA B N 1
ATOM 3273 C CA . ALA B 1 199 ? 0.503 -4.766 2.6 1 96.56 199 ALA B CA 1
ATOM 3274 C C . ALA B 1 199 ? 1.812 -4.016 2.375 1 96.56 199 ALA B C 1
ATOM 3276 O O . ALA B 1 199 ? 1.988 -3.355 1.348 1 96.56 199 ALA B O 1
ATOM 3277 N N . SER B 1 200 ? 2.707 -4.043 3.281 1 95.44 200 SER B N 1
ATOM 3278 C CA . SER B 1 200 ? 3.959 -3.295 3.238 1 95.44 200 SER B CA 1
ATOM 3279 C C . SER B 1 200 ? 4.777 -3.656 2.004 1 95.44 200 SER B C 1
ATOM 3281 O O . SER B 1 200 ? 5.578 -2.85 1.526 1 95.44 200 SER B O 1
ATOM 3283 N N . VAL B 1 201 ? 4.562 -4.828 1.465 1 95.31 201 VAL B N 1
ATOM 3284 C CA . VAL B 1 201 ? 5.316 -5.309 0.313 1 95.31 201 VAL B CA 1
ATOM 3285 C C . VAL B 1 201 ? 4.953 -4.488 -0.922 1 95.31 201 VAL B C 1
ATOM 3287 O O . VAL B 1 201 ? 5.777 -4.309 -1.822 1 95.31 201 VAL B O 1
ATOM 3290 N N . PHE B 1 202 ? 3.793 -3.846 -0.942 1 97.12 202 PHE B N 1
ATOM 3291 C CA . PHE B 1 202 ? 3.25 -3.285 -2.174 1 97.12 202 PHE B CA 1
ATOM 3292 C C . PHE B 1 202 ? 3.297 -1.762 -2.143 1 97.12 202 PHE B C 1
ATOM 3294 O O . PHE B 1 202 ? 3.195 -1.111 -3.186 1 97.12 202 PHE B O 1
ATOM 3301 N N . VAL B 1 203 ? 3.416 -1.135 -1.004 1 96.88 203 VAL B N 1
ATOM 3302 C CA . VAL B 1 203 ? 3.229 0.308 -0.896 1 96.88 203 VAL B CA 1
ATOM 3303 C C . VAL B 1 203 ? 4.387 1.032 -1.581 1 96.88 203 VAL B C 1
ATOM 3305 O O . VAL B 1 203 ? 4.25 2.191 -1.979 1 96.88 203 VAL B O 1
ATOM 3308 N N . GLY B 1 204 ? 5.5 0.364 -1.721 1 95.94 204 GLY B N 1
ATOM 3309 C CA . GLY B 1 204 ? 6.59 0.941 -2.492 1 95.94 204 GLY B CA 1
ATOM 3310 C C . GLY B 1 204 ? 6.195 1.286 -3.916 1 95.94 204 GLY B C 1
ATOM 3311 O O . GLY B 1 204 ? 6.766 2.193 -4.523 1 95.94 204 GLY B O 1
ATOM 3312 N N . LEU B 1 205 ? 5.289 0.563 -4.48 1 95.38 205 LEU B N 1
ATOM 3313 C CA . LEU B 1 205 ? 4.801 0.811 -5.832 1 95.38 205 LEU B CA 1
ATOM 3314 C C . LEU B 1 205 ? 4.117 2.172 -5.926 1 95.38 205 LEU B C 1
ATOM 3316 O O . LEU B 1 205 ? 3.969 2.725 -7.016 1 95.38 205 LEU B O 1
ATOM 3320 N N . LEU B 1 206 ? 3.721 2.746 -4.836 1 95.94 206 LEU B N 1
ATOM 3321 C CA . LEU B 1 206 ? 3.131 4.078 -4.75 1 95.94 206 LEU B CA 1
ATOM 3322 C C . LEU B 1 206 ? 4.195 5.129 -4.457 1 95.94 206 LEU B C 1
ATOM 3324 O O . LEU B 1 206 ? 3.885 6.312 -4.316 1 95.94 206 LEU B O 1
ATOM 3328 N N . GLY B 1 207 ? 5.438 4.668 -4.332 1 96.88 207 GLY B N 1
ATOM 3329 C CA . GLY B 1 207 ? 6.523 5.582 -4.016 1 96.88 207 GLY B CA 1
ATOM 3330 C C . GLY B 1 207 ? 6.664 5.852 -2.531 1 96.88 207 GLY B C 1
ATOM 3331 O O . GLY B 1 207 ? 7.465 6.695 -2.121 1 96.88 207 GLY B O 1
ATOM 3332 N N . LEU B 1 208 ? 5.824 5.262 -1.697 1 97.88 208 LEU B N 1
ATOM 3333 C CA . LEU B 1 208 ? 5.941 5.426 -0.252 1 97.88 208 LEU B CA 1
ATOM 3334 C C . LEU B 1 208 ? 7.227 4.793 0.264 1 97.88 208 LEU B C 1
ATOM 3336 O O . LEU B 1 208 ? 7.707 3.801 -0.294 1 97.88 208 LEU B O 1
ATOM 3340 N N . ILE B 1 209 ? 7.789 5.355 1.199 1 97.5 209 ILE B N 1
ATOM 3341 C CA . ILE B 1 209 ? 8.977 4.836 1.865 1 97.5 209 ILE B CA 1
ATOM 3342 C C . ILE B 1 209 ? 8.594 4.25 3.221 1 97.5 209 ILE B C 1
ATOM 3344 O O . ILE B 1 209 ? 8 4.934 4.055 1 97.5 209 ILE B O 1
ATOM 3348 N N . VAL B 1 210 ? 8.883 3.016 3.42 1 95.31 210 VAL B N 1
ATOM 3349 C CA . VAL B 1 210 ? 8.492 2.355 4.66 1 95.31 210 VAL B CA 1
ATOM 3350 C C . VAL B 1 210 ? 9.688 2.305 5.617 1 95.31 210 VAL B C 1
ATOM 3352 O O . VAL B 1 210 ? 10.789 1.906 5.223 1 95.31 210 VAL B O 1
ATOM 3355 N N . ASP B 1 211 ? 9.461 2.828 6.812 1 85.12 211 ASP B N 1
ATOM 3356 C CA . ASP B 1 211 ? 10.469 2.73 7.863 1 85.12 211 ASP B CA 1
ATOM 3357 C C . ASP B 1 211 ? 10.406 1.373 8.562 1 85.12 211 ASP B C 1
ATOM 3359 O O . ASP B 1 211 ? 9.336 0.784 8.688 1 85.12 211 ASP B O 1
#

Sequence (422 aa):
MTQKITAPRLREEQLEAETDVYVESRAEIADRLIEQAEWTGFDADRASFDRVIFRQMTISESALRETEFTDVLFDRCDFSNVNFADIFLNRVEFRDCRLIGSDFGGGRMQHVVFADCIADYANFRLVKFKSVRFEDCSLIGSDYYAASVQHFQWERCKLDQANLSEVKLSGTDLSSSTFDSLTVNPEDLAGCRISSSQASVFVGLLGLIVDMTQKITAPRLREEQLEAETDVYVESRAEIADRLIEQAEWTGFDADRASFDRVIFRQMTISESALRETEFTDVLFDRCDFSNVNFADIFLNRVEFRDCRLIGSDFGGGRMQHVVFADCIADYANFRLVKFKSVRFEDCSLIGSDYYAASVQHFQWERCKLDQANLSEVKLSGTDLSSSTFDSLTVNPEDLAGCRISSSQASVFVGLLGLIVD

Foldseek 3Di:
DLQDFDAFPEDLVQADEDADDDAAAQAEAERHEHECHEAEDEEYEAYEYYRYEYACYEYYPYEYELYEYGRYEYHCYEDALYEHDQYEYYNYEYENYEHALYEDANYEYGRYEYENYEHENYEQDQYEYALYEYENYEHALYEHHLYEYHNYEYAQYEHENYECENYQQAPYECANYDYQEYHYDPVSCPNYHHHPVCPVRCCVNVVDDDD/DPQDFDAFPEDLVQADEDADDDAAAQAEAERHEHEDHEAECEEYEAYEYYRYEYYCYEYYNYEYELYEYGRYEYHCYEDALYEHDQYEYYNYEYENYEHALYEDANYEYGRYEYENYEHENYEQDQYEYALYEYENYEHALYEHHLYEYHNYEYAQYEHENYECENYQQAPYECANYDYQEYHYDPVSCPNYHHHPVCVVRCCVNVVDDDD